Protein AF-A0A1V5U5S0-F1 (afdb_monomer_lite)

Radius of gyration: 44.54 Å; chains: 1; bounding box: 96×36×136 Å

Structure (mmCIF, N/CA/C/O backbone):
data_AF-A0A1V5U5S0-F1
#
_entry.id   AF-A0A1V5U5S0-F1
#
loop_
_atom_site.group_PDB
_atom_site.id
_atom_site.type_symbol
_atom_site.label_atom_id
_atom_site.label_alt_id
_atom_site.label_comp_id
_atom_site.label_asym_id
_atom_site.label_entity_id
_atom_site.label_seq_id
_atom_site.pdbx_PDB_ins_code
_atom_site.Cartn_x
_atom_site.Cartn_y
_atom_site.Cartn_z
_atom_site.occupancy
_atom_site.B_iso_or_equiv
_atom_site.auth_seq_id
_atom_site.auth_comp_id
_atom_site.auth_asym_id
_atom_site.auth_atom_id
_atom_site.pdbx_PDB_model_num
ATOM 1 N N . MET A 1 1 ? -39.365 3.530 69.641 1.00 71.06 1 MET A N 1
ATOM 2 C CA . MET A 1 1 ? -40.559 2.653 69.517 1.00 71.06 1 MET A CA 1
ATOM 3 C C . MET A 1 1 ? -40.148 1.218 69.819 1.00 71.06 1 MET A C 1
ATOM 5 O O . MET A 1 1 ? -39.067 0.845 69.387 1.00 71.06 1 MET A O 1
ATOM 9 N N . GLN A 1 2 ? -40.962 0.442 70.545 1.00 73.50 2 GLN A N 1
ATOM 10 C CA . GLN A 1 2 ? -40.674 -0.965 70.859 1.00 73.50 2 GLN A CA 1
ATOM 11 C C . GLN A 1 2 ? -41.735 -1.901 70.255 1.00 73.50 2 GLN A C 1
ATOM 13 O O . GLN A 1 2 ? -42.926 -1.698 70.489 1.00 73.50 2 GLN A O 1
ATOM 18 N N . ILE A 1 3 ? -41.321 -2.930 69.507 1.00 71.88 3 ILE A N 1
ATOM 19 C CA . ILE A 1 3 ? -42.212 -3.956 68.929 1.00 71.88 3 ILE A CA 1
ATOM 20 C C . ILE A 1 3 ? -41.860 -5.317 69.537 1.00 71.88 3 ILE A C 1
ATOM 22 O O . ILE A 1 3 ? -40.864 -5.931 69.171 1.00 71.88 3 ILE A O 1
ATOM 26 N N . ASN A 1 4 ? -42.665 -5.816 70.475 1.00 76.38 4 ASN A N 1
ATOM 27 C CA . ASN A 1 4 ? -42.371 -7.071 71.177 1.00 76.38 4 ASN A CA 1
ATOM 28 C C . ASN A 1 4 ? -43.136 -8.254 70.570 1.00 76.38 4 ASN A C 1
ATOM 30 O O . ASN A 1 4 ? -44.328 -8.402 70.826 1.00 76.38 4 ASN A O 1
ATOM 34 N N . GLY A 1 5 ? -42.448 -9.091 69.780 1.00 69.50 5 GLY A N 1
ATOM 35 C CA . GLY A 1 5 ? -42.948 -10.399 69.324 1.00 69.50 5 GLY A CA 1
ATOM 36 C C . GLY A 1 5 ? -44.176 -10.362 68.405 1.00 69.50 5 GLY A C 1
ATOM 37 O O . GLY A 1 5 ? -44.873 -11.364 68.275 1.00 69.50 5 GLY A O 1
ATOM 38 N N . LYS A 1 6 ? -44.483 -9.209 67.795 1.00 77.56 6 LYS A N 1
ATOM 39 C CA . LYS A 1 6 ? -45.629 -9.038 66.889 1.00 77.56 6 LYS A CA 1
ATOM 40 C C . LYS A 1 6 ? -45.175 -8.897 65.440 1.00 77.56 6 LYS A C 1
ATOM 42 O O . LYS A 1 6 ? -44.125 -8.320 65.161 1.00 77.56 6 LYS A O 1
ATOM 47 N N . THR A 1 7 ? -46.018 -9.378 64.527 1.00 79.31 7 THR A N 1
ATOM 48 C CA . THR A 1 7 ? -45.936 -9.027 63.106 1.00 79.31 7 THR A CA 1
ATOM 49 C C . THR A 1 7 ? -46.732 -7.746 62.867 1.00 79.31 7 THR A C 1
ATOM 51 O O . THR A 1 7 ? -47.924 -7.693 63.164 1.00 79.31 7 THR A O 1
ATOM 54 N N . VAL A 1 8 ? -46.077 -6.719 62.339 1.00 81.00 8 VAL A N 1
ATOM 55 C CA . VAL A 1 8 ? -46.673 -5.460 61.888 1.00 81.00 8 VAL A CA 1
ATOM 56 C C . VAL A 1 8 ? -46.765 -5.510 60.364 1.00 81.00 8 VAL A C 1
ATOM 58 O O . VAL A 1 8 ? -45.758 -5.710 59.687 1.00 81.00 8 VAL A O 1
ATOM 61 N N . SER A 1 9 ? -47.970 -5.358 59.810 1.00 79.25 9 SER A N 1
ATOM 62 C CA . SER A 1 9 ? -48.177 -5.351 58.354 1.00 79.25 9 SER A CA 1
ATOM 63 C C . SER A 1 9 ? -47.508 -4.140 57.703 1.00 79.25 9 SER A C 1
ATOM 65 O O . SER A 1 9 ? -46.705 -4.296 56.785 1.00 79.25 9 SER A O 1
ATOM 67 N N . THR A 1 10 ? -47.779 -2.950 58.233 1.00 80.31 10 THR A N 1
ATOM 68 C CA . THR A 1 10 ? -47.200 -1.695 57.757 1.00 80.31 10 THR A CA 1
ATOM 69 C C . THR A 1 10 ? -46.859 -0.809 58.948 1.00 80.31 10 THR A C 1
ATOM 71 O O . THR A 1 10 ? -47.713 -0.565 59.801 1.00 80.31 10 THR A O 1
ATOM 74 N N . LEU A 1 11 ? -45.618 -0.329 59.010 1.00 81.56 11 LEU A N 1
ATOM 75 C CA . LEU A 1 11 ? -45.192 0.715 59.937 1.00 81.56 11 LEU A CA 1
ATOM 76 C C . LEU A 1 11 ? -44.867 1.973 59.131 1.00 81.56 11 LEU A C 1
ATOM 78 O O . LEU A 1 11 ? -43.908 1.971 58.365 1.00 81.56 11 LEU A O 1
ATOM 82 N N . ASN A 1 12 ? -45.648 3.036 59.318 1.00 80.31 12 ASN A N 1
ATOM 83 C CA . ASN A 1 12 ? -45.369 4.341 58.724 1.00 80.31 12 ASN A CA 1
ATOM 84 C C . ASN A 1 12 ? -44.680 5.231 59.761 1.00 80.31 12 ASN A C 1
ATOM 86 O O . ASN A 1 12 ? -45.204 5.424 60.860 1.00 80.31 12 ASN A O 1
ATOM 90 N N . ILE A 1 13 ? -43.516 5.772 59.411 1.00 78.12 13 ILE A N 1
ATOM 91 C CA . ILE A 1 13 ? -42.779 6.734 60.232 1.00 78.12 13 ILE A CA 1
ATOM 92 C C . ILE A 1 13 ? -42.784 8.076 59.499 1.00 78.12 13 ILE A C 1
ATOM 94 O O . ILE A 1 13 ? -42.179 8.215 58.439 1.00 78.12 13 ILE A O 1
ATOM 98 N N . ASN A 1 14 ? -43.455 9.066 60.082 1.00 73.88 14 ASN A N 1
ATOM 99 C CA . ASN A 1 14 ? -43.606 10.417 59.531 1.00 73.88 14 ASN A CA 1
ATOM 100 C C . ASN A 1 14 ? -42.876 11.495 60.352 1.00 73.88 14 ASN A C 1
ATOM 102 O O . ASN A 1 14 ? -43.190 12.679 60.247 1.00 73.88 14 ASN A O 1
ATOM 106 N N . SER A 1 15 ? -41.946 11.081 61.213 1.00 70.19 15 SER A N 1
ATOM 107 C CA . SER A 1 15 ? -41.136 11.947 62.071 1.00 70.19 15 SER A CA 1
ATOM 108 C C . SER A 1 15 ? -39.809 11.267 62.420 1.00 70.19 15 SER A C 1
ATOM 110 O O . SER A 1 15 ? -39.666 10.058 62.237 1.00 70.19 15 SER A O 1
ATOM 112 N N . THR A 1 16 ? -38.821 12.024 62.904 1.00 68.75 16 THR A N 1
ATOM 113 C CA . THR A 1 16 ? -37.532 11.469 63.347 1.00 68.75 16 THR A CA 1
ATOM 114 C C . THR A 1 16 ? -37.753 10.399 64.416 1.00 68.75 16 THR A C 1
ATOM 116 O O . THR A 1 16 ? -38.320 10.678 65.474 1.00 68.75 16 THR A O 1
ATOM 119 N N . LEU A 1 17 ? -37.288 9.176 64.155 1.00 69.56 17 LEU A N 1
ATOM 120 C CA . LEU A 1 17 ? -37.323 8.079 65.116 1.00 69.56 17 LEU A CA 1
ATOM 121 C C . LEU A 1 17 ? -35.892 7.763 65.543 1.00 69.56 17 LEU A C 1
ATOM 123 O O . LEU A 1 17 ? -35.170 7.078 64.825 1.00 69.56 17 LEU A O 1
ATOM 127 N N . ASP A 1 18 ? -35.502 8.223 66.732 1.00 62.94 18 ASP A N 1
ATOM 128 C CA . ASP A 1 18 ? -34.138 8.016 67.238 1.00 62.94 18 ASP A CA 1
ATOM 129 C C . ASP A 1 18 ? -33.797 6.541 67.452 1.00 62.94 18 ASP A C 1
ATOM 131 O O . ASP A 1 18 ? -32.658 6.150 67.239 1.00 62.94 18 ASP A O 1
ATOM 135 N N . THR A 1 19 ? -34.751 5.706 67.884 1.00 64.38 19 THR A N 1
ATOM 136 C CA . THR A 1 19 ? -34.504 4.273 68.116 1.00 64.38 19 THR A CA 1
ATOM 137 C C . THR A 1 19 ? -35.764 3.435 67.893 1.00 64.38 19 THR A C 1
ATOM 139 O O . THR A 1 19 ? -36.831 3.691 68.471 1.00 64.38 19 THR A O 1
ATOM 142 N N . LEU A 1 20 ? -35.626 2.376 67.095 1.00 72.06 20 LEU A N 1
ATOM 143 C CA . LEU A 1 20 ? -36.586 1.279 66.977 1.00 72.06 20 LEU A CA 1
ATOM 144 C C . LEU A 1 20 ? -35.978 0.041 67.649 1.00 72.06 20 LEU A C 1
ATOM 146 O O . LEU A 1 20 ? -34.945 -0.460 67.215 1.00 72.06 20 LEU A O 1
ATOM 150 N N . SER A 1 21 ? -36.597 -0.441 68.724 1.00 68.06 21 SER A N 1
ATOM 151 C CA . SER A 1 21 ? -36.213 -1.683 69.393 1.00 68.06 21 SER A CA 1
ATOM 152 C C . SER A 1 21 ? -37.276 -2.749 69.157 1.00 68.06 21 SER A C 1
ATOM 154 O O . SER A 1 21 ? -38.469 -2.460 69.038 1.00 68.06 21 SER A O 1
ATOM 156 N N . ALA A 1 22 ? -36.858 -4.004 69.064 1.00 66.62 22 ALA A N 1
ATOM 157 C CA . ALA A 1 22 ? -37.769 -5.108 68.828 1.00 66.62 22 ALA A CA 1
ATOM 158 C C . ALA A 1 22 ? -37.421 -6.292 69.729 1.00 66.62 22 ALA A C 1
ATOM 160 O O . ALA A 1 22 ? -36.250 -6.601 69.931 1.00 66.62 22 ALA A O 1
ATOM 161 N N . GLY A 1 23 ? -38.438 -6.940 70.292 1.00 62.97 23 GLY A N 1
ATOM 162 C CA . GLY A 1 23 ? -38.276 -8.216 70.982 1.00 62.97 23 GLY A CA 1
ATOM 163 C C . GLY A 1 23 ? -38.039 -9.355 69.987 1.00 62.97 23 GLY A C 1
ATOM 164 O O . GLY A 1 23 ? -38.315 -9.217 68.794 1.00 62.97 23 GLY A O 1
ATOM 165 N N . ALA A 1 24 ? -37.558 -10.500 70.477 1.00 65.75 24 ALA A N 1
ATOM 166 C CA . ALA A 1 24 ? -37.376 -11.688 69.646 1.00 65.75 24 ALA A CA 1
ATOM 167 C C . ALA A 1 24 ? -38.667 -12.058 68.883 1.00 65.75 24 ALA A C 1
ATOM 169 O O . ALA A 1 24 ? -39.752 -12.060 69.464 1.00 65.75 24 ALA A O 1
ATOM 170 N N . GLY A 1 25 ? -38.547 -12.344 67.581 1.00 65.44 25 GLY A N 1
ATOM 171 C CA . GLY A 1 25 ? -39.665 -12.754 66.721 1.00 65.44 25 GLY A CA 1
ATOM 172 C C . GLY A 1 25 ? -40.548 -11.620 66.185 1.00 65.44 25 GLY A C 1
ATOM 173 O O . GLY A 1 25 ? -41.597 -11.891 65.605 1.00 65.44 25 GLY A O 1
ATOM 174 N N . ALA A 1 26 ? -40.170 -10.353 66.370 1.00 73.06 26 ALA A N 1
ATOM 175 C CA . ALA A 1 26 ? -40.874 -9.239 65.743 1.00 73.06 26 ALA A CA 1
ATOM 176 C C . ALA A 1 26 ? -40.608 -9.177 64.227 1.00 73.06 26 ALA A C 1
ATOM 178 O O . ALA A 1 26 ? -39.470 -9.308 63.772 1.00 73.06 26 ALA A O 1
ATOM 179 N N . LYS A 1 27 ? -41.656 -8.909 63.444 1.00 74.44 27 LYS A N 1
ATOM 180 C CA . LYS A 1 27 ? -41.580 -8.791 61.981 1.00 74.44 27 LYS A CA 1
ATOM 181 C C . LYS A 1 27 ? -42.290 -7.527 61.514 1.00 74.44 27 LYS A C 1
ATOM 183 O O . LYS A 1 27 ? -43.394 -7.251 61.970 1.00 74.44 27 LYS A O 1
ATOM 188 N N . ILE A 1 28 ? -41.698 -6.786 60.585 1.00 76.12 28 ILE A N 1
ATOM 189 C CA . ILE A 1 28 ? -42.351 -5.690 59.858 1.00 76.12 28 ILE A CA 1
ATOM 190 C C . ILE A 1 28 ? -42.419 -6.106 58.388 1.00 76.12 28 ILE A C 1
ATOM 192 O O . ILE A 1 28 ? -41.382 -6.330 57.765 1.00 76.12 28 ILE A O 1
ATOM 196 N N . ASN A 1 29 ? -43.617 -6.239 57.814 1.00 75.44 29 ASN A N 1
ATOM 197 C CA . ASN A 1 29 ? -43.722 -6.586 56.393 1.00 75.44 29 ASN A CA 1
ATOM 198 C C . ASN A 1 29 ? -43.329 -5.386 55.518 1.00 75.44 29 ASN A C 1
ATOM 200 O O . ASN A 1 29 ? -42.511 -5.547 54.623 1.00 75.44 29 ASN A O 1
ATOM 204 N N . THR A 1 30 ? -43.850 -4.189 55.805 1.00 74.38 30 THR A N 1
ATOM 205 C CA . THR A 1 30 ? -43.480 -2.953 55.091 1.00 74.38 30 THR A CA 1
ATOM 206 C C . THR A 1 30 ? -43.162 -1.828 56.071 1.00 74.38 30 THR A C 1
ATOM 208 O O . THR A 1 30 ? -43.970 -1.519 56.948 1.00 74.38 30 THR A O 1
ATOM 211 N N . LEU A 1 31 ? -41.994 -1.209 55.920 1.00 76.75 31 LEU A N 1
ATOM 212 C CA . LEU A 1 31 ? -41.608 0.027 56.593 1.00 76.75 31 LEU A CA 1
ATOM 213 C C . LEU A 1 31 ? -41.665 1.179 55.584 1.00 76.75 31 LEU A C 1
ATOM 215 O O . LEU A 1 31 ? -40.866 1.210 54.647 1.00 76.75 31 LEU A O 1
ATOM 219 N N . THR A 1 32 ? -42.581 2.122 55.785 1.00 73.69 32 THR A N 1
ATOM 220 C CA . THR A 1 32 ? -42.703 3.327 54.951 1.00 73.69 32 THR A CA 1
ATOM 221 C C . THR A 1 32 ? -42.126 4.520 55.700 1.00 73.69 32 THR A C 1
ATOM 223 O O . THR A 1 32 ? -42.505 4.777 56.847 1.00 73.69 32 THR A O 1
ATOM 226 N N . LEU A 1 33 ? -41.227 5.264 55.058 1.00 70.44 33 LEU A N 1
ATOM 227 C CA . LEU A 1 33 ? -40.677 6.509 55.597 1.00 70.44 33 LEU A CA 1
ATOM 228 C C . LEU A 1 33 ? -41.283 7.700 54.836 1.00 70.44 33 LEU A C 1
ATOM 230 O O . LEU A 1 33 ? -41.146 7.812 53.617 1.00 70.44 33 LEU A O 1
ATOM 234 N N . GLU A 1 34 ? -41.965 8.593 55.547 1.00 68.56 34 GLU A N 1
ATOM 235 C CA . GLU A 1 34 ? -42.517 9.839 54.993 1.00 68.56 34 GLU A CA 1
ATOM 236 C C . GLU A 1 34 ? -41.560 11.023 55.249 1.00 68.56 34 GLU A C 1
ATOM 238 O O . GLU A 1 34 ? -40.550 10.866 55.933 1.00 68.56 34 GLU A O 1
ATOM 243 N N . ALA A 1 35 ? -41.861 12.197 54.677 1.00 56.94 35 ALA A N 1
ATOM 244 C CA . ALA A 1 35 ? -40.982 13.346 54.377 1.00 56.94 35 ALA A CA 1
ATOM 245 C C . ALA A 1 35 ? -39.940 13.825 55.428 1.00 56.94 35 ALA A C 1
ATOM 247 O O . ALA A 1 35 ? -39.051 14.603 55.081 1.00 56.94 35 ALA A O 1
ATOM 248 N N . SER A 1 36 ? -40.004 13.379 56.683 1.00 54.62 36 SER A N 1
ATOM 249 C CA . SER A 1 36 ? -39.115 13.762 57.794 1.00 54.62 36 SER A CA 1
ATOM 250 C C . SER A 1 36 ? -38.572 12.581 58.621 1.00 54.62 36 SER A C 1
ATOM 252 O O . SER A 1 36 ? -37.840 12.803 59.586 1.00 54.62 36 SER A O 1
ATOM 254 N N . GLY A 1 37 ? -38.902 11.334 58.268 1.00 55.62 37 GLY A N 1
ATOM 255 C CA . GLY A 1 37 ? -38.540 10.129 59.018 1.00 55.62 37 GLY A CA 1
ATOM 256 C C . GLY A 1 37 ? -37.063 9.749 58.913 1.00 55.62 37 GLY A C 1
ATOM 257 O O . GLY A 1 37 ? -36.712 8.811 58.203 1.00 55.62 37 GLY A O 1
ATOM 258 N N . LEU A 1 38 ? -36.184 10.464 59.617 1.00 54.00 38 LEU A N 1
ATOM 259 C CA . LEU A 1 38 ? -34.779 10.085 59.776 1.00 54.00 38 LEU A CA 1
ATOM 260 C C . LEU A 1 38 ? -34.648 9.087 60.941 1.00 54.00 38 LEU A C 1
ATOM 262 O O . LEU A 1 38 ? -35.034 9.404 62.065 1.00 54.00 38 LEU A O 1
ATOM 266 N N . ILE A 1 39 ? -34.098 7.896 60.684 1.00 58.16 39 ILE A N 1
ATOM 267 C CA . ILE A 1 39 ? -33.623 6.991 61.743 1.00 58.16 39 ILE A CA 1
ATOM 268 C C . ILE A 1 39 ? -32.119 7.230 61.879 1.00 58.16 39 ILE A C 1
ATOM 270 O O . ILE A 1 39 ? -31.342 6.846 61.007 1.00 58.16 39 ILE A O 1
ATOM 274 N N . THR A 1 40 ? -31.721 7.942 62.930 1.00 48.59 40 THR A N 1
ATOM 275 C CA . THR A 1 40 ? -30.354 8.451 63.133 1.00 48.59 40 THR A CA 1
ATOM 276 C C . THR A 1 40 ? -29.451 7.484 63.887 1.00 48.59 40 THR A C 1
ATOM 278 O O . THR A 1 40 ? -28.242 7.523 63.677 1.00 48.59 40 THR A O 1
ATOM 281 N N . ASN A 1 41 ? -29.993 6.619 64.753 1.00 47.19 41 ASN A N 1
ATOM 282 C CA . ASN A 1 41 ? -29.169 5.810 65.645 1.00 47.19 41 ASN A CA 1
ATOM 283 C C . ASN A 1 41 ? -29.748 4.416 65.915 1.00 47.19 41 ASN A C 1
ATOM 285 O O . ASN A 1 41 ? -30.720 4.257 66.635 1.00 47.19 41 ASN A O 1
ATOM 289 N N . SER A 1 42 ? -29.045 3.399 65.406 1.00 49.81 42 SER A N 1
ATOM 290 C CA . SER A 1 42 ? -29.039 2.020 65.914 1.00 49.81 42 SER A CA 1
ATOM 291 C C . SER A 1 42 ? -30.413 1.345 66.081 1.00 49.81 42 SER A C 1
ATOM 293 O O . SER A 1 42 ? -31.141 1.558 67.052 1.00 49.81 42 SER A O 1
ATOM 295 N N . LEU A 1 43 ? -30.724 0.402 65.188 1.00 54.44 43 LEU A N 1
ATOM 296 C CA . LEU A 1 43 ? -31.625 -0.689 65.551 1.00 54.44 43 LEU A CA 1
ATOM 297 C C . LEU A 1 43 ? -30.929 -1.455 66.681 1.00 54.44 43 LEU A C 1
ATOM 299 O O . LEU A 1 43 ? -29.847 -2.007 66.483 1.00 54.44 43 LEU A O 1
ATOM 303 N N . GLY A 1 44 ? -31.495 -1.391 67.889 1.00 45.38 44 GLY A N 1
ATOM 304 C CA . GLY A 1 44 ? -30.891 -1.998 69.075 1.00 45.38 44 GLY A CA 1
ATOM 305 C C . GLY A 1 44 ? -30.518 -3.461 68.820 1.00 45.38 44 GLY A C 1
ATOM 306 O O . GLY A 1 44 ? -31.186 -4.137 68.044 1.00 45.38 44 GLY A O 1
ATOM 307 N N . THR A 1 45 ? -29.472 -3.936 69.499 1.00 46.97 45 THR A N 1
ATOM 308 C CA . THR A 1 45 ? -28.775 -5.239 69.390 1.00 46.97 45 THR A CA 1
ATOM 309 C C . THR A 1 45 ? -29.637 -6.511 69.526 1.00 46.97 45 THR A C 1
ATOM 311 O O . THR A 1 45 ? -29.113 -7.608 69.712 1.00 46.97 45 THR A O 1
ATOM 314 N N . ALA A 1 46 ? -30.961 -6.412 69.430 1.00 48.06 46 ALA A N 1
ATOM 315 C CA . ALA A 1 46 ? -31.861 -7.544 69.420 1.00 48.06 46 ALA A CA 1
ATOM 316 C C . ALA A 1 46 ? -31.704 -8.339 68.117 1.00 48.06 46 ALA A C 1
ATOM 318 O O . ALA A 1 46 ? -32.079 -7.908 67.027 1.00 48.06 46 ALA A O 1
ATOM 319 N N . ALA A 1 47 ? -31.174 -9.546 68.267 1.00 51.97 47 ALA A N 1
ATOM 320 C CA . ALA A 1 47 ? -30.815 -10.481 67.214 1.00 51.97 47 ALA A CA 1
ATOM 321 C C . ALA A 1 47 ? -31.983 -11.027 66.348 1.00 51.97 47 ALA A C 1
ATOM 323 O O . ALA A 1 47 ? -31.827 -12.106 65.795 1.00 51.97 47 ALA A O 1
ATOM 324 N N . ASN A 1 48 ? -33.132 -10.341 66.191 1.00 56.31 48 ASN A N 1
ATOM 325 C CA . ASN A 1 48 ? -34.329 -10.948 65.582 1.00 56.31 48 ASN A CA 1
ATOM 326 C C . ASN A 1 48 ? -35.359 -10.007 64.892 1.00 56.31 48 ASN A C 1
ATOM 328 O O . ASN A 1 48 ? -36.517 -10.406 64.777 1.00 56.31 48 ASN A O 1
ATOM 332 N N . LEU A 1 49 ? -35.029 -8.779 64.455 1.00 62.34 49 LEU A N 1
ATOM 333 C CA . LEU A 1 49 ? -35.984 -7.972 63.661 1.00 62.34 49 LEU A CA 1
ATOM 334 C C . LEU A 1 49 ? -35.868 -8.289 62.163 1.00 62.34 49 LEU A C 1
ATOM 336 O O . LEU A 1 49 ? -34.832 -8.021 61.558 1.00 62.34 49 LEU A O 1
ATOM 340 N N . THR A 1 50 ? -36.956 -8.768 61.556 1.00 63.53 50 THR A N 1
ATOM 341 C CA . THR A 1 50 ? -37.070 -8.946 60.097 1.00 63.53 50 THR A CA 1
ATOM 342 C C . THR A 1 50 ? -37.898 -7.815 59.481 1.00 63.53 50 THR A C 1
ATOM 344 O O . THR A 1 50 ? -39.046 -7.609 59.882 1.00 63.53 50 THR A O 1
ATOM 347 N N . ILE A 1 51 ? -37.347 -7.112 58.487 1.00 69.44 51 ILE A N 1
ATOM 348 C CA . ILE A 1 51 ? -38.057 -6.093 57.693 1.00 69.44 51 ILE A CA 1
ATOM 349 C C . ILE A 1 51 ? -38.140 -6.598 56.254 1.00 69.44 51 ILE A C 1
ATOM 351 O O . ILE A 1 51 ? -37.122 -6.633 55.576 1.00 69.44 51 ILE A O 1
ATOM 355 N N . ALA A 1 52 ? -39.318 -6.986 55.761 1.00 66.12 52 ALA A N 1
ATOM 356 C CA . ALA A 1 52 ? -39.408 -7.546 54.408 1.00 66.12 52 ALA A CA 1
ATOM 357 C C . ALA A 1 52 ? -39.235 -6.465 53.319 1.00 66.12 52 ALA A C 1
ATOM 359 O O . ALA A 1 52 ? -38.457 -6.659 52.382 1.00 66.12 52 ALA A O 1
ATOM 360 N N . ALA A 1 53 ? -39.890 -5.311 53.459 1.00 68.06 53 ALA A N 1
ATOM 361 C CA . ALA A 1 53 ? -39.819 -4.216 52.496 1.00 68.06 53 ALA A CA 1
ATOM 362 C C . ALA A 1 53 ? -39.590 -2.850 53.157 1.00 68.06 53 ALA A C 1
ATOM 364 O O . ALA A 1 53 ? -40.175 -2.552 54.198 1.00 68.06 53 ALA A O 1
ATOM 365 N N . ILE A 1 54 ? -38.778 -2.004 52.518 1.00 73.81 54 ILE A N 1
ATOM 366 C CA . ILE A 1 54 ? -38.610 -0.586 52.864 1.00 73.81 54 ILE A CA 1
ATOM 367 C C . ILE A 1 54 ? -39.029 0.259 51.660 1.00 73.81 54 ILE A C 1
ATOM 369 O O . ILE A 1 54 ? -38.440 0.114 50.588 1.00 73.81 54 ILE A O 1
ATOM 373 N N . ASP A 1 55 ? -40.003 1.153 51.834 1.00 74.19 55 ASP A N 1
ATOM 374 C CA . ASP A 1 55 ? -40.409 2.137 50.822 1.00 74.19 55 ASP A CA 1
ATOM 375 C C . ASP A 1 55 ? -40.053 3.556 51.294 1.00 74.19 55 ASP A C 1
ATOM 377 O O . ASP A 1 55 ? -40.538 4.033 52.322 1.00 74.19 55 ASP A O 1
ATOM 381 N N . GLN A 1 56 ? -39.177 4.224 50.543 1.00 71.31 56 GLN A N 1
ATOM 382 C CA . GLN A 1 56 ? -38.757 5.612 50.760 1.00 71.31 56 GLN A CA 1
ATOM 383 C C . GLN A 1 56 ? -39.196 6.534 49.619 1.00 71.31 56 GLN A C 1
ATOM 385 O O . GLN A 1 56 ? -38.676 7.641 49.498 1.00 71.31 56 GLN A O 1
ATOM 390 N N . SER A 1 57 ? -40.116 6.106 48.754 1.00 67.62 57 SER A N 1
ATOM 391 C CA . SER A 1 57 ? -40.542 6.897 47.590 1.00 67.62 57 SER A CA 1
ATOM 392 C C . SER A 1 57 ? -41.151 8.262 47.938 1.00 67.62 57 SER A C 1
ATOM 394 O O . SER A 1 57 ? -41.258 9.111 47.061 1.00 67.62 57 SER A O 1
ATOM 396 N N . SER A 1 58 ? -41.494 8.499 49.206 1.00 64.62 58 SER A N 1
ATOM 397 C CA . SER A 1 58 ? -42.014 9.759 49.753 1.00 64.62 58 SER A CA 1
ATOM 398 C C . SER A 1 58 ? -41.000 10.600 50.545 1.00 64.62 58 SER A C 1
ATOM 400 O O . SER A 1 58 ? -41.367 11.651 51.075 1.00 64.62 58 SER A O 1
ATOM 402 N N . VAL A 1 59 ? -39.748 10.157 50.692 1.00 64.69 59 VAL A N 1
ATOM 403 C CA . VAL A 1 59 ? -38.723 10.882 51.466 1.00 64.69 59 VAL A CA 1
ATOM 404 C C . VAL A 1 59 ? -38.124 12.003 50.613 1.00 64.69 59 VAL A C 1
ATOM 406 O O . VAL A 1 59 ? -37.791 11.783 49.452 1.00 64.69 59 VAL A O 1
ATOM 409 N N . ALA A 1 60 ? -37.948 13.198 51.191 1.00 58.16 60 ALA A N 1
ATOM 410 C CA . ALA A 1 60 ? -37.276 14.316 50.525 1.00 58.16 60 ALA A CA 1
ATOM 411 C C . ALA A 1 60 ? -35.867 13.926 50.031 1.00 58.16 60 ALA A C 1
ATOM 413 O O . ALA A 1 60 ? -35.223 13.069 50.638 1.00 58.16 60 ALA A O 1
ATOM 414 N N . ALA A 1 61 ? -35.401 14.566 48.954 1.00 58.00 61 ALA A N 1
ATOM 415 C CA . ALA A 1 61 ? -34.080 14.330 48.371 1.00 58.00 61 ALA A CA 1
ATOM 416 C C . ALA A 1 61 ? -32.927 14.496 49.393 1.00 58.00 61 ALA A C 1
ATOM 418 O O . ALA A 1 61 ? -33.049 15.237 50.372 1.00 58.00 61 ALA A O 1
ATOM 419 N N . ASP A 1 62 ? -31.805 13.820 49.133 1.00 57.53 62 ASP A N 1
ATOM 420 C CA . ASP A 1 62 ? -30.525 13.915 49.848 1.00 57.53 62 ASP A CA 1
ATOM 421 C C . ASP A 1 62 ? -30.536 13.468 51.320 1.00 57.53 62 ASP A C 1
ATOM 423 O O . ASP A 1 62 ? -29.710 13.899 52.132 1.00 57.53 62 ASP A O 1
ATOM 427 N N . LYS A 1 63 ? -31.457 12.578 51.705 1.00 57.88 63 LYS A N 1
ATOM 428 C CA . LYS A 1 63 ? -31.435 11.960 53.040 1.00 57.88 63 LYS A CA 1
ATOM 429 C C . LYS A 1 63 ? -30.645 10.652 53.029 1.00 57.88 63 LYS A C 1
ATOM 431 O O . LYS A 1 63 ? -30.890 9.775 52.202 1.00 57.88 63 LYS A O 1
ATOM 436 N N . THR A 1 64 ? -29.719 10.521 53.981 1.00 56.38 64 THR A N 1
ATOM 437 C CA . THR A 1 64 ? -29.003 9.268 54.254 1.00 56.38 64 THR A CA 1
ATOM 438 C C . THR A 1 64 ? -29.791 8.442 55.257 1.00 56.38 64 THR A C 1
ATOM 440 O O . THR A 1 64 ? -30.060 8.901 56.367 1.00 56.38 64 THR A O 1
ATOM 443 N N . PHE A 1 65 ? -30.120 7.209 54.886 1.00 63.97 65 PHE A N 1
ATOM 444 C CA . PHE A 1 65 ? -30.730 6.235 55.787 1.00 63.97 65 PHE A CA 1
ATOM 445 C C . PHE A 1 65 ? -29.709 5.155 56.138 1.00 63.97 65 PHE A C 1
ATOM 447 O O . PHE A 1 65 ? -29.190 4.518 55.227 1.00 63.97 65 PHE A O 1
ATOM 454 N N . ALA A 1 66 ? -29.401 4.958 57.423 1.00 59.22 66 ALA A N 1
ATOM 455 C CA . ALA A 1 66 ? -28.433 3.959 57.876 1.00 59.22 66 ALA A CA 1
ATOM 456 C C . ALA A 1 66 ? -29.131 2.836 58.656 1.00 59.22 66 ALA A C 1
ATOM 458 O O . ALA A 1 66 ? -29.654 3.056 59.748 1.00 59.22 66 ALA A O 1
ATOM 459 N N . LEU A 1 67 ? -29.108 1.617 58.119 1.00 63.69 67 LEU A N 1
ATOM 460 C CA . LEU A 1 67 ? -29.527 0.415 58.842 1.00 63.69 67 LEU A CA 1
ATOM 461 C C . LEU A 1 67 ? -28.292 -0.236 59.453 1.00 63.69 67 LEU A C 1
ATOM 463 O O . LEU A 1 67 ? -27.552 -0.891 58.735 1.00 63.69 67 LEU A O 1
ATOM 467 N N . ASN A 1 68 ? -28.061 -0.060 60.753 1.00 57.16 68 ASN A N 1
ATOM 468 C CA . ASN A 1 68 ? -26.926 -0.669 61.454 1.00 57.16 68 ASN A CA 1
ATOM 469 C C . ASN A 1 68 ? -27.380 -1.887 62.279 1.00 57.16 68 ASN A C 1
ATOM 471 O O . ASN A 1 68 ? -28.416 -1.815 62.936 1.00 57.16 68 ASN A O 1
ATOM 475 N N . ASN A 1 69 ? -26.567 -2.953 62.309 1.00 53.03 69 ASN A N 1
ATOM 476 C CA . ASN A 1 69 ? -26.689 -4.111 63.218 1.00 53.03 69 ASN A CA 1
ATOM 477 C C . ASN A 1 69 ? -27.974 -4.954 63.079 1.00 53.03 69 ASN A C 1
ATOM 479 O O . ASN A 1 69 ? -28.511 -5.454 64.068 1.00 53.03 69 ASN A O 1
ATOM 483 N N . MET A 1 70 ? -28.470 -5.154 61.857 1.00 57.06 70 MET A N 1
ATOM 484 C CA . MET A 1 70 ? -29.591 -6.073 61.631 1.00 57.06 70 MET A CA 1
ATOM 485 C C . MET A 1 70 ? -29.126 -7.531 61.562 1.00 57.06 70 MET A C 1
ATOM 487 O O . MET A 1 70 ? -28.147 -7.861 60.917 1.00 57.06 70 MET A O 1
ATOM 491 N N . SER A 1 71 ? -29.858 -8.437 62.194 1.00 51.19 71 SER A N 1
ATOM 492 C CA . SER A 1 71 ? -29.507 -9.864 62.294 1.00 51.19 71 SER A CA 1
ATOM 493 C C . SER A 1 71 ? -30.263 -10.765 61.310 1.00 51.19 71 SER A C 1
ATOM 495 O O . SER A 1 71 ? -29.862 -11.910 61.132 1.00 51.19 71 SER A O 1
ATOM 497 N N . THR A 1 72 ? -31.326 -10.287 60.640 1.00 55.28 72 THR A N 1
ATOM 498 C CA . THR A 1 72 ? -32.096 -11.075 59.651 1.00 55.28 72 THR A CA 1
ATOM 499 C C . THR A 1 72 ? -32.686 -10.238 58.495 1.00 55.28 72 THR A C 1
ATOM 501 O O . THR A 1 72 ? -32.761 -9.013 58.572 1.00 55.28 72 THR A O 1
ATOM 504 N N . ALA A 1 73 ? -33.042 -10.942 57.408 1.00 58.59 73 ALA A N 1
ATOM 505 C CA . ALA A 1 73 ? -33.153 -10.521 56.004 1.00 58.59 73 ALA A CA 1
ATOM 506 C C . ALA A 1 73 ? -34.055 -9.312 55.671 1.00 58.59 73 ALA A C 1
ATOM 508 O O . ALA A 1 73 ? -35.219 -9.256 56.069 1.00 58.59 73 ALA A O 1
ATOM 509 N N . ILE A 1 74 ? -33.527 -8.414 54.828 1.00 66.75 74 ILE A N 1
ATOM 510 C CA . ILE A 1 74 ? -34.298 -7.435 54.047 1.00 66.75 74 ILE A CA 1
ATOM 511 C C . ILE A 1 74 ? -34.505 -8.004 52.646 1.00 66.75 74 ILE A C 1
ATOM 513 O O . ILE A 1 74 ? -33.525 -8.295 51.962 1.00 66.75 74 ILE A O 1
ATOM 517 N N . THR A 1 75 ? -35.760 -8.148 52.209 1.00 65.00 75 THR A N 1
ATOM 518 C CA . THR A 1 75 ? -36.077 -8.737 50.894 1.00 65.00 75 THR A CA 1
ATOM 519 C C . THR A 1 75 ? -36.283 -7.701 49.791 1.00 65.00 75 THR A C 1
ATOM 521 O O . THR A 1 75 ? -36.053 -8.007 48.626 1.00 65.00 75 THR A O 1
ATOM 524 N N . SER A 1 76 ? -36.657 -6.457 50.113 1.00 69.12 76 SER A N 1
ATOM 525 C CA . SER A 1 76 ? -36.756 -5.391 49.106 1.00 69.12 76 SER A CA 1
ATOM 526 C C . SER A 1 76 ? -36.565 -3.979 49.661 1.00 69.12 76 SER A C 1
ATOM 528 O O . SER A 1 76 ? -37.045 -3.661 50.749 1.00 69.12 76 SER A O 1
ATOM 530 N N . VAL A 1 77 ? -35.935 -3.105 48.877 1.00 72.38 77 VAL A N 1
ATOM 531 C CA . VAL A 1 77 ? -35.803 -1.664 49.134 1.00 72.38 77 VAL A CA 1
ATOM 532 C C . VAL A 1 77 ? -36.254 -0.887 47.894 1.00 72.38 77 VAL A C 1
ATOM 534 O O . VAL A 1 77 ? -35.810 -1.131 46.769 1.00 72.38 77 VAL A O 1
ATOM 537 N N . LYS A 1 78 ? -37.131 0.090 48.097 1.00 71.75 78 LYS A N 1
ATOM 538 C CA . LYS A 1 78 ? -37.550 1.072 47.098 1.00 71.75 78 LYS A CA 1
ATOM 539 C C . LYS A 1 78 ? -37.133 2.450 47.604 1.00 71.75 78 LYS A C 1
ATOM 541 O O . LYS A 1 78 ? -37.869 3.076 48.360 1.00 71.75 78 LYS A O 1
ATOM 546 N N . ALA A 1 79 ? -35.924 2.891 47.259 1.00 65.56 79 ALA A N 1
ATOM 547 C CA . ALA A 1 79 ? -35.438 4.203 47.676 1.00 65.56 79 ALA A CA 1
ATOM 548 C C . ALA A 1 79 ? -35.958 5.313 46.742 1.00 65.56 79 ALA A C 1
ATOM 550 O O . ALA A 1 79 ? -36.314 5.057 45.592 1.00 65.56 79 ALA A O 1
ATOM 551 N N . HIS A 1 80 ? -36.010 6.554 47.233 1.00 66.69 80 HIS A N 1
ATOM 552 C CA . HIS A 1 80 ? -36.248 7.719 46.376 1.00 66.69 80 HIS A CA 1
ATOM 553 C C . HIS A 1 80 ? -35.115 7.842 45.342 1.00 66.69 80 HIS A C 1
ATOM 555 O O . HIS A 1 80 ? -33.963 7.540 45.656 1.00 66.69 80 HIS A O 1
ATOM 561 N N . ALA A 1 81 ? -35.415 8.329 44.134 1.00 60.44 81 ALA A N 1
ATOM 562 C CA . ALA A 1 81 ? -34.461 8.395 43.018 1.00 60.44 81 ALA A CA 1
ATOM 563 C C . ALA A 1 81 ? -33.157 9.161 43.335 1.00 60.44 81 ALA A C 1
ATOM 565 O O . ALA A 1 81 ? -32.132 8.911 42.711 1.00 60.44 81 ALA A O 1
ATOM 566 N N . THR A 1 82 ? -33.194 10.070 44.310 1.00 61.03 82 THR A N 1
ATOM 567 C CA . THR A 1 82 ? -32.064 10.918 44.725 1.00 61.03 82 THR A CA 1
ATOM 568 C C . THR A 1 82 ? -31.510 10.591 46.116 1.00 61.03 82 THR A C 1
ATOM 570 O O . THR A 1 82 ? -30.531 11.200 46.531 1.00 61.03 82 THR A O 1
ATOM 573 N N . ASN A 1 83 ? -32.101 9.645 46.855 1.00 64.38 83 ASN A N 1
ATOM 574 C CA . ASN A 1 83 ? -31.652 9.323 48.214 1.00 64.38 83 ASN A CA 1
ATOM 575 C C . ASN A 1 83 ? -30.616 8.198 48.219 1.00 64.38 83 ASN A C 1
ATOM 577 O O . ASN A 1 83 ? -30.681 7.270 47.410 1.00 64.38 83 ASN A O 1
ATOM 581 N N . SER A 1 84 ? -29.690 8.268 49.181 1.00 61.06 84 SER A N 1
ATOM 582 C CA . SER A 1 84 ? -28.708 7.217 49.450 1.00 61.06 84 SER A CA 1
ATOM 583 C C . SER A 1 84 ? -29.142 6.391 50.658 1.00 61.06 84 SER A C 1
ATOM 585 O O . SER A 1 84 ? -29.201 6.887 51.784 1.00 61.06 84 SER A O 1
ATOM 587 N N . THR A 1 85 ? -29.389 5.102 50.447 1.00 66.94 85 THR A N 1
ATOM 588 C CA . THR A 1 85 ? -29.621 4.140 51.531 1.00 66.94 85 THR A CA 1
ATOM 589 C C . THR A 1 85 ? -28.333 3.395 51.843 1.00 66.94 85 THR A C 1
ATOM 591 O O . THR A 1 85 ? -27.831 2.667 50.994 1.00 66.94 85 THR A O 1
ATOM 594 N N . THR A 1 86 ? -27.807 3.543 53.054 1.00 65.75 86 THR A N 1
ATOM 595 C CA . THR A 1 86 ? -26.674 2.759 53.552 1.00 65.75 86 THR A CA 1
ATOM 596 C C . THR A 1 86 ? -27.184 1.586 54.389 1.00 65.75 86 THR A C 1
ATOM 598 O O . THR A 1 86 ? -27.871 1.775 55.393 1.00 65.75 86 THR A O 1
ATOM 601 N N . ILE A 1 87 ? -26.853 0.359 53.994 1.00 68.06 87 ILE A N 1
ATOM 602 C CA . ILE A 1 87 ? -27.199 -0.861 54.732 1.00 68.06 87 ILE A CA 1
ATOM 603 C C . ILE A 1 87 ? -25.919 -1.452 55.318 1.00 68.06 87 ILE A C 1
ATOM 605 O O . ILE A 1 87 ? -25.023 -1.839 54.567 1.00 68.06 87 ILE A O 1
ATOM 609 N N . THR A 1 88 ? -25.857 -1.540 56.646 1.00 61.44 88 THR A N 1
ATOM 610 C CA . THR A 1 88 ? -24.678 -1.941 57.418 1.00 61.44 88 THR A CA 1
ATOM 611 C C . THR A 1 88 ? -24.960 -3.152 58.314 1.00 61.44 88 THR A C 1
ATOM 613 O O . THR A 1 88 ? -25.781 -3.098 59.231 1.00 61.44 88 THR A O 1
ATOM 616 N N . GLY A 1 89 ? -24.241 -4.260 58.109 1.00 56.50 89 GLY A N 1
ATOM 617 C CA . GLY A 1 89 ? -24.231 -5.383 59.064 1.00 56.50 89 GLY A CA 1
ATOM 618 C C . GLY A 1 89 ? -25.395 -6.381 58.991 1.00 56.50 89 GLY A C 1
ATOM 619 O O . GLY A 1 89 ? -25.526 -7.181 59.908 1.00 56.50 89 GLY A O 1
ATOM 620 N N . ALA A 1 90 ? -26.219 -6.368 57.936 1.00 56.19 90 ALA A N 1
ATOM 621 C CA . ALA A 1 90 ? -27.333 -7.309 57.750 1.00 56.19 90 ALA A CA 1
ATOM 622 C C . ALA A 1 90 ? -26.939 -8.562 56.952 1.00 56.19 90 ALA A C 1
ATOM 624 O O . ALA A 1 90 ? -26.249 -8.438 55.949 1.00 56.19 90 ALA A O 1
ATOM 625 N N . ALA A 1 91 ? -27.443 -9.752 57.301 1.00 55.28 91 ALA A N 1
ATOM 626 C CA . ALA A 1 91 ? -27.438 -10.892 56.377 1.00 55.28 91 ALA A CA 1
ATOM 627 C C . ALA A 1 91 ? -28.445 -10.623 55.239 1.00 55.28 91 ALA A C 1
ATOM 629 O O . ALA A 1 91 ? -29.657 -10.739 55.426 1.00 55.28 91 ALA A O 1
ATOM 630 N N . LEU A 1 92 ? -27.948 -10.202 54.074 1.00 59.59 92 LEU A N 1
ATOM 631 C CA . LEU A 1 92 ? -28.757 -9.893 52.895 1.00 59.59 92 LEU A CA 1
ATOM 632 C C . LEU A 1 92 ? -28.796 -11.112 51.969 1.00 59.59 92 LEU A C 1
ATOM 634 O O . LEU A 1 92 ? -27.829 -11.389 51.267 1.00 59.59 92 LEU A O 1
ATOM 638 N N . SER A 1 93 ? -29.917 -11.831 51.957 1.00 54.41 93 SER A N 1
ATOM 639 C CA . SER A 1 93 ? -30.205 -12.854 50.947 1.00 54.41 93 SER A CA 1
ATOM 640 C C . SER A 1 93 ? -31.446 -12.425 50.169 1.00 54.41 93 SER A C 1
ATOM 642 O O . SER A 1 93 ? -32.497 -12.196 50.768 1.00 54.41 93 SER A O 1
ATOM 644 N N . GLY A 1 94 ? -31.311 -12.262 48.848 1.00 58.84 94 GLY A N 1
ATOM 645 C CA . GLY A 1 94 ? -32.427 -11.933 47.956 1.00 58.84 94 GLY A CA 1
ATOM 646 C C . GLY A 1 94 ? -32.926 -10.485 48.035 1.00 58.84 94 GLY A C 1
ATOM 647 O O . GLY A 1 94 ? -34.100 -10.239 47.764 1.00 58.84 94 GLY A O 1
ATOM 648 N N . LEU A 1 95 ? -32.069 -9.525 48.405 1.00 66.50 95 LEU A N 1
ATOM 649 C CA . LEU A 1 95 ? -32.449 -8.110 48.453 1.00 66.50 95 LEU A CA 1
ATOM 650 C C . LEU A 1 95 ? -32.773 -7.594 47.043 1.00 66.50 95 LEU A C 1
ATOM 652 O O . LEU A 1 95 ? -31.889 -7.510 46.189 1.00 66.50 95 LEU A O 1
ATOM 656 N N . THR A 1 96 ? -34.024 -7.185 46.830 1.00 65.81 96 THR A N 1
ATOM 657 C CA . THR A 1 96 ? -34.472 -6.542 45.591 1.00 65.81 96 THR A CA 1
ATOM 658 C C . THR A 1 96 ? -34.434 -5.020 45.720 1.00 65.81 96 THR A C 1
ATOM 660 O O . THR A 1 96 ? -35.173 -4.452 46.522 1.00 65.81 96 THR A O 1
ATOM 663 N N . ILE A 1 97 ? -33.595 -4.335 44.941 1.00 67.81 97 ILE A N 1
ATOM 664 C CA . ILE A 1 97 ? -33.543 -2.862 44.920 1.00 67.81 97 ILE A CA 1
ATOM 665 C C . ILE A 1 97 ? -34.296 -2.372 43.691 1.00 67.81 97 ILE A C 1
ATOM 667 O O . ILE A 1 97 ? -33.893 -2.664 42.571 1.00 67.81 97 ILE A O 1
ATOM 671 N N . THR A 1 98 ? -35.376 -1.623 43.899 1.00 64.62 98 THR A N 1
ATOM 672 C CA . THR A 1 98 ? -36.256 -1.183 42.798 1.00 64.62 98 THR A CA 1
ATOM 673 C C . THR A 1 98 ? -35.932 0.225 42.284 1.00 64.62 98 THR A C 1
ATOM 675 O O . THR A 1 98 ? -36.141 0.513 41.110 1.00 64.62 98 THR A O 1
ATOM 678 N N . GLN A 1 99 ? -35.441 1.126 43.147 1.00 65.31 99 GLN A N 1
ATOM 679 C CA . GLN A 1 99 ? -35.135 2.533 42.824 1.00 65.31 99 GLN A CA 1
ATOM 680 C C . GLN A 1 99 ? -34.078 3.107 43.794 1.00 65.31 99 GLN A C 1
ATOM 682 O O . GLN A 1 99 ? -34.006 2.644 44.935 1.00 65.31 99 GLN A O 1
ATOM 687 N N . GLY A 1 100 ? -33.312 4.119 43.352 1.00 64.50 100 GLY A N 1
ATOM 688 C CA . GLY A 1 100 ? -32.397 4.951 44.162 1.00 64.50 100 GLY A CA 1
ATOM 689 C C . GLY A 1 100 ? -30.934 4.481 44.241 1.00 64.50 100 GLY A C 1
ATOM 690 O O . GLY A 1 100 ? -30.525 3.564 43.525 1.00 64.50 100 GLY A O 1
ATOM 691 N N . VAL A 1 101 ? -30.136 5.132 45.102 1.00 63.44 101 VAL A N 1
ATOM 692 C CA . VAL A 1 101 ? -28.729 4.781 45.395 1.00 63.44 101 VAL A CA 1
ATOM 693 C C . VAL A 1 101 ? -28.677 3.924 46.661 1.00 63.44 101 VAL A C 1
ATOM 695 O O . VAL A 1 101 ? -29.203 4.323 47.702 1.00 63.44 101 VAL A O 1
ATOM 698 N N . VAL A 1 102 ? -28.028 2.755 46.607 1.00 66.62 102 VAL A N 1
ATOM 699 C CA . VAL A 1 102 ? -27.878 1.867 47.773 1.00 66.62 102 VAL A CA 1
ATOM 700 C C . VAL A 1 102 ? -26.405 1.531 47.996 1.00 66.62 102 VAL A C 1
ATOM 702 O O . VAL A 1 102 ? -25.763 0.875 47.178 1.00 66.62 102 VAL A O 1
ATOM 705 N N . ASN A 1 103 ? -25.877 1.960 49.139 1.00 63.88 103 ASN A N 1
ATOM 706 C CA . ASN A 1 103 ? -24.548 1.616 49.625 1.00 63.88 103 ASN A CA 1
ATOM 707 C C . ASN A 1 103 ? -24.660 0.439 50.598 1.00 63.88 103 ASN A C 1
ATOM 709 O O . ASN A 1 103 ? -25.258 0.568 51.662 1.00 63.88 103 ASN A O 1
ATOM 713 N N . VAL A 1 104 ? -24.077 -0.712 50.272 1.00 64.69 104 VAL A N 1
ATOM 714 C CA . VAL A 1 104 ? -24.066 -1.875 51.171 1.00 64.69 104 VAL A CA 1
ATOM 715 C C . VAL A 1 104 ? -22.661 -2.026 51.754 1.00 64.69 104 VAL A C 1
ATOM 717 O O . VAL A 1 104 ? -21.684 -2.168 51.020 1.00 64.69 104 VAL A O 1
ATOM 720 N N . SER A 1 105 ? -22.516 -1.978 53.077 1.00 60.00 105 SER A N 1
ATOM 721 C CA . SER A 1 105 ? -21.216 -2.136 53.747 1.00 60.00 105 SER A CA 1
ATOM 722 C C . SER A 1 105 ? -21.312 -3.028 54.989 1.00 60.00 105 SER A C 1
ATOM 724 O O . SER A 1 105 ? -22.384 -3.268 55.532 1.00 60.00 105 SER A O 1
ATOM 726 N N . GLY A 1 106 ? -20.200 -3.633 55.415 1.00 52.34 106 GLY A N 1
ATOM 727 C CA . GLY A 1 106 ? -20.145 -4.418 56.660 1.00 52.34 106 GLY A CA 1
ATOM 728 C C . GLY A 1 106 ? -21.023 -5.680 56.730 1.00 52.34 106 GLY A C 1
ATOM 729 O O . GLY A 1 106 ? -21.205 -6.218 57.815 1.00 52.34 106 GLY A O 1
ATOM 730 N N . VAL A 1 107 ? -21.581 -6.167 55.618 1.00 56.62 107 VAL A N 1
ATOM 731 C CA . VAL A 1 107 ? -22.386 -7.399 55.583 1.00 56.62 107 VAL A CA 1
ATOM 732 C C . VAL A 1 107 ? -21.480 -8.631 55.687 1.00 56.62 107 VAL A C 1
ATOM 734 O O . VAL A 1 107 ? -20.539 -8.788 54.903 1.00 56.62 107 VAL A O 1
ATOM 737 N N . THR A 1 108 ? -21.764 -9.514 56.645 1.00 50.22 108 THR A N 1
ATOM 738 C CA . THR A 1 108 ? -21.138 -10.837 56.790 1.00 50.22 108 THR A CA 1
ATOM 739 C C . THR A 1 108 ? -22.196 -11.921 56.627 1.00 50.22 108 THR A C 1
ATOM 741 O O . THR A 1 108 ? -22.969 -12.182 57.545 1.00 50.22 108 THR A O 1
ATOM 744 N N . THR A 1 109 ? -22.242 -12.551 55.459 1.00 55.91 109 THR A N 1
ATOM 745 C CA . THR A 1 109 ? -22.903 -13.848 55.270 1.00 55.91 109 THR A CA 1
ATOM 746 C C . THR A 1 109 ? -21.916 -14.969 55.603 1.00 55.91 109 THR A C 1
ATOM 748 O O . THR A 1 109 ? -20.702 -14.781 55.496 1.00 55.91 109 THR A O 1
ATOM 751 N N . ALA A 1 110 ? -22.417 -16.124 56.050 1.00 50.09 110 ALA A N 1
ATOM 752 C CA . ALA A 1 110 ? -21.579 -17.261 56.451 1.00 50.09 110 ALA A CA 1
ATOM 753 C C . ALA A 1 110 ? -20.742 -17.841 55.290 1.00 50.09 110 ALA A C 1
ATOM 755 O O . ALA A 1 110 ? -19.712 -18.465 55.527 1.00 50.09 110 ALA A O 1
ATOM 756 N N . ASP A 1 111 ? -21.166 -17.602 54.049 1.00 53.28 111 ASP A N 1
ATOM 757 C CA . ASP A 1 111 ? -20.498 -17.990 52.803 1.00 53.28 111 ASP A CA 1
ATOM 758 C C . ASP A 1 111 ? -19.786 -16.813 52.101 1.00 53.28 111 ASP A C 1
ATOM 760 O O . ASP A 1 111 ? -19.128 -16.999 51.080 1.00 53.28 111 ASP A O 1
ATOM 764 N N . GLY A 1 112 ? -19.907 -15.590 52.631 1.00 52.41 112 GLY A N 1
ATOM 765 C CA . GLY A 1 112 ? -19.336 -14.375 52.051 1.00 52.41 112 GLY A CA 1
ATOM 766 C C . GLY A 1 112 ? -20.005 -13.877 50.761 1.00 52.41 112 GLY A C 1
ATOM 767 O O . GLY A 1 112 ? -19.501 -12.906 50.185 1.00 52.41 112 GLY A O 1
ATOM 768 N N . SER A 1 113 ? -21.108 -14.489 50.310 1.00 53.53 113 SER A N 1
ATOM 769 C CA . SER A 1 113 ? -21.851 -14.098 49.102 1.00 53.53 113 SER A CA 1
ATOM 770 C C . SER A 1 113 ? -23.017 -13.146 49.426 1.00 53.53 113 SER A C 1
ATOM 772 O O . SER A 1 113 ? -23.604 -13.222 50.505 1.00 53.53 113 SER A O 1
ATOM 774 N N . ILE A 1 114 ? -23.342 -12.211 48.523 1.00 55.47 114 ILE A N 1
ATOM 775 C CA . ILE A 1 114 ? -24.569 -11.401 48.597 1.00 55.47 114 ILE A CA 1
ATOM 776 C C . ILE A 1 114 ? -25.256 -11.452 47.232 1.00 55.47 114 ILE A C 1
ATOM 778 O O . ILE A 1 114 ? -24.814 -10.833 46.266 1.00 55.47 114 ILE A O 1
ATOM 782 N N . THR A 1 115 ? -26.402 -12.117 47.146 1.00 54.31 115 THR A N 1
ATOM 783 C CA . THR A 1 115 ? -27.260 -11.989 45.966 1.00 54.31 115 THR A CA 1
ATOM 784 C C . THR A 1 115 ? -28.050 -10.681 46.074 1.00 54.31 115 THR A C 1
ATOM 786 O O . THR A 1 115 ? -29.070 -10.607 46.764 1.00 54.31 115 THR A O 1
ATOM 789 N N . LEU A 1 116 ? -27.569 -9.623 45.417 1.00 5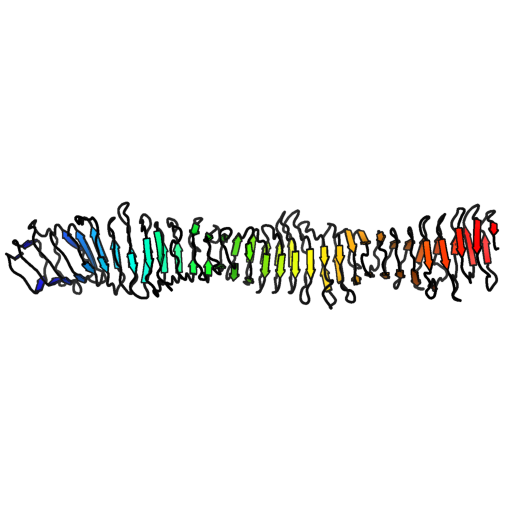9.84 116 LEU A N 1
ATOM 790 C CA . LEU A 1 116 ? -28.379 -8.436 45.126 1.00 59.84 116 LEU A CA 1
ATOM 791 C C . LEU A 1 116 ? -29.169 -8.720 43.846 1.00 59.84 116 LEU A C 1
ATOM 793 O O . LEU A 1 116 ? -28.591 -9.221 42.888 1.00 59.84 116 LEU A O 1
ATOM 797 N N . ASN A 1 117 ? -30.464 -8.412 43.815 1.00 56.94 117 ASN A N 1
ATOM 798 C CA . ASN A 1 117 ? -31.252 -8.394 42.584 1.00 56.94 117 ASN A CA 1
ATOM 799 C C . ASN A 1 117 ? -31.707 -6.954 42.334 1.00 56.94 117 ASN A C 1
ATOM 801 O O . ASN A 1 117 ? -32.636 -6.450 42.962 1.00 56.94 117 ASN A O 1
ATOM 805 N N . ILE A 1 118 ? -30.991 -6.231 41.484 1.00 61.25 118 ILE A N 1
ATOM 806 C CA . ILE A 1 118 ? -31.259 -4.804 41.276 1.00 61.25 118 ILE A CA 1
ATOM 807 C C . ILE A 1 118 ? -32.196 -4.649 40.086 1.00 61.25 118 ILE A C 1
ATOM 809 O O . ILE A 1 118 ? -31.745 -4.727 38.947 1.00 61.25 118 ILE A O 1
ATOM 813 N N . ALA A 1 119 ? -33.471 -4.398 40.379 1.00 58.47 119 ALA A N 1
ATOM 814 C CA . ALA A 1 119 ? -34.534 -4.086 39.432 1.00 58.47 119 ALA A CA 1
ATOM 815 C C . ALA A 1 119 ? -34.671 -2.571 39.227 1.00 58.47 119 ALA A C 1
ATOM 817 O O . ALA A 1 119 ? -35.705 -1.983 39.537 1.00 58.47 119 ALA A O 1
ATOM 818 N N . ALA A 1 120 ? -33.598 -1.914 38.778 1.00 56.34 120 ALA A N 1
ATOM 819 C CA . ALA A 1 120 ? -33.543 -0.456 38.717 1.00 56.34 120 ALA A CA 1
ATOM 820 C C . ALA A 1 120 ? -34.255 0.114 37.474 1.00 56.34 120 ALA A C 1
ATOM 822 O O . ALA A 1 120 ? -33.870 -0.165 36.335 1.00 56.34 120 ALA A O 1
ATOM 823 N N . THR A 1 121 ? -35.253 0.977 37.697 1.00 57.44 121 THR A N 1
ATOM 824 C CA . THR A 1 121 ? -35.882 1.820 36.656 1.00 57.44 121 THR A CA 1
ATOM 825 C C . THR A 1 121 ? -35.264 3.223 36.554 1.00 57.44 121 THR A C 1
ATOM 827 O O . THR A 1 121 ? -35.657 4.003 35.691 1.00 57.44 121 THR A O 1
ATOM 830 N N . ALA A 1 122 ? -34.313 3.560 37.432 1.00 57.22 122 ALA A N 1
ATOM 831 C CA . ALA A 1 122 ? -33.574 4.826 37.477 1.00 57.22 122 ALA A CA 1
ATOM 832 C C . ALA A 1 122 ? -32.076 4.559 37.712 1.00 57.22 122 ALA A C 1
ATOM 834 O O . ALA A 1 122 ? -31.716 3.450 38.096 1.00 57.22 122 ALA A O 1
ATOM 835 N N . ALA A 1 123 ? -31.204 5.543 37.462 1.00 56.75 123 ALA A N 1
ATOM 836 C CA . ALA A 1 123 ? -29.760 5.354 37.606 1.00 56.75 123 ALA A CA 1
ATOM 837 C C . ALA A 1 123 ? -29.393 4.919 39.037 1.00 56.75 123 ALA A C 1
ATOM 839 O O . ALA A 1 123 ? -29.749 5.596 40.003 1.00 56.75 123 ALA A O 1
ATOM 840 N N . THR A 1 124 ? -28.672 3.805 39.171 1.00 63.44 124 THR A N 1
ATOM 841 C CA . THR A 1 124 ? -28.322 3.224 40.475 1.00 63.44 124 THR A CA 1
ATOM 842 C C . THR A 1 124 ? -26.815 3.027 40.579 1.00 63.44 124 THR A C 1
ATOM 844 O O . THR A 1 124 ? -26.190 2.402 39.720 1.00 63.44 124 THR A O 1
ATOM 847 N N . THR A 1 125 ? -26.228 3.537 41.662 1.00 62.56 125 THR A N 1
ATOM 848 C CA . THR A 1 125 ? -24.855 3.211 42.064 1.00 62.56 125 THR A CA 1
ATOM 849 C C . THR A 1 125 ? -24.901 2.091 43.091 1.00 62.56 125 THR A C 1
ATOM 851 O O . THR A 1 125 ? -25.616 2.200 44.088 1.00 62.56 125 THR A O 1
ATOM 854 N N . VAL A 1 126 ? -24.129 1.032 42.854 1.00 65.25 126 VAL A N 1
ATOM 855 C CA . VAL A 1 126 ? -23.991 -0.105 43.771 1.00 65.25 126 VAL A CA 1
ATOM 856 C C . VAL A 1 126 ? -22.550 -0.147 44.248 1.00 65.25 126 VAL A C 1
ATOM 858 O O . VAL A 1 126 ? -21.631 -0.260 43.436 1.00 65.25 126 VAL A O 1
ATOM 861 N N . ASN A 1 127 ? -22.349 -0.072 45.560 1.00 63.84 127 ASN A N 1
ATOM 862 C CA . ASN A 1 127 ? -21.055 -0.325 46.182 1.00 63.84 127 ASN A CA 1
ATOM 863 C C . ASN A 1 127 ? -21.157 -1.591 47.039 1.00 63.84 127 ASN A C 1
ATOM 865 O O . ASN A 1 127 ? -21.893 -1.604 48.025 1.00 63.84 127 ASN A O 1
ATOM 869 N N . ALA A 1 128 ? -20.443 -2.648 46.641 1.00 59.25 128 ALA A N 1
ATOM 870 C CA . ALA A 1 128 ? -20.477 -3.955 47.298 1.00 59.25 128 ALA A CA 1
ATOM 871 C C . ALA A 1 128 ? -19.272 -4.228 48.220 1.00 59.25 128 ALA A C 1
ATOM 873 O O . ALA A 1 128 ? -19.183 -5.327 48.760 1.00 59.25 128 ALA A O 1
ATOM 874 N N . ASN A 1 129 ? -18.347 -3.270 48.407 1.00 60.97 129 ASN A N 1
ATOM 875 C CA . ASN A 1 129 ? -17.206 -3.352 49.342 1.00 60.97 129 ASN A CA 1
ATOM 876 C C . ASN A 1 129 ? -16.505 -4.731 49.401 1.00 60.97 129 ASN A C 1
ATOM 878 O O . ASN A 1 129 ? -16.231 -5.267 50.473 1.00 60.97 129 ASN A O 1
ATOM 882 N N . GLY A 1 130 ? -16.248 -5.327 48.236 1.00 52.28 130 GLY A N 1
ATOM 883 C CA . GLY A 1 130 ? -15.518 -6.586 48.095 1.00 52.28 130 GLY A CA 1
ATOM 884 C C . GLY A 1 130 ? -16.328 -7.878 48.187 1.00 52.28 130 GLY A C 1
ATOM 885 O O . GLY A 1 130 ? -15.752 -8.939 48.419 1.00 52.28 130 GLY A O 1
ATOM 886 N N . ARG A 1 131 ? -17.647 -7.808 47.990 1.00 59.06 131 ARG A N 1
ATOM 887 C CA . ARG A 1 131 ? -18.554 -8.965 47.958 1.00 59.06 131 ARG A CA 1
ATOM 888 C C . ARG A 1 131 ? -19.001 -9.321 46.534 1.00 59.06 131 ARG A C 1
ATOM 890 O O . ARG A 1 131 ? -18.976 -8.482 45.635 1.00 59.06 131 ARG A O 1
ATOM 897 N N . THR A 1 132 ? -19.448 -10.566 46.352 1.00 53.78 132 THR A N 1
ATOM 898 C CA . THR A 1 132 ? -20.053 -11.048 45.096 1.00 53.78 132 THR A CA 1
ATOM 899 C C . THR A 1 132 ? -21.410 -10.369 44.878 1.00 53.78 132 THR A C 1
ATOM 901 O O . THR A 1 132 ? -22.158 -10.232 45.838 1.00 53.78 132 THR A O 1
ATOM 904 N N . ILE A 1 133 ? -21.714 -9.951 43.644 1.00 61.34 133 ILE A N 1
ATOM 905 C CA . ILE A 1 133 ? -23.042 -9.505 43.188 1.00 61.34 133 ILE A CA 1
ATOM 906 C C . ILE A 1 133 ? -23.505 -10.534 42.158 1.00 61.34 133 ILE A C 1
ATOM 908 O O . ILE A 1 133 ? -22.955 -10.509 41.067 1.00 61.34 133 ILE A O 1
ATOM 912 N N . ASP A 1 134 ? -24.469 -11.402 42.476 1.00 53.78 134 ASP A N 1
ATOM 913 C CA . ASP A 1 134 ? -24.872 -12.506 41.575 1.00 53.78 134 ASP A CA 1
ATOM 914 C C . ASP A 1 134 ? -25.660 -12.070 40.326 1.00 53.78 134 ASP A C 1
ATOM 916 O O . ASP A 1 134 ? -25.561 -12.690 39.267 1.00 53.78 134 ASP A O 1
ATOM 920 N N . SER A 1 135 ? -26.503 -11.035 40.422 1.00 57.28 135 SER A N 1
ATOM 921 C CA . SER A 1 135 ? -27.380 -10.648 39.308 1.00 57.28 135 SER A CA 1
ATOM 922 C C . SER A 1 135 ? -27.739 -9.167 39.320 1.00 57.28 135 SER A C 1
ATOM 924 O O . SER A 1 135 ? -27.967 -8.573 40.367 1.00 57.28 135 SER A O 1
ATOM 926 N N . ILE A 1 136 ? -27.823 -8.547 38.150 1.00 62.34 136 ILE A N 1
ATOM 927 C CA . ILE A 1 136 ? -28.258 -7.159 37.997 1.00 62.34 136 ILE A CA 1
ATOM 928 C C . ILE A 1 136 ? -29.319 -7.137 36.890 1.00 62.34 136 ILE A C 1
ATOM 930 O O . ILE A 1 136 ? -29.059 -7.558 35.768 1.00 62.34 136 ILE A O 1
ATOM 934 N N . SER A 1 137 ? -30.534 -6.674 37.174 1.00 57.78 137 SER A N 1
ATOM 935 C CA . SER A 1 137 ? -31.666 -6.777 36.243 1.00 57.78 137 SER A CA 1
ATOM 936 C C . SER A 1 137 ? -32.409 -5.445 36.097 1.00 57.78 137 SER A C 1
ATOM 938 O O . SER A 1 137 ? -33.491 -5.270 36.619 1.00 57.78 137 SER A O 1
ATOM 940 N N . GLY A 1 138 ? -31.867 -4.457 35.383 1.00 56.25 138 GLY A N 1
ATOM 941 C CA . GLY A 1 138 ? -32.513 -3.139 35.251 1.00 56.25 138 GLY A CA 1
ATOM 942 C C . GLY A 1 138 ? -32.392 -2.544 33.853 1.00 56.25 138 GLY A C 1
ATOM 943 O O . GLY A 1 138 ? -31.471 -2.885 33.113 1.00 56.25 138 GLY A O 1
ATOM 944 N N . SER A 1 139 ? -33.315 -1.643 33.500 1.00 55.50 139 SER A N 1
ATOM 945 C CA . SER A 1 139 ? -33.311 -0.917 32.217 1.00 55.50 139 SER A CA 1
ATOM 946 C C . SER A 1 139 ? -32.575 0.427 32.277 1.00 55.50 139 SER A C 1
ATOM 948 O O . SER A 1 139 ? -32.394 1.074 31.247 1.00 55.50 139 SER A O 1
ATOM 950 N N . ALA A 1 140 ? -32.192 0.880 33.475 1.00 61.56 140 ALA A N 1
ATOM 951 C CA . ALA A 1 140 ? -31.492 2.145 33.695 1.00 61.56 140 ALA A CA 1
ATOM 952 C C . ALA A 1 140 ? -29.957 1.975 33.759 1.00 61.56 140 ALA A C 1
ATOM 954 O O . ALA A 1 140 ? -29.481 0.860 33.972 1.00 61.56 140 ALA A O 1
ATOM 955 N N . PRO A 1 141 ? -29.165 3.058 33.602 1.00 61.12 141 PRO A N 1
ATOM 956 C CA . PRO A 1 141 ? -27.712 3.023 33.781 1.00 61.12 141 PRO A CA 1
ATOM 957 C C . PRO A 1 141 ? -27.311 2.547 35.182 1.00 61.12 141 PRO A C 1
ATOM 959 O O . PRO A 1 141 ? -27.869 3.008 36.182 1.00 61.12 141 PRO A O 1
ATOM 962 N N . ILE A 1 142 ? -26.323 1.656 35.265 1.00 67.06 142 ILE A N 1
ATOM 963 C CA . ILE A 1 142 ? -25.837 1.112 36.538 1.00 67.06 142 ILE A CA 1
ATOM 964 C C . ILE A 1 142 ? -24.344 1.388 36.647 1.00 67.06 142 ILE A C 1
ATOM 966 O O . ILE A 1 142 ? -23.543 0.957 35.817 1.00 67.06 142 ILE A O 1
ATOM 970 N N . THR A 1 143 ? -23.958 2.096 37.702 1.00 61.66 143 THR A N 1
ATOM 971 C CA . THR A 1 143 ? -22.550 2.358 38.008 1.00 61.66 143 THR A CA 1
ATOM 972 C C . THR A 1 143 ? -22.116 1.417 39.121 1.00 61.66 143 THR A C 1
ATOM 974 O O . THR A 1 143 ? -22.624 1.495 40.242 1.00 61.66 143 THR A O 1
ATOM 977 N N . LEU A 1 144 ? -21.153 0.538 38.841 1.00 63.91 144 LEU A N 1
ATOM 978 C CA . LEU A 1 144 ? -20.475 -0.220 39.890 1.00 63.91 144 LEU A CA 1
ATOM 979 C C . LEU A 1 144 ? -19.399 0.697 40.482 1.00 63.91 144 LEU A C 1
ATOM 981 O O . LEU A 1 144 ? -18.352 0.938 39.873 1.00 63.91 144 LEU A O 1
ATOM 985 N N . GLY A 1 145 ? -19.731 1.304 41.624 1.00 52.53 145 GLY A N 1
ATOM 986 C CA . GLY A 1 145 ? -18.912 2.321 42.282 1.00 52.53 145 GLY A CA 1
ATOM 987 C C . GLY A 1 145 ? -17.585 1.771 42.804 1.00 52.53 145 GLY A C 1
ATOM 988 O O . GLY A 1 145 ? -17.352 0.564 42.791 1.00 52.53 145 GLY A O 1
ATOM 989 N N . THR A 1 146 ? -16.726 2.677 43.275 1.00 43.38 146 THR A N 1
ATOM 990 C CA . THR A 1 146 ? -15.425 2.359 43.869 1.00 43.38 146 THR A CA 1
ATOM 991 C C . THR A 1 146 ? -15.581 1.326 44.977 1.00 43.38 146 THR A C 1
ATOM 993 O O . THR A 1 146 ? -16.099 1.614 46.058 1.00 43.38 146 THR A O 1
ATOM 996 N N . LEU A 1 147 ? -15.102 0.114 44.707 1.00 44.78 147 LEU A N 1
ATOM 997 C CA . LEU A 1 147 ? -14.895 -0.894 45.730 1.00 44.78 147 LEU A CA 1
ATOM 998 C C . LEU A 1 147 ? -13.822 -0.345 46.679 1.00 44.78 147 LEU A C 1
ATOM 1000 O O . LEU A 1 147 ? -12.660 -0.200 46.298 1.00 44.78 147 LEU A O 1
ATOM 1004 N N . ILE A 1 148 ? -14.201 0.032 47.901 1.00 37.31 148 ILE A N 1
ATOM 1005 C CA . ILE A 1 148 ? -13.232 0.447 48.920 1.00 37.31 148 ILE A CA 1
ATOM 1006 C C . ILE A 1 148 ? -12.569 -0.836 49.444 1.00 37.31 148 ILE A C 1
ATOM 1008 O O . ILE A 1 148 ? -12.992 -1.408 50.444 1.00 37.31 148 ILE A O 1
ATOM 1012 N N . GLY A 1 149 ? -11.573 -1.330 48.703 1.00 38.72 149 GLY A N 1
ATOM 1013 C CA . GLY A 1 149 ? -10.779 -2.523 49.016 1.00 38.72 149 GLY A CA 1
ATOM 1014 C C . GLY A 1 149 ? -10.682 -3.524 47.851 1.00 38.72 149 GLY A C 1
ATOM 1015 O O . GLY A 1 149 ? -11.579 -3.567 47.008 1.00 38.72 149 GLY A O 1
ATOM 1016 N N . PRO A 1 150 ? -9.607 -4.340 47.784 1.00 38.97 150 PRO A N 1
ATOM 1017 C CA . PRO A 1 150 ? -9.474 -5.399 46.791 1.00 38.97 150 PRO A CA 1
ATOM 1018 C C . PRO A 1 150 ? -10.556 -6.439 47.054 1.00 38.97 150 PRO A C 1
ATOM 1020 O O . PRO A 1 150 ? -10.535 -7.146 48.059 1.00 38.97 150 PRO A O 1
ATOM 1023 N N . GLY A 1 151 ? -11.524 -6.528 46.161 1.00 45.59 151 GLY A N 1
ATOM 1024 C CA . GLY A 1 151 ? -12.539 -7.548 46.262 1.00 45.59 151 GLY A CA 1
ATOM 1025 C C . GLY A 1 151 ? -13.060 -7.939 44.900 1.00 45.59 151 GLY A C 1
ATOM 1026 O O . GLY A 1 151 ? -12.943 -7.207 43.917 1.00 45.59 151 GLY A O 1
ATOM 1027 N N . THR A 1 152 ? -13.557 -9.161 44.869 1.00 48.78 152 THR A N 1
ATOM 1028 C CA . THR A 1 152 ? -13.777 -9.922 43.655 1.00 48.78 152 THR A CA 1
ATOM 1029 C C . THR A 1 152 ? -15.276 -10.024 43.420 1.00 48.78 152 THR A C 1
ATOM 1031 O O . THR A 1 152 ? -15.984 -10.605 44.239 1.00 48.78 152 THR A O 1
ATOM 1034 N N . VAL A 1 153 ? -15.778 -9.475 42.313 1.00 56.34 153 VAL A N 1
ATOM 1035 C CA . VAL A 1 153 ? -17.144 -9.777 41.855 1.00 56.34 153 VAL A CA 1
ATOM 1036 C C . VAL A 1 153 ? -17.070 -11.021 40.977 1.00 56.34 153 VAL A C 1
ATOM 1038 O O . VAL A 1 153 ? -16.522 -10.974 39.876 1.00 56.34 153 VAL A O 1
ATOM 1041 N N . THR A 1 154 ? -17.575 -12.144 41.482 1.00 50.56 154 THR A N 1
ATOM 1042 C CA . THR A 1 154 ? -17.406 -13.454 40.834 1.00 50.56 154 THR A CA 1
ATOM 1043 C C . THR A 1 154 ? -18.283 -13.624 39.587 1.00 50.56 154 THR A C 1
ATOM 1045 O O . THR A 1 154 ? -17.816 -14.208 38.614 1.00 50.56 154 THR A O 1
ATOM 1048 N N . ALA A 1 155 ? -19.512 -13.090 39.574 1.00 53.97 155 ALA A N 1
ATOM 1049 C CA . ALA A 1 155 ? -20.402 -13.170 38.412 1.00 53.97 155 ALA A CA 1
ATOM 1050 C C . ALA A 1 155 ? -21.520 -12.119 38.467 1.00 53.97 155 ALA A C 1
ATOM 1052 O O . ALA A 1 155 ? -22.485 -12.323 39.182 1.00 53.97 155 ALA A O 1
ATOM 1053 N N . ALA A 1 156 ? -21.435 -11.041 37.683 1.00 57.28 156 ALA A N 1
ATOM 1054 C CA . ALA A 1 156 ? -22.581 -10.153 37.454 1.00 57.28 156 ALA A CA 1
ATOM 1055 C C . ALA A 1 156 ? -23.231 -10.493 36.104 1.00 57.28 156 ALA A C 1
ATOM 1057 O O . ALA A 1 156 ? -22.545 -10.477 35.079 1.00 57.28 156 ALA A O 1
ATOM 1058 N N . ALA A 1 157 ? -24.531 -10.802 36.106 1.00 61.38 157 ALA A N 1
ATOM 1059 C CA . ALA A 1 157 ? -25.317 -11.070 34.901 1.00 61.38 157 ALA A CA 1
ATOM 1060 C C . ALA A 1 157 ? -26.333 -9.952 34.641 1.00 61.38 157 ALA A C 1
ATOM 1062 O O . ALA A 1 157 ? -27.059 -9.584 35.563 1.00 61.38 157 ALA A O 1
ATOM 1063 N N . ILE A 1 158 ? -26.415 -9.450 33.401 1.00 65.38 158 ILE A N 1
ATOM 1064 C CA . ILE A 1 158 ? -27.470 -8.510 32.979 1.00 65.38 158 ILE A CA 1
ATOM 1065 C C . ILE A 1 158 ? -28.668 -9.281 32.419 1.00 65.38 158 ILE A C 1
ATOM 1067 O O . ILE A 1 158 ? -28.531 -10.065 31.476 1.00 65.38 158 ILE A O 1
ATOM 1071 N N . ALA A 1 159 ? -29.855 -9.034 32.972 1.00 56.69 159 ALA A N 1
ATOM 1072 C CA . ALA A 1 159 ? -31.132 -9.502 32.433 1.00 56.69 159 ALA A CA 1
ATOM 1073 C C . ALA A 1 159 ? -32.023 -8.294 32.099 1.00 56.69 159 ALA A C 1
ATOM 1075 O O . ALA A 1 159 ? -32.704 -7.768 32.976 1.00 56.69 159 ALA A O 1
ATOM 1076 N N . GLY A 1 160 ? -31.989 -7.823 30.848 1.00 58.69 160 GLY A N 1
ATOM 1077 C CA . GLY A 1 160 ? -32.787 -6.684 30.387 1.00 58.69 160 GLY A CA 1
ATOM 1078 C C . GLY A 1 160 ? -32.075 -5.822 29.343 1.00 58.69 160 GLY A C 1
ATOM 1079 O O . GLY A 1 160 ? -30.848 -5.794 29.268 1.00 58.69 160 GLY A O 1
ATOM 1080 N N . ALA A 1 161 ? -32.862 -5.109 28.536 1.00 52.25 161 ALA A N 1
ATOM 1081 C CA . ALA A 1 161 ? -32.354 -4.213 27.505 1.00 52.25 161 ALA A CA 1
ATOM 1082 C C . ALA A 1 161 ? -31.931 -2.845 28.091 1.00 52.25 161 ALA A C 1
ATOM 1084 O O . ALA A 1 161 ? -32.582 -2.346 29.006 1.00 52.25 161 ALA A O 1
ATOM 1085 N N . THR A 1 162 ? -30.892 -2.242 27.492 1.00 56.44 162 THR A N 1
ATOM 1086 C CA . THR A 1 162 ? -30.558 -0.794 27.485 1.00 56.44 162 THR A CA 1
ATOM 1087 C C . THR A 1 162 ? -29.806 -0.147 28.657 1.00 56.44 162 THR A C 1
ATOM 1089 O O . THR A 1 162 ? -29.961 1.055 28.862 1.00 56.44 162 THR A O 1
ATOM 1092 N N . SER A 1 163 ? -28.940 -0.847 29.392 1.00 68.25 163 SER A N 1
ATOM 1093 C CA . SER A 1 163 ? -28.084 -0.176 30.389 1.00 68.25 163 SER A CA 1
ATOM 1094 C C . SER A 1 163 ? -26.714 0.253 29.835 1.00 68.25 163 SER A C 1
ATOM 1096 O O . SER A 1 163 ? -26.150 -0.364 28.929 1.00 68.25 163 SER A O 1
ATOM 1098 N N . ASP A 1 164 ? -26.190 1.346 30.391 1.00 82.12 164 ASP A N 1
ATOM 1099 C CA . ASP A 1 164 ? -24.764 1.669 30.397 1.00 82.12 164 ASP A CA 1
ATOM 1100 C C . ASP A 1 164 ? -24.165 1.075 31.677 1.00 82.12 164 ASP A C 1
ATOM 1102 O O . ASP A 1 164 ? -24.762 1.196 32.752 1.00 82.12 164 ASP A O 1
ATOM 1106 N N . LEU A 1 165 ? -22.986 0.464 31.577 1.00 84.38 165 LEU A N 1
ATOM 1107 C CA . LEU A 1 165 ? -22.255 -0.097 32.708 1.00 84.38 165 LEU A CA 1
ATOM 1108 C C . LEU A 1 165 ? -20.841 0.474 32.773 1.00 84.38 165 LEU A C 1
ATOM 1110 O O . LEU A 1 165 ? -20.120 0.496 31.775 1.00 84.38 165 LEU A O 1
ATOM 1114 N N . THR A 1 166 ? -20.421 0.878 33.971 1.00 84.38 166 THR A N 1
ATOM 1115 C CA . THR A 1 166 ? -19.032 1.264 34.255 1.00 84.38 166 THR A CA 1
ATOM 1116 C C . THR A 1 166 ? -18.457 0.408 35.382 1.00 84.38 166 THR A C 1
ATOM 1118 O O . THR A 1 166 ? -19.013 0.383 36.478 1.00 84.38 166 THR A O 1
ATOM 1121 N N . ILE A 1 167 ? -17.333 -0.262 35.117 1.00 85.25 167 ILE A N 1
ATOM 1122 C CA . ILE A 1 167 ? -16.463 -0.898 36.115 1.00 85.25 167 ILE A CA 1
ATOM 1123 C C . ILE A 1 167 ? -15.382 0.121 36.463 1.00 85.25 167 ILE A C 1
ATOM 1125 O O . ILE A 1 167 ? -14.524 0.417 35.636 1.00 85.25 167 ILE A O 1
ATOM 1129 N N . THR A 1 168 ? -15.440 0.691 37.659 1.00 83.12 168 THR A N 1
ATOM 1130 C CA . THR A 1 168 ? -14.542 1.777 38.079 1.00 83.12 168 THR A CA 1
ATOM 1131 C C . THR A 1 168 ? -13.128 1.292 38.414 1.00 83.12 168 THR A C 1
ATOM 1133 O O . THR A 1 168 ? -12.910 0.113 38.713 1.00 83.12 168 THR A O 1
ATOM 1136 N N . ALA A 1 169 ? -12.160 2.212 38.386 1.00 82.62 169 ALA A N 1
ATOM 1137 C CA . ALA A 1 169 ? -10.776 1.942 38.766 1.00 82.62 169 ALA A CA 1
ATOM 1138 C C . ALA A 1 169 ? -10.656 1.301 40.159 1.00 82.62 169 ALA A C 1
ATOM 1140 O O . ALA A 1 169 ? -11.391 1.639 41.086 1.00 82.62 169 ALA A O 1
ATOM 1141 N N . GLY A 1 170 ? -9.723 0.355 40.294 1.00 77.25 170 GLY A N 1
ATOM 1142 C CA . GLY A 1 170 ? -9.513 -0.424 41.522 1.00 77.25 170 GLY A CA 1
ATOM 1143 C C . GLY A 1 170 ? -10.477 -1.603 41.715 1.00 77.25 170 GLY A C 1
ATOM 1144 O O . GLY A 1 170 ? -10.238 -2.439 42.583 1.00 77.25 170 GLY A O 1
ATOM 1145 N N . THR A 1 171 ? -11.523 -1.727 40.892 1.00 75.62 171 THR A N 1
ATOM 1146 C CA . THR A 1 171 ? -12.478 -2.845 40.961 1.00 75.62 171 THR A CA 1
ATOM 1147 C C . THR A 1 171 ? -11.981 -4.042 40.147 1.00 75.62 171 THR A C 1
ATOM 1149 O O . THR A 1 171 ? -11.557 -3.874 39.005 1.00 75.62 171 THR A O 1
ATOM 1152 N N . THR A 1 172 ? -12.068 -5.261 40.696 1.00 80.06 172 THR A N 1
ATOM 1153 C CA . THR A 1 172 ? -11.820 -6.512 39.954 1.00 80.06 172 THR A CA 1
ATOM 1154 C C . THR A 1 172 ? -13.106 -7.329 39.846 1.00 80.06 172 THR A C 1
ATOM 1156 O O . THR A 1 172 ? -13.671 -7.773 40.845 1.00 80.06 172 THR A O 1
ATOM 1159 N N . VAL A 1 173 ? -13.566 -7.555 38.620 1.00 80.00 173 VAL A N 1
ATOM 1160 C CA . VAL A 1 173 ? -14.691 -8.438 38.295 1.00 80.00 173 VAL A CA 1
ATOM 1161 C C . VAL A 1 173 ? -14.113 -9.683 37.632 1.00 80.00 173 VAL A C 1
ATOM 1163 O O . VAL A 1 173 ? -13.637 -9.611 36.510 1.00 80.00 173 VAL A O 1
ATOM 1166 N N . THR A 1 174 ? -14.098 -10.843 38.288 1.00 81.75 174 THR A N 1
ATOM 1167 C CA . THR A 1 174 ? -13.455 -12.034 37.694 1.00 81.75 174 THR A CA 1
ATOM 1168 C C . THR A 1 174 ? -14.111 -12.423 36.383 1.00 81.75 174 THR A C 1
ATOM 1170 O O . THR A 1 174 ? -13.421 -12.746 35.415 1.00 81.75 174 THR A O 1
ATOM 1173 N N . THR A 1 175 ? -15.443 -12.387 36.348 1.00 81.06 175 THR A N 1
ATOM 1174 C CA . THR A 1 175 ? -16.235 -12.688 35.161 1.00 81.06 175 THR A CA 1
ATOM 1175 C C . THR A 1 175 ? -17.478 -11.807 35.128 1.00 81.06 175 THR A C 1
ATOM 1177 O O . THR A 1 175 ? -18.310 -11.824 36.034 1.00 81.06 175 THR A O 1
ATOM 1180 N N . PHE A 1 176 ? -17.612 -11.023 34.066 1.00 83.50 176 PHE A N 1
ATOM 1181 C CA . PHE A 1 176 ? -18.810 -10.264 33.743 1.00 83.50 176 PHE A CA 1
ATOM 1182 C C . PHE A 1 176 ? -19.574 -10.999 32.644 1.00 83.50 176 PHE A C 1
ATOM 1184 O O . PHE A 1 176 ? -19.051 -11.143 31.541 1.00 83.50 176 PHE A O 1
ATOM 1191 N N . THR A 1 177 ? -20.784 -11.479 32.938 1.00 83.75 177 THR A N 1
ATOM 1192 C CA . THR A 1 177 ? -21.563 -12.297 31.998 1.00 83.75 177 THR A CA 1
ATOM 1193 C C . THR A 1 177 ? -22.677 -11.480 31.351 1.00 83.75 177 THR A C 1
ATOM 1195 O O . THR A 1 177 ? -23.557 -10.953 32.029 1.00 83.75 177 THR A O 1
ATOM 1198 N N . ILE A 1 178 ? -22.692 -11.412 30.023 1.00 82.81 178 ILE A N 1
ATOM 1199 C CA . ILE A 1 178 ? -23.812 -10.853 29.259 1.00 82.81 178 ILE A CA 1
ATOM 1200 C C . ILE A 1 178 ? -24.694 -12.013 28.811 1.00 82.81 178 ILE A C 1
ATOM 1202 O O . ILE A 1 178 ? -24.243 -12.869 28.056 1.00 82.81 178 ILE A O 1
ATOM 1206 N N . ASN A 1 179 ? -25.944 -12.066 29.269 1.00 82.62 179 ASN A N 1
ATOM 1207 C CA . ASN A 1 179 ? -26.850 -13.152 28.897 1.00 82.62 179 ASN A CA 1
ATOM 1208 C C . ASN A 1 179 ? -27.164 -13.155 27.390 1.00 82.62 179 ASN A C 1
ATOM 1210 O O . ASN A 1 179 ? -26.993 -12.156 26.690 1.00 82.62 179 ASN A O 1
ATOM 1214 N N . ALA A 1 180 ? -27.636 -14.298 26.889 1.00 84.12 180 ALA A N 1
ATOM 1215 C CA . ALA A 1 180 ? -27.970 -14.464 25.478 1.00 84.12 180 ALA A CA 1
ATOM 1216 C C . ALA A 1 180 ? -28.994 -13.419 24.997 1.00 84.12 180 ALA A C 1
ATOM 1218 O O . ALA A 1 180 ? -29.929 -13.075 25.725 1.00 84.12 180 ALA A O 1
ATOM 1219 N N . ALA A 1 181 ? -28.808 -12.942 23.763 1.00 84.88 181 ALA A N 1
ATOM 1220 C CA . ALA A 1 181 ? -29.642 -11.935 23.102 1.00 84.88 181 ALA A CA 1
ATOM 1221 C C . ALA A 1 181 ? -29.818 -10.610 23.879 1.00 84.88 181 ALA A C 1
ATOM 1223 O O . ALA A 1 181 ? -30.768 -9.869 23.629 1.00 84.88 181 ALA A O 1
ATOM 1224 N N . GLN A 1 182 ? -28.915 -10.288 24.813 1.00 85.06 182 GLN A N 1
ATOM 1225 C CA . GLN A 1 182 ? -28.908 -8.994 25.496 1.00 85.06 182 GLN A CA 1
ATOM 1226 C C . GLN A 1 182 ? -28.039 -7.980 24.756 1.00 85.06 182 GLN A C 1
ATOM 1228 O O . GLN A 1 182 ? -26.992 -8.325 24.211 1.00 85.06 182 GLN A O 1
ATOM 1233 N N . THR A 1 183 ? -28.462 -6.715 24.774 1.00 87.00 183 THR A N 1
ATOM 1234 C CA . THR A 1 183 ? -27.694 -5.589 24.227 1.00 87.00 183 THR A CA 1
ATOM 1235 C C . THR A 1 183 ? -27.309 -4.632 25.344 1.00 87.00 183 THR A C 1
ATOM 1237 O O . THR A 1 183 ? -28.176 -4.050 25.999 1.00 87.00 183 THR A O 1
ATOM 1240 N N . LEU A 1 184 ? -26.005 -4.442 25.518 1.00 87.12 184 LEU A N 1
ATOM 1241 C CA . LEU A 1 184 ? -25.420 -3.423 26.373 1.00 87.12 184 LEU A CA 1
ATOM 1242 C C . LEU A 1 184 ? -25.048 -2.213 25.511 1.00 87.12 184 LEU A C 1
ATOM 1244 O O . LEU A 1 184 ? -24.278 -2.335 24.555 1.00 87.12 184 LEU A O 1
ATOM 1248 N N . THR A 1 185 ? -25.601 -1.043 25.822 1.00 89.50 185 THR A N 1
ATOM 1249 C CA . THR A 1 185 ? -25.377 0.165 25.012 1.00 89.50 185 THR A CA 1
ATOM 1250 C C . THR A 1 185 ? -23.935 0.641 25.158 1.00 89.50 185 THR A C 1
ATOM 1252 O O . THR A 1 185 ? -23.245 0.887 24.164 1.00 89.50 185 THR A O 1
ATOM 1255 N N . LYS A 1 186 ? -23.440 0.697 26.395 1.00 90.06 186 LYS A N 1
ATOM 1256 C CA . LYS A 1 186 ? -22.069 1.102 26.695 1.00 90.06 186 LYS A CA 1
ATOM 1257 C C . LYS A 1 186 ? -21.484 0.272 27.828 1.00 90.06 186 LYS A C 1
ATOM 1259 O O . LYS A 1 186 ? -22.084 0.158 28.893 1.00 90.06 186 LYS A O 1
ATOM 1264 N N . LEU A 1 187 ? -20.279 -0.245 27.621 1.00 91.69 187 LEU A N 1
ATOM 1265 C CA . LEU A 1 187 ? -19.445 -0.852 28.651 1.00 91.69 187 LEU A CA 1
ATOM 1266 C C . LEU A 1 187 ? -18.165 -0.037 28.805 1.00 91.69 187 LEU A C 1
ATOM 1268 O O . LEU A 1 187 ? -17.374 0.053 27.869 1.00 91.69 187 LEU A O 1
ATOM 1272 N N . THR A 1 188 ? -17.948 0.530 29.987 1.00 91.56 188 THR A N 1
ATOM 1273 C CA . THR A 1 188 ? -16.693 1.195 30.353 1.00 91.56 188 THR A CA 1
ATOM 1274 C C . THR A 1 188 ? -15.960 0.357 31.396 1.00 91.56 188 THR A C 1
ATOM 1276 O O . THR A 1 188 ? -16.505 0.075 32.458 1.00 91.56 188 THR A O 1
ATOM 1279 N N . ILE A 1 189 ? -14.726 -0.045 31.112 1.00 90.94 189 ILE A N 1
ATOM 1280 C CA . ILE A 1 189 ? -13.890 -0.861 31.998 1.00 90.94 189 ILE A CA 1
ATOM 1281 C C . ILE A 1 189 ? -12.683 -0.031 32.402 1.00 90.94 189 ILE A C 1
ATOM 1283 O O . ILE A 1 189 ? -11.734 0.068 31.641 1.00 90.94 189 ILE A O 1
ATOM 1287 N N . ASP A 1 190 ? -12.699 0.560 33.586 1.00 88.00 190 ASP A N 1
ATOM 1288 C CA . ASP A 1 190 ? -11.540 1.222 34.194 1.00 88.00 190 ASP A CA 1
ATOM 1289 C C . ASP A 1 190 ? -10.928 0.380 35.335 1.00 88.00 190 ASP A C 1
ATOM 1291 O O . ASP A 1 190 ? -9.877 0.713 35.863 1.00 88.00 190 ASP A O 1
ATOM 1295 N N . GLY A 1 191 ? -11.558 -0.746 35.693 1.00 86.81 191 GLY A N 1
ATOM 1296 C CA . GLY A 1 191 ? -11.015 -1.793 36.570 1.00 86.81 191 GLY A CA 1
ATOM 1297 C C . GLY A 1 191 ? -10.477 -3.010 35.802 1.00 86.81 191 GLY A C 1
ATOM 1298 O O . GLY A 1 191 ? -10.160 -2.924 34.622 1.00 86.81 191 GLY A O 1
ATOM 1299 N N . THR A 1 192 ? -10.397 -4.177 36.440 1.00 87.19 192 THR A N 1
ATOM 1300 C CA . THR A 1 192 ? -10.015 -5.443 35.781 1.00 87.19 192 THR A CA 1
ATOM 1301 C C . THR A 1 192 ? -11.242 -6.323 35.571 1.00 87.19 192 THR A C 1
ATOM 1303 O O . THR A 1 192 ? -12.001 -6.523 36.518 1.00 87.19 192 THR A O 1
ATOM 1306 N N . THR A 1 193 ? -11.452 -6.864 34.366 1.00 88.25 193 THR A N 1
ATOM 1307 C CA . THR A 1 193 ? -12.530 -7.839 34.129 1.00 88.25 193 THR A CA 1
ATOM 1308 C C . THR A 1 193 ? -12.233 -8.885 33.057 1.00 88.25 193 THR A C 1
ATOM 1310 O O . THR A 1 193 ? -11.380 -8.671 32.202 1.00 88.25 193 THR A O 1
ATOM 1313 N N . THR A 1 194 ? -12.972 -9.996 33.078 1.00 88.31 194 THR A N 1
ATOM 1314 C CA . THR A 1 194 ? -13.096 -10.955 31.964 1.00 88.31 194 THR A CA 1
ATOM 1315 C C . THR A 1 194 ? -14.544 -10.942 31.481 1.00 88.31 194 THR A C 1
ATOM 1317 O O . THR A 1 194 ? -15.447 -11.082 32.303 1.00 88.31 194 THR A O 1
ATOM 1320 N N . ILE A 1 195 ? -14.801 -10.797 30.178 1.00 87.75 195 ILE A N 1
ATOM 1321 C CA . ILE A 1 195 ? -16.175 -10.847 29.645 1.00 87.75 195 ILE A CA 1
ATOM 1322 C C . ILE A 1 195 ? -16.518 -12.279 29.229 1.00 87.75 195 ILE A C 1
ATOM 1324 O O . ILE A 1 195 ? -15.833 -12.883 28.402 1.00 87.75 195 ILE A O 1
ATOM 1328 N N . ALA A 1 196 ? -17.621 -12.786 29.768 1.00 85.56 196 ALA A N 1
ATOM 1329 C CA . ALA A 1 196 ? -18.334 -13.944 29.264 1.00 85.56 196 ALA A CA 1
ATOM 1330 C C . ALA A 1 196 ? -19.636 -13.491 28.594 1.00 85.56 196 ALA A C 1
ATOM 1332 O O . ALA A 1 196 ? -20.272 -12.524 29.011 1.00 85.56 196 ALA A O 1
ATOM 1333 N N . SER A 1 197 ? -20.050 -14.177 27.537 1.00 85.56 197 SER A N 1
ATOM 1334 C CA . SER A 1 197 ? -21.278 -13.866 26.817 1.00 85.56 197 SER A CA 1
ATOM 1335 C C . SER A 1 197 ? -22.082 -15.118 26.483 1.00 85.56 197 SER A C 1
ATOM 1337 O O . SER A 1 197 ? -21.527 -16.177 26.192 1.00 85.56 197 SER A O 1
ATOM 1339 N N . GLY A 1 198 ? -23.405 -14.989 26.522 1.00 82.88 198 GLY A N 1
ATOM 1340 C CA . GLY A 1 198 ? -24.329 -15.914 25.886 1.00 82.88 198 GLY A CA 1
ATOM 1341 C C . GLY A 1 198 ? -24.437 -15.641 24.384 1.00 82.88 198 GLY A C 1
ATOM 1342 O O . GLY A 1 198 ? -23.979 -14.619 23.874 1.00 82.88 198 GLY A O 1
ATOM 1343 N N . ALA A 1 199 ? -25.086 -16.553 23.660 1.00 84.38 199 ALA A N 1
ATOM 1344 C CA . ALA A 1 199 ? -25.271 -16.421 22.217 1.00 84.38 199 ALA A CA 1
ATOM 1345 C C . ALA A 1 199 ? -25.972 -15.101 21.839 1.00 84.38 199 ALA A C 1
ATOM 1347 O O . ALA A 1 199 ? -26.980 -14.732 22.441 1.00 84.38 199 ALA A O 1
ATOM 1348 N N . ASN A 1 200 ? -25.461 -14.421 20.809 1.00 84.69 200 ASN A N 1
ATOM 1349 C CA . ASN A 1 200 ? -26.004 -13.167 20.270 1.00 84.69 200 ASN A CA 1
ATOM 1350 C C . ASN A 1 200 ? -26.045 -12.004 21.277 1.00 84.69 200 ASN A C 1
ATOM 1352 O O . ASN A 1 200 ? -26.857 -11.092 21.131 1.00 84.69 200 ASN A O 1
ATOM 1356 N N . ALA A 1 201 ? -25.208 -12.037 22.316 1.00 86.88 201 ALA A N 1
ATOM 1357 C CA . ALA A 1 201 ? -24.970 -10.859 23.136 1.00 86.88 201 ALA A CA 1
ATOM 1358 C C . ALA A 1 201 ? -24.335 -9.742 22.289 1.00 86.88 201 ALA A C 1
ATOM 1360 O O . ALA A 1 201 ? -23.516 -10.008 21.405 1.00 86.88 201 ALA A O 1
ATOM 1361 N N . VAL A 1 202 ? -24.686 -8.491 22.575 1.00 89.44 202 VAL A N 1
ATOM 1362 C CA . VAL A 1 202 ? -24.181 -7.313 21.862 1.00 89.44 202 VAL A CA 1
ATOM 1363 C C . VAL A 1 202 ? -23.660 -6.286 22.861 1.00 89.44 202 VAL A C 1
ATOM 1365 O O . VAL A 1 202 ? -24.344 -5.942 23.821 1.00 89.44 202 VAL A O 1
ATOM 1368 N N . ILE A 1 203 ? -22.470 -5.749 22.613 1.00 91.38 203 ILE A N 1
ATOM 1369 C CA . ILE A 1 203 ? -21.974 -4.514 23.224 1.00 91.38 203 ILE A CA 1
ATOM 1370 C C . ILE A 1 203 ? -21.915 -3.472 22.114 1.00 91.38 203 ILE A C 1
ATOM 1372 O O . ILE A 1 203 ? -21.146 -3.605 21.165 1.00 91.38 203 ILE A O 1
ATOM 1376 N N . THR A 1 204 ? -22.712 -2.415 22.217 1.00 92.31 204 THR A N 1
ATOM 1377 C CA . THR A 1 204 ? -22.717 -1.380 21.177 1.00 92.31 204 THR A CA 1
ATOM 1378 C C . THR A 1 204 ? -21.449 -0.536 21.253 1.00 92.31 204 THR A C 1
ATOM 1380 O O . THR A 1 204 ? -20.835 -0.283 20.224 1.00 92.31 204 THR A O 1
ATOM 1383 N N . THR A 1 205 ? -21.017 -0.134 22.452 1.00 93.75 205 THR A N 1
ATOM 1384 C CA . THR A 1 205 ? -19.759 0.604 22.651 1.00 93.75 205 THR A CA 1
ATOM 1385 C C . THR A 1 205 ? -18.960 0.030 23.811 1.00 93.75 205 THR A C 1
ATOM 1387 O O . THR A 1 205 ? -19.454 -0.035 24.934 1.00 93.75 205 THR A O 1
ATOM 1390 N N . LEU A 1 206 ? -17.713 -0.349 23.550 1.00 94.31 206 LEU A N 1
ATOM 1391 C CA . LEU A 1 206 ? -16.735 -0.773 24.543 1.00 94.31 206 LEU A CA 1
ATOM 1392 C C . LEU A 1 206 ? -15.638 0.288 24.685 1.00 94.31 206 LEU A C 1
ATOM 1394 O O . LEU A 1 206 ? -14.972 0.640 23.712 1.00 94.31 206 LEU A O 1
ATOM 1398 N N . THR A 1 207 ? -15.397 0.728 25.915 1.00 94.25 207 THR A N 1
ATOM 1399 C CA . THR A 1 207 ? -14.258 1.568 26.294 1.00 94.25 207 THR A CA 1
ATOM 1400 C C . THR A 1 207 ? -13.523 0.905 27.452 1.00 94.25 207 THR A C 1
ATOM 1402 O O . THR A 1 207 ? -14.126 0.507 28.442 1.00 94.25 207 THR A O 1
ATOM 1405 N N . VAL A 1 208 ? -12.205 0.796 27.352 1.00 92.50 208 VAL A N 1
ATOM 1406 C CA . VAL A 1 208 ? -11.311 0.330 28.425 1.00 92.50 208 VAL A CA 1
ATOM 1407 C C . VAL A 1 208 ? -10.493 1.532 28.875 1.00 92.50 208 VAL A C 1
ATOM 1409 O O . VAL A 1 208 ? -9.626 1.982 28.134 1.00 92.50 208 VAL A O 1
ATOM 1412 N N . GLY A 1 209 ? -10.818 2.078 30.044 1.00 89.81 209 GLY A N 1
ATOM 1413 C CA . GLY A 1 209 ? -10.210 3.276 30.610 1.00 89.81 209 GLY A CA 1
ATOM 1414 C C . GLY A 1 209 ? -8.719 3.123 30.911 1.00 89.81 209 GLY A C 1
ATOM 1415 O O . GLY A 1 209 ? -8.125 2.053 30.760 1.00 89.81 209 GLY A O 1
ATOM 1416 N N . SER A 1 210 ? -8.093 4.213 31.354 1.00 89.62 210 SER A N 1
ATOM 1417 C CA . SER A 1 210 ? -6.649 4.289 31.608 1.00 89.62 210 SER A CA 1
ATOM 1418 C C . SER A 1 210 ? -6.147 3.256 32.619 1.00 89.62 210 SER A C 1
ATOM 1420 O O . SER A 1 210 ? -5.034 2.756 32.453 1.00 89.62 210 SER A O 1
ATOM 1422 N N . PHE A 1 211 ? -6.960 2.858 33.598 1.00 87.19 211 PHE A N 1
ATOM 1423 C CA . PHE A 1 211 ? -6.634 1.795 34.562 1.00 87.19 211 PHE A CA 1
ATOM 1424 C C . PHE A 1 211 ? -7.262 0.444 34.192 1.00 87.19 211 PHE A C 1
ATOM 1426 O O . PHE A 1 211 ? -6.918 -0.590 34.763 1.00 87.19 211 PHE A O 1
ATOM 1433 N N . GLY A 1 212 ? -8.122 0.453 33.174 1.00 88.06 212 GLY A N 1
ATOM 1434 C CA . GLY A 1 212 ? -8.837 -0.701 32.667 1.00 88.06 212 GLY A CA 1
ATOM 1435 C C . GLY A 1 212 ? -7.929 -1.817 32.167 1.00 88.06 212 GLY A C 1
ATOM 1436 O O . GLY A 1 212 ? -7.006 -1.562 31.385 1.00 88.06 212 GLY A O 1
ATOM 1437 N N . THR A 1 213 ? -8.242 -3.047 32.567 1.00 89.19 213 THR A N 1
ATOM 1438 C CA . THR A 1 213 ? -7.683 -4.293 32.032 1.00 89.19 213 THR A CA 1
ATOM 1439 C C . THR A 1 213 ? -8.829 -5.217 31.635 1.00 89.19 213 THR A C 1
ATOM 1441 O O . THR A 1 213 ? -9.661 -5.580 32.466 1.00 89.19 213 THR A O 1
ATOM 1444 N N . LEU A 1 214 ? -8.877 -5.602 30.360 1.00 90.06 214 LEU A N 1
ATOM 1445 C CA . LEU A 1 214 ? -9.781 -6.637 29.870 1.00 90.06 214 LEU A CA 1
ATOM 1446 C C . LEU A 1 214 ? -8.968 -7.906 29.616 1.00 90.06 214 LEU A C 1
ATOM 1448 O O . LEU A 1 214 ? -8.151 -7.952 28.697 1.00 90.06 214 LEU A O 1
ATOM 1452 N N . ASN A 1 215 ? -9.190 -8.922 30.442 1.00 86.88 215 ASN A N 1
ATOM 1453 C CA . ASN A 1 215 ? -8.640 -10.251 30.221 1.00 86.88 215 ASN A CA 1
ATOM 1454 C C . ASN A 1 215 ? -9.228 -10.854 28.934 1.00 86.88 215 ASN A C 1
ATOM 1456 O O . ASN A 1 215 ? -10.351 -10.496 28.561 1.00 86.88 215 ASN A O 1
ATOM 1460 N N . PRO A 1 216 ? -8.509 -11.783 28.275 1.00 80.12 216 PRO A N 1
ATOM 1461 C CA . PRO A 1 216 ? -8.987 -12.430 27.060 1.00 80.12 216 PRO A CA 1
ATOM 1462 C C . PRO A 1 216 ? -10.404 -12.971 27.220 1.00 80.12 216 PRO A C 1
ATOM 1464 O O . PRO A 1 216 ? -10.717 -13.623 28.218 1.00 80.12 216 PRO A O 1
ATOM 1467 N N . LEU A 1 217 ? -11.257 -12.709 26.231 1.00 79.69 217 LEU A N 1
ATOM 1468 C CA . LEU A 1 217 ? -12.603 -13.264 26.210 1.00 79.69 217 LEU A CA 1
ATOM 1469 C C . LEU A 1 217 ? -12.518 -14.791 26.111 1.00 79.69 217 LEU A C 1
ATOM 1471 O O . LEU A 1 217 ? -11.990 -15.329 25.143 1.00 79.69 217 LEU A O 1
ATOM 1475 N N . THR A 1 218 ? -13.050 -15.484 27.117 1.00 68.88 218 THR A N 1
ATOM 1476 C CA . THR A 1 218 ? -13.002 -16.952 27.230 1.00 68.88 218 THR A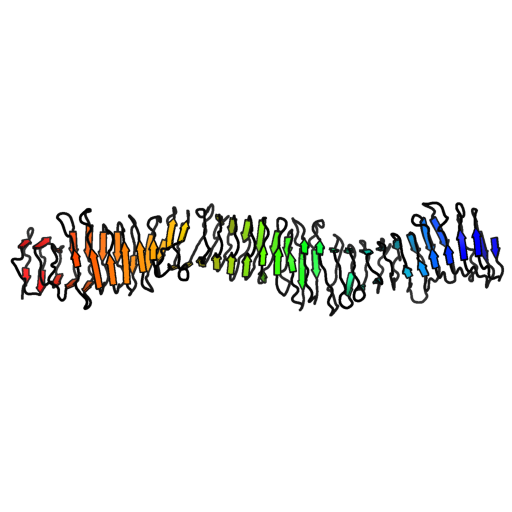 CA 1
ATOM 1477 C C . THR A 1 218 ? -14.230 -17.646 26.643 1.00 68.88 218 THR A C 1
ATOM 1479 O O . THR A 1 218 ? -14.340 -18.868 26.724 1.00 68.88 218 THR A O 1
ATOM 1482 N N . THR A 1 219 ? -15.183 -16.897 26.078 1.00 60.56 219 THR A N 1
ATOM 1483 C CA . THR A 1 219 ? -16.439 -17.492 25.607 1.00 60.56 219 THR A CA 1
ATOM 1484 C C . THR A 1 219 ? -16.379 -17.931 24.153 1.00 60.56 219 THR A C 1
ATOM 1486 O O . THR A 1 219 ? -16.162 -17.131 23.250 1.00 60.56 219 THR A O 1
ATOM 1489 N N . ALA A 1 220 ? -16.659 -19.218 23.937 1.00 56.78 220 ALA A N 1
ATOM 1490 C CA . ALA A 1 220 ? -17.071 -19.760 22.652 1.00 56.78 220 ALA A CA 1
ATOM 1491 C C . ALA A 1 220 ? -18.500 -19.266 22.352 1.00 56.78 220 ALA A C 1
ATOM 1493 O O . ALA A 1 220 ? -19.480 -19.923 22.701 1.00 56.78 220 ALA A O 1
ATOM 1494 N N . GLY A 1 221 ? -18.650 -18.063 21.793 1.00 61.66 221 GLY A N 1
ATOM 1495 C CA . GLY A 1 221 ? -19.973 -17.493 21.527 1.00 61.66 221 GLY A CA 1
ATOM 1496 C C . GLY A 1 221 ? -19.957 -16.161 20.778 1.00 61.66 221 GLY A C 1
ATOM 1497 O O . GLY A 1 221 ? -19.026 -15.374 20.911 1.00 61.66 221 GLY A O 1
ATOM 1498 N N . ASN A 1 222 ? -21.017 -15.930 19.990 1.00 74.50 222 ASN A N 1
ATOM 1499 C CA . ASN A 1 222 ? -21.256 -14.790 19.088 1.00 74.50 222 ASN A CA 1
ATOM 1500 C C . ASN A 1 222 ? -21.414 -13.426 19.810 1.00 74.50 222 ASN A C 1
ATOM 1502 O O . ASN A 1 222 ? -22.437 -12.757 19.630 1.00 74.50 222 ASN A O 1
ATOM 1506 N N . LEU A 1 223 ? -20.464 -13.002 20.650 1.00 85.94 223 LEU A N 1
ATOM 1507 C CA . LEU A 1 223 ? -20.472 -11.642 21.196 1.00 85.94 223 LEU A CA 1
ATOM 1508 C C . LEU A 1 223 ? -20.220 -10.645 20.069 1.00 85.94 223 LEU A C 1
ATOM 1510 O O . LEU A 1 223 ? -19.127 -10.591 19.518 1.00 85.94 223 LEU A O 1
ATOM 1514 N N . THR A 1 224 ? -21.187 -9.803 19.743 1.00 88.94 224 THR A N 1
ATOM 1515 C CA . THR A 1 224 ? -20.962 -8.707 18.794 1.00 88.94 224 THR A CA 1
ATOM 1516 C C . THR A 1 224 ? -20.522 -7.468 19.556 1.00 88.94 224 THR A C 1
ATOM 1518 O O . THR A 1 224 ? -21.241 -7.002 20.433 1.00 88.94 224 THR A O 1
ATOM 1521 N N . ILE A 1 225 ? -19.358 -6.912 19.225 1.00 91.62 225 ILE A N 1
ATOM 1522 C CA . ILE A 1 225 ? -18.966 -5.578 19.691 1.00 91.62 225 ILE A CA 1
ATOM 1523 C C . ILE A 1 225 ? -19.081 -4.640 18.498 1.00 91.62 225 ILE A C 1
ATOM 1525 O O . ILE A 1 225 ? -18.309 -4.758 17.557 1.00 91.62 225 ILE A O 1
ATOM 1529 N N . THR A 1 226 ? -20.028 -3.710 18.511 1.00 92.12 226 THR A N 1
ATOM 1530 C CA . THR A 1 226 ? -20.227 -2.801 17.373 1.00 92.12 226 THR A CA 1
ATOM 1531 C C . THR A 1 226 ? -19.090 -1.778 17.308 1.00 92.12 226 THR A C 1
ATOM 1533 O O . THR A 1 226 ? -18.432 -1.648 16.274 1.00 92.12 226 THR A O 1
ATOM 1536 N N . ASN A 1 227 ? -18.811 -1.102 18.427 1.00 94.69 227 ASN A N 1
ATOM 1537 C CA . ASN A 1 227 ? -17.803 -0.051 18.521 1.00 94.69 227 ASN A CA 1
ATOM 1538 C C . ASN A 1 227 ? -16.813 -0.320 19.658 1.00 94.69 227 ASN A C 1
ATOM 1540 O O . ASN A 1 227 ? -17.213 -0.564 20.795 1.00 94.69 227 ASN A O 1
ATOM 1544 N N . ILE A 1 228 ? -15.523 -0.175 19.376 1.00 95.12 228 ILE A N 1
ATOM 1545 C CA . ILE A 1 228 ? -14.478 -0.004 20.387 1.00 95.12 228 ILE A CA 1
ATOM 1546 C C . ILE A 1 228 ? -14.001 1.441 20.290 1.00 95.12 228 ILE A C 1
ATOM 1548 O O . ILE A 1 228 ? -13.465 1.839 19.254 1.00 95.12 228 ILE A O 1
ATOM 1552 N N . ASP A 1 229 ? -14.197 2.229 21.345 1.00 95.69 229 ASP A N 1
ATOM 1553 C CA . ASP A 1 229 ? -13.795 3.637 21.370 1.00 95.69 229 ASP A CA 1
ATOM 1554 C C . ASP A 1 229 ? -12.777 3.894 22.482 1.00 95.69 229 ASP A C 1
ATOM 1556 O O . ASP A 1 229 ? -13.090 3.844 23.675 1.00 95.69 229 ASP A O 1
ATOM 1560 N N . GLN A 1 230 ? -11.547 4.160 22.051 1.00 94.12 230 GLN A N 1
ATOM 1561 C CA . GLN A 1 230 ? -10.377 4.503 22.856 1.00 94.12 230 GLN A CA 1
ATOM 1562 C C . GLN A 1 230 ? -9.863 5.911 22.535 1.00 94.12 230 GLN A C 1
ATOM 1564 O O . GLN A 1 230 ? -8.760 6.284 22.928 1.00 94.12 230 GLN A O 1
ATOM 1569 N N . SER A 1 231 ? -10.652 6.721 21.822 1.00 91.25 231 SER A N 1
ATOM 1570 C CA . SER A 1 231 ? -10.219 8.031 21.326 1.00 91.25 231 SER A CA 1
ATOM 1571 C C . SER A 1 231 ? -9.877 9.037 22.429 1.00 91.25 231 SER A C 1
ATOM 1573 O O . SER A 1 231 ? -9.082 9.941 22.189 1.00 91.25 231 SER A O 1
ATOM 1575 N N . ALA A 1 232 ? -10.421 8.861 23.638 1.00 90.44 232 ALA A N 1
ATOM 1576 C CA . ALA A 1 232 ? -10.130 9.687 24.813 1.00 90.44 232 ALA A CA 1
ATOM 1577 C C . ALA A 1 232 ? -9.066 9.088 25.756 1.00 90.44 232 ALA A C 1
ATOM 1579 O O . ALA A 1 232 ? -8.735 9.704 26.769 1.00 90.44 232 ALA A O 1
ATOM 1580 N N . ILE A 1 233 ? -8.543 7.890 25.469 1.00 90.19 233 ILE A N 1
ATOM 1581 C CA . ILE A 1 233 ? -7.631 7.174 26.368 1.00 90.19 233 ILE A CA 1
ATOM 1582 C C . ILE A 1 233 ? -6.198 7.324 25.868 1.00 90.19 233 ILE A C 1
ATOM 1584 O O . ILE A 1 233 ? -5.764 6.664 24.932 1.00 90.19 233 ILE A O 1
ATOM 1588 N N . ALA A 1 234 ? -5.436 8.197 26.523 1.00 84.81 234 ALA A N 1
ATOM 1589 C CA . ALA A 1 234 ? -4.046 8.464 26.163 1.00 84.81 234 ALA A CA 1
ATOM 1590 C C . ALA A 1 234 ? -3.063 7.353 26.590 1.00 84.81 234 ALA A C 1
ATOM 1592 O O . ALA A 1 234 ? -1.869 7.493 26.366 1.00 84.81 234 ALA A O 1
ATOM 1593 N N . ALA A 1 235 ? -3.514 6.260 27.204 1.00 87.38 235 ALA A N 1
ATOM 1594 C CA . ALA A 1 235 ? -2.653 5.124 27.531 1.00 87.38 235 ALA A CA 1
ATOM 1595 C C . ALA A 1 235 ? -2.562 4.143 26.350 1.00 87.38 235 ALA A C 1
ATOM 1597 O O . ALA A 1 235 ? -3.545 3.941 25.640 1.00 87.38 235 ALA A O 1
ATOM 1598 N N . ILE A 1 236 ? -1.412 3.480 26.174 1.00 90.56 236 ILE A N 1
ATOM 1599 C CA . ILE A 1 236 ? -1.331 2.291 25.311 1.00 90.56 236 ILE A CA 1
ATOM 1600 C C . ILE A 1 236 ? -2.228 1.220 25.927 1.00 90.56 236 I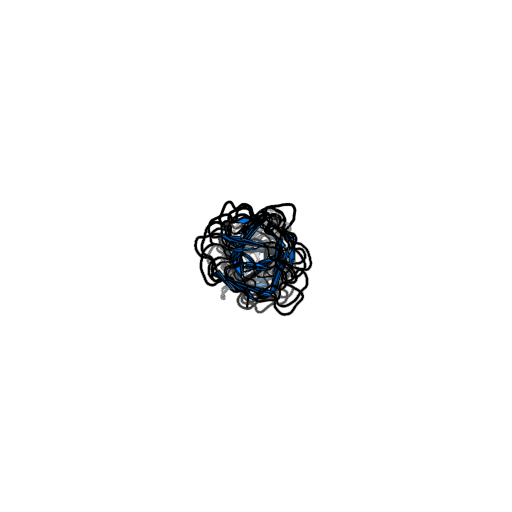LE A C 1
ATOM 1602 O O . ILE A 1 236 ? -2.121 0.923 27.123 1.00 90.56 236 ILE A O 1
ATOM 1606 N N . LYS A 1 237 ? -3.128 0.656 25.124 1.00 93.12 237 LYS A N 1
ATOM 1607 C CA . LYS A 1 237 ? -4.088 -0.344 25.592 1.00 93.12 237 LYS A CA 1
ATOM 1608 C C . LYS A 1 237 ? -4.061 -1.571 24.718 1.00 93.12 237 LYS A C 1
ATOM 1610 O O . LYS A 1 237 ? -3.991 -1.470 23.501 1.00 93.12 237 LYS A O 1
ATOM 1615 N N . THR A 1 238 ? -4.171 -2.723 25.363 1.00 92.75 238 THR A N 1
ATOM 1616 C CA . THR A 1 238 ? -4.376 -4.001 24.695 1.00 92.75 238 THR A CA 1
ATOM 1617 C C . THR A 1 238 ? -5.771 -4.500 25.026 1.00 92.75 238 THR A C 1
ATOM 1619 O O . THR A 1 238 ? -6.140 -4.585 26.197 1.00 92.75 238 THR A O 1
ATOM 1622 N N . ILE A 1 239 ? -6.550 -4.817 23.997 1.00 92.38 239 ILE A N 1
ATOM 1623 C CA . ILE A 1 239 ? -7.860 -5.455 24.119 1.00 92.38 239 ILE A CA 1
ATOM 1624 C C . ILE A 1 239 ? -7.758 -6.813 23.433 1.00 92.38 239 ILE A C 1
ATOM 1626 O O . ILE A 1 239 ? -7.672 -6.905 22.207 1.00 92.38 239 ILE A O 1
ATOM 1630 N N . ALA A 1 240 ? -7.751 -7.869 24.240 1.00 90.12 240 ALA A N 1
ATOM 1631 C CA . ALA A 1 240 ? -7.765 -9.236 23.748 1.00 90.12 240 ALA A CA 1
ATOM 1632 C C . ALA A 1 240 ? -9.207 -9.652 23.436 1.00 90.12 240 ALA A C 1
ATOM 1634 O O . ALA A 1 240 ? -9.981 -9.951 24.341 1.00 90.12 240 ALA A O 1
ATOM 1635 N N . LEU A 1 241 ? -9.554 -9.685 22.150 1.00 87.94 241 LEU A N 1
ATOM 1636 C CA . LEU A 1 241 ? -10.866 -10.095 21.639 1.00 87.94 241 LEU A CA 1
ATOM 1637 C C . LEU A 1 241 ? -11.065 -11.623 21.678 1.00 87.94 241 LEU A C 1
ATOM 1639 O O . LEU A 1 241 ? -12.168 -12.102 21.444 1.00 87.94 241 LEU A O 1
ATOM 1643 N N . GLY A 1 242 ? -10.018 -12.396 21.993 1.00 85.25 242 GLY A N 1
ATOM 1644 C CA . GLY A 1 242 ? -10.100 -13.852 22.149 1.00 85.25 242 GLY A CA 1
ATOM 1645 C C . GLY A 1 242 ? -10.551 -14.559 20.866 1.00 85.25 242 GLY A C 1
ATOM 1646 O O . GLY A 1 242 ? -10.067 -14.246 19.775 1.00 85.25 242 GLY A O 1
ATOM 1647 N N . ASP A 1 243 ? -11.482 -15.504 20.999 1.00 81.50 243 ASP A N 1
ATOM 1648 C CA . ASP A 1 243 ? -12.032 -16.315 19.901 1.00 81.50 243 ASP A CA 1
ATOM 1649 C C . ASP A 1 243 ? -13.311 -15.722 19.278 1.00 81.50 243 ASP A C 1
ATOM 1651 O O . ASP A 1 243 ? -14.148 -16.447 18.738 1.00 81.50 243 ASP A O 1
ATOM 1655 N N . MET A 1 244 ? -13.486 -14.397 19.334 1.00 81.88 244 MET A N 1
ATOM 1656 C CA . MET A 1 244 ? -14.621 -13.727 18.690 1.00 81.88 244 MET A CA 1
ATOM 1657 C C . MET A 1 244 ? -14.677 -14.033 17.184 1.00 81.88 244 MET A C 1
ATOM 1659 O O . MET A 1 244 ? -13.740 -13.750 16.438 1.00 81.88 244 MET A O 1
ATOM 1663 N N . THR A 1 245 ? -15.805 -14.574 16.722 1.00 78.06 245 THR A N 1
ATOM 1664 C CA . THR A 1 245 ? -16.073 -14.871 15.300 1.00 78.06 245 THR A CA 1
ATOM 1665 C C . THR A 1 245 ? -16.864 -13.765 14.598 1.00 78.06 245 THR A C 1
ATOM 1667 O O . THR A 1 245 ? -16.871 -13.667 13.372 1.00 78.06 245 THR A O 1
ATOM 1670 N N . THR A 1 246 ? -17.544 -12.930 15.373 1.00 81.50 246 THR A N 1
ATOM 1671 C CA . THR A 1 246 ? -18.399 -11.823 14.943 1.00 81.50 246 THR A CA 1
ATOM 1672 C C . THR A 1 246 ? -17.588 -10.559 14.663 1.00 81.50 246 THR A C 1
ATOM 1674 O O . THR A 1 246 ? -16.537 -10.317 15.253 1.00 81.50 246 THR A O 1
ATOM 1677 N N . ALA A 1 247 ? -18.075 -9.740 13.731 1.00 81.50 247 ALA A N 1
ATOM 1678 C CA . ALA A 1 247 ? -17.390 -8.524 13.306 1.00 81.50 247 ALA A CA 1
ATOM 1679 C C . ALA A 1 247 ? -17.363 -7.440 14.400 1.00 81.50 247 ALA A C 1
ATOM 1681 O O . ALA A 1 247 ? -18.328 -7.285 15.150 1.00 81.50 247 ALA A O 1
ATOM 1682 N N . VAL A 1 248 ? -16.288 -6.645 14.413 1.00 90.19 248 VAL A N 1
ATOM 1683 C CA . VAL A 1 248 ? -16.230 -5.346 15.096 1.00 90.19 248 VAL A CA 1
ATOM 1684 C C . VAL A 1 248 ? -16.343 -4.249 14.047 1.00 90.19 248 VAL A C 1
ATOM 1686 O O . VAL A 1 248 ? -15.420 -4.015 13.262 1.00 90.19 248 VAL A O 1
ATOM 1689 N N . SER A 1 249 ? -17.500 -3.590 14.003 1.00 89.75 249 SER A N 1
ATOM 1690 C CA . SER A 1 249 ? -17.847 -2.666 12.916 1.00 89.75 249 SER A CA 1
ATOM 1691 C C . SER A 1 249 ? -17.148 -1.310 12.973 1.00 89.75 249 SER A C 1
ATOM 1693 O O . SER A 1 249 ? -17.117 -0.614 11.963 1.00 89.75 249 SER A O 1
ATOM 1695 N N . SER A 1 250 ? -16.592 -0.917 14.118 1.00 94.38 250 SER A N 1
ATOM 1696 C CA . SER A 1 250 ? -15.813 0.315 14.233 1.00 94.38 250 SER A CA 1
ATOM 1697 C C . SER A 1 250 ? -14.833 0.246 15.398 1.00 94.38 250 SER A C 1
ATOM 1699 O O . SER A 1 250 ? -15.209 0.010 16.544 1.00 94.38 250 SER A O 1
ATOM 1701 N N . VAL A 1 251 ? -13.567 0.530 15.120 1.00 95.31 251 VAL A N 1
ATOM 1702 C CA . VAL A 1 251 ? -12.503 0.686 16.113 1.00 95.31 251 VAL A CA 1
ATOM 1703 C C . VAL A 1 251 ? -11.931 2.092 15.992 1.00 95.31 251 VAL A C 1
ATOM 1705 O O . VAL A 1 251 ? -11.484 2.501 14.919 1.00 95.31 251 VAL A O 1
ATOM 1708 N N . ARG A 1 252 ? -11.923 2.836 17.097 1.00 95.56 252 ARG A N 1
ATOM 1709 C CA . ARG A 1 252 ? -11.331 4.174 17.196 1.00 95.56 252 ARG A CA 1
ATOM 1710 C C . ARG A 1 252 ? -10.223 4.159 18.240 1.00 95.56 252 ARG A C 1
ATOM 1712 O O . ARG A 1 252 ? -10.504 4.104 19.434 1.00 95.56 252 ARG A O 1
ATOM 1719 N N . GLY A 1 253 ? -8.974 4.198 17.788 1.00 94.94 253 GLY A N 1
ATOM 1720 C CA . GLY A 1 253 ? -7.802 4.360 18.647 1.00 94.94 253 GLY A CA 1
ATOM 1721 C C . GLY A 1 253 ? -7.602 5.809 19.097 1.00 94.94 253 GLY A C 1
ATOM 1722 O O . GLY A 1 253 ? -8.269 6.733 18.621 1.00 94.94 253 GLY A O 1
ATOM 1723 N N . HIS A 1 254 ? -6.638 6.019 19.990 1.00 94.81 254 HIS A N 1
ATOM 1724 C CA . HIS A 1 254 ? -6.161 7.356 20.339 1.00 94.81 254 HIS A CA 1
ATOM 1725 C C . HIS A 1 254 ? -5.263 7.913 19.220 1.00 94.81 254 HIS A C 1
ATOM 1727 O O . HIS A 1 254 ? -4.648 7.160 18.464 1.00 94.81 254 HIS A O 1
ATOM 1733 N N . SER A 1 255 ? -5.156 9.237 19.091 1.00 90.38 255 SER A N 1
ATOM 1734 C CA . SER A 1 255 ? -4.345 9.863 18.032 1.00 90.38 255 SER A CA 1
ATOM 1735 C C . SER A 1 255 ? -2.843 9.614 18.200 1.00 90.38 255 SER A C 1
ATOM 1737 O O . SER A 1 255 ? -2.144 9.406 17.214 1.00 90.38 255 SER A O 1
ATOM 1739 N N . ALA A 1 256 ? -2.361 9.612 19.444 1.00 90.12 256 ALA A N 1
ATOM 1740 C CA . ALA A 1 256 ? -0.937 9.497 19.768 1.00 90.12 256 ALA A CA 1
ATOM 1741 C C . ALA A 1 256 ? -0.483 8.092 20.194 1.00 90.12 256 ALA A C 1
ATOM 1743 O O . ALA A 1 256 ? 0.694 7.777 20.066 1.00 90.12 256 ALA A O 1
ATOM 1744 N N . ASN A 1 257 ? -1.387 7.261 20.720 1.00 91.56 257 ASN A N 1
ATOM 1745 C CA . ASN A 1 257 ? -1.030 5.993 21.358 1.00 91.56 257 ASN A CA 1
ATOM 1746 C C . ASN A 1 257 ? -1.788 4.850 20.700 1.00 91.56 257 ASN A C 1
ATOM 1748 O O . ASN A 1 257 ? -2.970 4.990 20.386 1.00 91.56 257 ASN A O 1
ATOM 1752 N N . ALA A 1 258 ? -1.093 3.737 20.483 1.00 91.00 258 ALA A N 1
ATOM 1753 C CA . ALA A 1 258 ? -1.672 2.585 19.818 1.00 91.00 258 ALA A CA 1
ATOM 1754 C C . ALA A 1 258 ? -2.679 1.866 20.728 1.00 91.00 258 ALA A C 1
ATOM 1756 O O . ALA A 1 258 ? -2.393 1.555 21.888 1.00 91.00 258 ALA A O 1
ATOM 1757 N N . LEU A 1 259 ? -3.850 1.572 20.166 1.00 94.38 259 LEU A N 1
ATOM 1758 C CA . LEU A 1 259 ? -4.739 0.526 20.653 1.00 94.38 259 LEU A CA 1
ATOM 1759 C C . LEU A 1 259 ? -4.331 -0.797 20.001 1.00 94.38 259 LEU A C 1
ATOM 1761 O O . LEU A 1 259 ? -4.573 -0.984 18.813 1.00 94.38 259 LEU A O 1
ATOM 1765 N N . THR A 1 260 ? -3.754 -1.716 20.763 1.00 94.75 260 THR A N 1
ATOM 1766 C CA . THR A 1 260 ? -3.449 -3.073 20.301 1.00 94.75 260 THR A CA 1
ATOM 1767 C C . THR A 1 260 ? -4.674 -3.971 20.448 1.00 94.75 260 THR A C 1
ATOM 1769 O O . THR A 1 260 ? -5.244 -4.102 21.533 1.00 94.75 260 THR A O 1
ATOM 1772 N N . LEU A 1 261 ? -5.059 -4.635 19.365 1.00 93.62 261 LEU A N 1
ATOM 1773 C CA . LEU A 1 261 ? -6.090 -5.662 19.328 1.00 93.62 261 LEU A CA 1
ATOM 1774 C C . LEU A 1 261 ? -5.453 -7.026 19.056 1.00 93.62 261 LEU A C 1
ATOM 1776 O O . LEU A 1 261 ? -4.579 -7.164 18.194 1.00 93.62 261 LEU A O 1
ATOM 1780 N N . THR A 1 262 ? -5.910 -8.052 19.770 1.00 91.50 262 THR A N 1
ATOM 1781 C CA . THR A 1 262 ? -5.467 -9.436 19.554 1.00 91.50 262 THR A CA 1
ATOM 1782 C C . THR A 1 262 ? -6.649 -10.398 19.495 1.00 91.50 262 THR A C 1
ATOM 1784 O O . THR A 1 262 ? -7.645 -10.215 20.194 1.00 91.50 262 THR A O 1
ATOM 1787 N N . THR A 1 263 ? -6.544 -11.433 18.665 1.00 88.69 263 THR A N 1
ATOM 1788 C CA . THR A 1 263 ? -7.523 -12.528 18.534 1.00 88.69 263 THR A CA 1
ATOM 1789 C C . THR A 1 263 ? -6.766 -13.854 18.487 1.00 88.69 263 THR A C 1
ATOM 1791 O O . THR A 1 263 ? -5.678 -13.906 17.915 1.00 88.69 263 THR A O 1
ATOM 1794 N N . THR A 1 264 ? -7.318 -14.932 19.032 1.00 81.50 264 THR A N 1
ATOM 1795 C CA . THR A 1 264 ? -6.629 -16.233 19.119 1.00 81.50 264 THR A CA 1
ATOM 1796 C C . THR A 1 264 ? -6.937 -17.153 17.939 1.00 81.50 264 THR A C 1
ATOM 1798 O O . THR A 1 264 ? -6.008 -17.574 17.252 1.00 81.50 264 THR A O 1
ATOM 1801 N N . THR A 1 265 ? -8.212 -17.442 17.662 1.00 73.31 265 THR A N 1
ATOM 1802 C CA . THR A 1 265 ? -8.612 -18.332 16.547 1.00 73.31 265 THR A CA 1
ATOM 1803 C C . THR A 1 265 ? -9.739 -17.785 15.670 1.00 73.31 265 THR A C 1
ATOM 1805 O O . THR A 1 265 ? -9.924 -18.251 14.545 1.00 73.31 265 THR A O 1
ATOM 1808 N N . GLY A 1 266 ? -10.472 -16.778 16.149 1.00 67.38 266 GLY A N 1
ATOM 1809 C CA . GLY A 1 266 ? -11.542 -16.139 15.391 1.00 67.38 266 GLY A CA 1
ATOM 1810 C C . GLY A 1 266 ? -11.008 -15.298 14.230 1.00 67.38 266 GLY A C 1
ATOM 1811 O O . GLY A 1 266 ? -9.944 -14.692 14.328 1.00 67.38 266 GLY A O 1
ATOM 1812 N N . THR A 1 267 ? -11.763 -15.229 13.132 1.00 69.31 267 THR A N 1
ATOM 1813 C CA . THR A 1 267 ? -11.498 -14.336 11.992 1.00 69.31 267 THR A CA 1
ATOM 1814 C C . THR A 1 267 ? -12.499 -13.177 11.964 1.00 69.31 267 THR A C 1
ATOM 1816 O O . THR A 1 267 ? -13.264 -13.070 10.996 1.00 69.31 267 THR A O 1
ATOM 1819 N N . PRO A 1 268 ? -12.578 -12.332 13.010 1.00 78.62 268 PRO A N 1
ATOM 1820 C CA . PRO A 1 268 ? -13.525 -11.235 12.994 1.00 78.62 268 PRO A CA 1
ATOM 1821 C C . PRO A 1 268 ? -13.190 -10.299 11.834 1.00 78.62 268 PRO A C 1
ATOM 1823 O O . PRO A 1 268 ? -12.028 -10.063 11.499 1.00 78.62 268 PRO A O 1
ATOM 1826 N N . THR A 1 269 ? -14.225 -9.745 11.211 1.00 86.50 269 THR A N 1
ATOM 1827 C CA . THR A 1 269 ? -14.025 -8.565 10.372 1.00 86.50 269 THR A CA 1
ATOM 1828 C C . THR A 1 269 ? -13.842 -7.369 11.296 1.00 86.50 269 THR A C 1
ATOM 1830 O O . THR A 1 269 ? -14.759 -7.040 12.047 1.00 86.50 269 THR A O 1
ATOM 1833 N N . LEU A 1 270 ? -12.672 -6.736 11.270 1.00 91.00 270 LEU A N 1
ATOM 1834 C CA . LEU A 1 270 ? -12.381 -5.537 12.063 1.00 91.00 270 LEU A CA 1
ATOM 1835 C C . LEU A 1 270 ? -12.379 -4.323 11.143 1.00 91.00 270 LEU A C 1
ATOM 1837 O O . LEU A 1 270 ? -11.666 -4.328 10.144 1.00 91.00 270 LEU A O 1
ATOM 1841 N N . THR A 1 271 ? -13.150 -3.288 11.473 1.00 93.50 271 THR A N 1
ATOM 1842 C CA . THR A 1 271 ? -13.156 -2.028 10.713 1.00 93.50 271 THR A CA 1
ATOM 1843 C C . THR A 1 271 ? -12.565 -0.900 11.549 1.00 93.50 271 THR A C 1
ATOM 1845 O O . THR A 1 271 ? -13.139 -0.497 12.557 1.00 93.50 271 THR A O 1
ATOM 1848 N N . ILE A 1 272 ? -11.411 -0.377 11.140 1.00 95.00 272 ILE A N 1
ATOM 1849 C CA . ILE A 1 272 ? -10.720 0.722 11.826 1.00 95.00 272 ILE A CA 1
ATOM 1850 C C . ILE A 1 272 ? -11.209 2.059 11.263 1.00 95.00 272 ILE A C 1
ATOM 1852 O O . ILE A 1 272 ? -11.133 2.283 10.055 1.00 95.00 272 ILE A O 1
ATOM 1856 N N . ALA A 1 273 ? -11.694 2.942 12.136 1.00 95.69 273 ALA A N 1
ATOM 1857 C CA . ALA A 1 273 ? -12.328 4.205 11.760 1.00 95.69 273 ALA A CA 1
ATOM 1858 C C . ALA A 1 273 ? -11.500 5.457 12.104 1.00 95.69 273 ALA A C 1
ATOM 1860 O O . ALA A 1 273 ? -11.664 6.492 11.457 1.00 95.69 273 ALA A O 1
ATOM 1861 N N . ALA A 1 274 ? -10.642 5.404 13.128 1.00 95.94 274 ALA A N 1
ATOM 1862 C CA . ALA A 1 274 ? -9.816 6.545 13.536 1.00 95.94 274 ALA A CA 1
ATOM 1863 C C . ALA A 1 274 ? -8.636 6.134 14.430 1.00 95.94 274 ALA A C 1
ATOM 1865 O O . ALA A 1 274 ? -8.687 5.097 15.096 1.00 95.94 274 ALA A O 1
ATOM 1866 N N . GLY A 1 275 ? -7.639 7.018 14.536 1.00 96.12 275 GLY A N 1
ATOM 1867 C CA . GLY A 1 275 ? -6.559 6.924 15.521 1.00 96.12 275 GLY A CA 1
ATOM 1868 C C . GLY A 1 275 ? -5.489 5.897 15.164 1.00 96.12 275 GLY A C 1
ATOM 1869 O O . GLY A 1 275 ? -5.407 5.435 14.029 1.00 96.12 275 GLY A O 1
ATOM 1870 N N . THR A 1 276 ? -4.642 5.561 16.131 1.00 96.88 276 THR A N 1
ATOM 1871 C CA . THR A 1 276 ? -3.575 4.570 15.966 1.00 96.88 276 THR A CA 1
ATOM 1872 C C . THR A 1 276 ? -4.041 3.222 16.507 1.00 96.88 276 THR A C 1
ATOM 1874 O O . THR A 1 276 ? -4.350 3.101 17.694 1.00 96.88 276 THR A O 1
ATOM 1877 N N . VAL A 1 277 ? -4.104 2.208 15.646 1.00 96.94 277 VAL A N 1
ATOM 1878 C CA . VAL A 1 277 ? -4.554 0.855 15.999 1.00 96.94 277 VAL A CA 1
ATOM 1879 C C . VAL A 1 277 ? -3.528 -0.165 15.520 1.00 96.94 277 VAL A C 1
ATOM 1881 O O . VAL A 1 277 ? -3.118 -0.153 14.362 1.00 96.94 277 VAL A O 1
ATOM 1884 N N . ASP A 1 278 ? -3.128 -1.049 16.421 1.00 96.88 278 ASP A N 1
ATOM 1885 C CA . ASP A 1 278 ? -2.243 -2.173 16.160 1.00 96.88 278 ASP A CA 1
ATOM 1886 C C . ASP A 1 278 ? -3.048 -3.473 16.098 1.00 96.88 278 ASP A C 1
ATOM 1888 O O . ASP A 1 278 ? -3.735 -3.855 17.043 1.00 96.88 278 ASP A O 1
ATOM 1892 N N . VAL A 1 279 ? -2.981 -4.138 14.950 1.00 95.31 279 VAL A N 1
ATOM 1893 C CA . VAL A 1 279 ? -3.715 -5.364 14.619 1.00 95.31 279 VAL A CA 1
ATOM 1894 C C . VAL A 1 279 ? -2.769 -6.523 14.298 1.00 95.31 279 VAL A C 1
ATOM 1896 O O . VAL A 1 279 ? -3.186 -7.523 13.709 1.00 95.31 279 VAL A O 1
ATOM 1899 N N . GLN A 1 280 ? -1.499 -6.449 14.714 1.00 94.12 280 GLN A N 1
ATOM 1900 C CA . GLN A 1 280 ? -0.520 -7.523 14.493 1.00 94.12 280 GLN A CA 1
ATOM 1901 C C . GLN A 1 280 ? -0.970 -8.872 15.077 1.00 94.12 280 GLN A C 1
ATOM 1903 O O . GLN A 1 280 ? -0.697 -9.935 14.519 1.00 94.12 280 GLN A O 1
ATOM 1908 N N . GLY A 1 281 ? -1.695 -8.835 16.197 1.00 91.94 281 GLY A N 1
ATOM 1909 C CA . GLY A 1 281 ? -2.221 -10.020 16.869 1.00 91.94 281 GLY A CA 1
ATOM 1910 C C . GLY A 1 281 ? -3.601 -10.450 16.383 1.00 91.94 281 GLY A C 1
ATOM 1911 O O . GLY A 1 281 ? -4.165 -11.372 16.961 1.00 91.94 281 GLY A O 1
ATOM 1912 N N . CYS A 1 282 ? -4.174 -9.788 15.376 1.00 91.12 282 CYS A N 1
ATOM 1913 C CA . CYS A 1 282 ? -5.495 -10.127 14.856 1.00 91.12 282 CYS A CA 1
ATOM 1914 C C . CYS A 1 282 ? -5.408 -11.152 13.717 1.00 91.12 282 CYS A C 1
ATOM 1916 O O . CYS A 1 282 ? -4.499 -11.119 12.883 1.00 91.12 282 CYS A O 1
ATOM 1918 N N . ALA A 1 283 ? -6.374 -12.055 13.662 1.00 84.56 283 ALA A N 1
ATOM 1919 C CA . ALA A 1 283 ? -6.646 -12.957 12.556 1.00 84.56 283 ALA A CA 1
ATOM 1920 C C . ALA A 1 283 ? -7.905 -12.479 11.810 1.00 84.56 283 ALA A C 1
ATOM 1922 O O . ALA A 1 283 ? -8.706 -11.715 12.343 1.00 84.56 283 ALA A O 1
ATOM 1923 N N . GLY A 1 284 ? -8.078 -12.919 10.562 1.00 81.38 284 GLY A N 1
ATOM 1924 C CA . GLY A 1 284 ? -9.250 -12.590 9.746 1.00 81.38 284 GLY A CA 1
ATOM 1925 C C . GLY A 1 284 ? -9.071 -11.425 8.774 1.00 81.38 284 GLY A C 1
ATOM 1926 O O . GLY A 1 284 ? -7.960 -11.078 8.383 1.00 81.38 284 GLY A O 1
ATOM 1927 N N . THR A 1 285 ? -10.207 -10.882 8.327 1.00 83.38 285 THR A N 1
ATOM 1928 C CA . THR A 1 285 ? -10.272 -9.811 7.322 1.00 83.38 285 THR A CA 1
ATOM 1929 C C . THR A 1 285 ? -10.203 -8.453 8.011 1.00 83.38 285 THR A C 1
ATOM 1931 O O . THR A 1 285 ? -11.076 -8.108 8.808 1.00 83.38 285 THR A O 1
ATOM 1934 N N . LEU A 1 286 ? -9.182 -7.663 7.690 1.00 93.44 286 LEU A N 1
ATOM 1935 C CA . LEU A 1 286 ? -8.983 -6.336 8.265 1.00 93.44 286 LEU A CA 1
ATOM 1936 C C . LEU A 1 286 ? -9.405 -5.264 7.262 1.00 93.44 286 LEU A C 1
ATOM 1938 O O . LEU A 1 286 ? -8.895 -5.208 6.142 1.00 93.44 286 LEU A O 1
ATOM 1942 N N . ASN A 1 287 ? -10.322 -4.400 7.684 1.00 95.56 287 ASN A N 1
ATOM 1943 C CA . ASN A 1 287 ? -10.821 -3.275 6.911 1.00 95.56 287 ASN A CA 1
ATOM 1944 C C . ASN A 1 287 ? -10.460 -1.955 7.600 1.00 95.56 287 ASN A C 1
ATOM 1946 O O . ASN A 1 287 ? -10.427 -1.838 8.825 1.00 95.56 287 ASN A O 1
ATOM 1950 N N . VAL A 1 288 ? -10.240 -0.923 6.798 1.00 95.44 288 VAL A N 1
ATOM 1951 C CA . VAL A 1 288 ? -10.029 0.454 7.239 1.00 95.44 288 VAL A CA 1
ATOM 1952 C C . VAL A 1 288 ? -11.062 1.323 6.529 1.00 95.44 288 VAL A C 1
ATOM 1954 O O . VAL A 1 288 ? -11.071 1.421 5.300 1.00 95.44 288 VAL A O 1
ATOM 1957 N N . ALA A 1 289 ? -11.947 1.935 7.307 1.00 96.44 289 ALA A N 1
ATOM 1958 C CA . ALA A 1 289 ? -12.966 2.872 6.846 1.00 96.44 289 ALA A CA 1
ATOM 1959 C C . ALA A 1 289 ? -12.818 4.165 7.654 1.00 96.44 289 ALA A C 1
ATOM 1961 O O . ALA A 1 289 ? -13.594 4.459 8.563 1.00 96.44 289 ALA A O 1
ATOM 1962 N N . ALA A 1 290 ? -11.744 4.894 7.366 1.00 95.94 290 ALA A N 1
ATOM 1963 C CA . ALA A 1 290 ? -11.284 6.010 8.169 1.00 95.94 290 ALA A CA 1
ATOM 1964 C C . ALA A 1 290 ? -12.198 7.237 8.017 1.00 95.94 290 ALA A C 1
ATOM 1966 O O . ALA A 1 290 ? -12.359 7.789 6.928 1.00 95.94 290 ALA A O 1
ATOM 1967 N N . THR A 1 291 ? -12.750 7.715 9.130 1.00 95.19 291 THR A N 1
ATOM 1968 C CA . THR A 1 291 ? -13.482 8.992 9.209 1.00 95.19 291 THR A CA 1
ATOM 1969 C C . THR A 1 291 ? -12.600 10.137 9.712 1.00 95.19 291 THR A C 1
ATOM 1971 O O . THR A 1 291 ? -13.020 11.290 9.717 1.00 95.19 291 THR A O 1
ATOM 1974 N N . ALA A 1 292 ? -11.389 9.826 10.176 1.00 96.25 292 ALA A N 1
ATOM 1975 C CA . ALA A 1 292 ? -10.376 10.768 10.640 1.00 96.25 292 ALA A CA 1
ATOM 1976 C C . ALA A 1 292 ? -8.971 10.195 10.389 1.00 96.25 292 ALA A C 1
ATOM 1978 O O . ALA A 1 292 ? -8.836 9.031 10.006 1.00 96.25 292 ALA A O 1
ATOM 1979 N N . SER A 1 293 ? -7.928 10.993 10.648 1.00 95.75 293 SER A N 1
ATOM 1980 C CA . SER A 1 293 ? -6.539 10.538 10.518 1.00 95.75 293 SER A CA 1
ATOM 1981 C C . SER A 1 293 ? -6.325 9.220 11.268 1.00 95.75 293 SER A C 1
ATOM 1983 O O . SER A 1 293 ? -6.666 9.106 12.451 1.00 95.75 293 SER A O 1
ATOM 1985 N N . THR A 1 294 ? -5.809 8.221 10.558 1.00 97.75 294 THR A N 1
ATOM 1986 C CA . THR A 1 294 ? -5.716 6.840 11.037 1.00 97.75 294 THR A CA 1
ATOM 1987 C C . THR A 1 294 ? -4.329 6.282 10.758 1.00 97.75 294 THR A C 1
ATOM 1989 O O . THR A 1 294 ? -3.788 6.466 9.671 1.00 97.75 294 THR A O 1
ATOM 1992 N N . THR A 1 295 ? -3.765 5.561 11.720 1.00 97.56 295 THR A N 1
ATOM 1993 C CA . THR A 1 295 ? -2.532 4.791 11.554 1.00 97.56 295 THR A CA 1
ATOM 1994 C C . THR A 1 295 ? -2.821 3.342 11.912 1.00 97.56 295 THR A C 1
ATOM 1996 O O . THR A 1 295 ? -3.312 3.060 13.002 1.00 97.56 295 THR A O 1
ATOM 1999 N N . VAL A 1 296 ? -2.516 2.424 11.002 1.00 97.50 296 VAL A N 1
ATOM 2000 C CA . VAL A 1 296 ? -2.742 0.990 11.185 1.00 97.50 296 VAL A CA 1
ATOM 2001 C C . VAL A 1 296 ? -1.404 0.266 11.196 1.00 97.50 296 VAL A C 1
ATOM 2003 O O . VAL A 1 296 ? -0.696 0.246 10.186 1.00 97.50 296 VAL A O 1
ATOM 2006 N N . LEU A 1 297 ? -1.069 -0.338 12.336 1.00 97.19 297 LEU A N 1
ATOM 2007 C CA . LEU A 1 297 ? 0.071 -1.238 12.475 1.00 97.19 297 LEU A CA 1
ATOM 2008 C C . LEU A 1 297 ? -0.427 -2.645 12.161 1.00 97.19 297 LEU A C 1
ATOM 2010 O O . LEU A 1 297 ? -1.186 -3.236 12.925 1.00 97.19 297 LEU A O 1
ATOM 2014 N N . ALA A 1 298 ? -0.050 -3.155 10.995 1.00 96.62 298 ALA A N 1
ATOM 2015 C CA . ALA A 1 298 ? -0.536 -4.416 10.451 1.00 96.62 298 ALA A CA 1
ATOM 2016 C C . ALA A 1 298 ? 0.614 -5.311 9.946 1.00 96.62 298 ALA A C 1
ATOM 2018 O O . ALA A 1 298 ? 0.502 -5.859 8.847 1.00 96.62 298 ALA A O 1
ATOM 2019 N N . PRO A 1 299 ? 1.720 -5.481 10.704 1.00 96.06 299 PRO A N 1
ATOM 2020 C CA . PRO A 1 299 ? 2.864 -6.262 10.253 1.00 96.06 299 PRO A CA 1
ATOM 2021 C C . PRO A 1 299 ? 2.446 -7.690 9.884 1.00 96.06 299 PRO A C 1
ATOM 2023 O O . PRO A 1 299 ? 1.867 -8.419 10.693 1.00 96.06 299 PRO A O 1
ATOM 2026 N N . GLY A 1 300 ? 2.724 -8.085 8.640 1.00 94.88 300 GLY A N 1
ATOM 2027 C CA . GLY A 1 300 ? 2.409 -9.421 8.133 1.00 94.88 300 GLY A CA 1
ATOM 2028 C C . GLY A 1 300 ? 0.917 -9.688 7.891 1.00 94.88 300 GLY A C 1
ATOM 2029 O O . GLY A 1 300 ? 0.524 -10.853 7.823 1.00 94.88 300 GLY A O 1
ATOM 2030 N N . LYS A 1 301 ? 0.069 -8.651 7.824 1.00 95.19 301 LYS A N 1
ATOM 2031 C CA . LYS A 1 301 ? -1.386 -8.798 7.639 1.00 95.19 301 LYS A CA 1
ATOM 2032 C C . LYS A 1 301 ? -1.878 -8.263 6.305 1.00 95.19 301 LYS A C 1
ATOM 2034 O O . LYS A 1 301 ? -1.288 -7.352 5.729 1.00 95.19 301 LYS A O 1
ATOM 2039 N N . ASP A 1 302 ? -3.020 -8.786 5.877 1.00 95.50 302 ASP A N 1
ATOM 2040 C CA . ASP A 1 302 ? -3.736 -8.311 4.700 1.00 95.50 302 ASP A CA 1
ATOM 2041 C C . ASP A 1 302 ? -4.828 -7.315 5.098 1.00 95.50 302 ASP A C 1
ATOM 2043 O O . ASP A 1 302 ? -5.744 -7.637 5.858 1.00 95.50 302 ASP A O 1
ATOM 2047 N N . LEU A 1 303 ? -4.746 -6.102 4.555 1.00 96.62 303 LEU A N 1
ATOM 2048 C CA . LEU A 1 303 ? -5.801 -5.096 4.621 1.00 96.62 303 LEU A CA 1
ATOM 2049 C C . LEU A 1 303 ? -6.679 -5.237 3.375 1.00 96.62 303 LEU A C 1
ATOM 2051 O O . LEU A 1 303 ? -6.331 -4.776 2.283 1.00 96.62 303 LEU A O 1
ATOM 2055 N N . ALA A 1 304 ? -7.815 -5.909 3.535 1.00 96.00 304 ALA A N 1
ATOM 2056 C CA . ALA A 1 304 ? -8.700 -6.275 2.432 1.00 96.00 304 ALA A CA 1
ATOM 2057 C C . ALA A 1 304 ? -9.385 -5.065 1.788 1.00 96.00 304 ALA A C 1
ATOM 2059 O O . ALA A 1 304 ? -9.685 -5.084 0.596 1.00 96.00 304 ALA A O 1
ATOM 2060 N N . SER A 1 305 ? -9.623 -4.014 2.570 1.00 97.25 305 SER A N 1
ATOM 2061 C CA . SER A 1 305 ? -10.251 -2.783 2.108 1.00 97.25 305 SER A CA 1
ATOM 2062 C C . SER A 1 305 ? -9.742 -1.603 2.923 1.00 97.25 305 SER A C 1
ATOM 2064 O O . SER A 1 305 ? -9.841 -1.611 4.146 1.00 97.25 305 SER A O 1
ATOM 2066 N N . VAL A 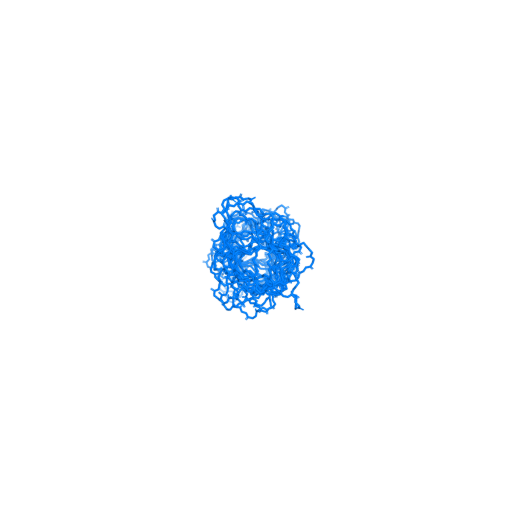1 306 ? -9.236 -0.574 2.254 1.00 98.00 306 VAL A N 1
ATOM 2067 C CA . VAL A 1 306 ? -8.808 0.694 2.851 1.00 98.00 306 VAL A CA 1
ATOM 2068 C C . VAL A 1 306 ? -9.531 1.834 2.143 1.00 98.00 306 VAL A C 1
ATOM 2070 O O . VAL A 1 306 ? -9.528 1.927 0.915 1.00 98.00 306 VAL A O 1
ATOM 2073 N N . SER A 1 307 ? -10.178 2.692 2.920 1.00 97.75 307 SER A N 1
ATOM 2074 C CA . SER A 1 307 ? -11.003 3.792 2.426 1.00 97.75 307 SER A CA 1
ATOM 2075 C C . SER A 1 307 ? -11.129 4.892 3.478 1.00 97.75 307 SER A C 1
ATOM 2077 O O . SER A 1 307 ? -11.006 4.618 4.673 1.00 97.75 307 SER A O 1
ATOM 2079 N N . GLY A 1 308 ? -11.389 6.123 3.040 1.00 95.88 308 GLY A N 1
ATOM 2080 C CA . GLY A 1 308 ? -11.634 7.269 3.914 1.00 95.88 308 GLY A CA 1
ATOM 2081 C C . GLY A 1 308 ? -10.949 8.525 3.375 1.00 95.88 308 GLY A C 1
ATOM 2082 O O . GLY A 1 308 ? -9.728 8.491 3.217 1.00 95.88 308 GLY A O 1
ATOM 2083 N N . PRO A 1 309 ? -11.674 9.633 3.106 1.00 94.81 309 PRO A N 1
ATOM 2084 C CA . PRO A 1 309 ? -11.126 10.852 2.495 1.00 94.81 309 PRO A CA 1
ATOM 2085 C C . PRO A 1 309 ? -10.295 11.663 3.505 1.00 94.81 309 PRO A C 1
ATOM 2087 O O . PRO A 1 309 ? -10.639 12.771 3.908 1.00 94.81 309 PRO A O 1
ATOM 2090 N N . THR A 1 310 ? -9.225 11.052 3.998 1.00 97.25 310 THR A N 1
ATOM 2091 C CA . THR A 1 310 ? -8.362 11.562 5.059 1.00 97.25 310 THR A CA 1
ATOM 2092 C C . THR A 1 310 ? -6.951 10.990 4.902 1.00 97.25 310 THR A C 1
ATOM 2094 O O . THR A 1 310 ? -6.612 10.397 3.872 1.00 97.25 310 THR A O 1
ATOM 2097 N N . THR A 1 311 ? -6.113 11.197 5.913 1.00 97.56 311 THR A N 1
ATOM 2098 C CA . THR A 1 311 ? -4.786 10.593 6.004 1.00 97.56 311 THR A CA 1
ATOM 2099 C C . THR A 1 311 ? -4.886 9.205 6.626 1.00 97.56 311 THR A C 1
ATOM 2101 O O . THR A 1 311 ? -5.363 9.055 7.751 1.00 97.56 311 THR A O 1
ATOM 2104 N N . ILE A 1 312 ? -4.398 8.195 5.915 1.00 98.25 312 ILE A N 1
ATOM 2105 C CA . ILE A 1 312 ? -4.287 6.818 6.388 1.00 98.25 312 ILE A CA 1
ATOM 2106 C C . ILE A 1 312 ? -2.822 6.405 6.280 1.00 98.25 312 ILE A C 1
ATOM 2108 O O . ILE A 1 312 ? -2.254 6.413 5.191 1.00 98.25 312 ILE A O 1
ATOM 2112 N N . ASN A 1 313 ? -2.207 6.032 7.397 1.00 97.81 313 ASN A N 1
ATOM 2113 C CA . ASN A 1 313 ? -0.864 5.466 7.428 1.00 97.81 313 ASN A CA 1
ATOM 2114 C C . ASN A 1 313 ? -0.943 3.952 7.631 1.00 97.81 313 ASN A C 1
ATOM 2116 O O . ASN A 1 313 ? -1.630 3.486 8.539 1.00 97.81 313 ASN A O 1
ATOM 2120 N N . ILE A 1 314 ? -0.218 3.190 6.821 1.00 97.62 314 ILE A N 1
ATOM 2121 C CA . ILE A 1 314 ? -0.105 1.733 6.921 1.00 97.62 314 ILE A CA 1
ATOM 2122 C C . ILE A 1 314 ? 1.335 1.380 7.305 1.00 97.62 314 ILE A C 1
ATOM 2124 O O . ILE A 1 314 ? 2.292 1.931 6.748 1.00 97.62 314 ILE A O 1
ATOM 2128 N N . GLN A 1 315 ? 1.492 0.462 8.259 1.00 96.69 315 GLN A N 1
ATOM 2129 C CA . GLN A 1 315 ? 2.788 -0.056 8.706 1.00 96.69 315 GLN A CA 1
ATOM 2130 C C . GLN A 1 315 ? 2.828 -1.584 8.595 1.00 96.69 315 GLN A C 1
ATOM 2132 O O . GLN A 1 315 ? 2.103 -2.275 9.311 1.00 96.69 315 GLN A O 1
ATOM 2137 N N . GLY A 1 316 ? 3.670 -2.099 7.693 1.00 95.94 316 GLY A N 1
ATOM 2138 C CA . GLY A 1 316 ? 4.098 -3.503 7.674 1.00 95.94 316 GLY A CA 1
ATOM 2139 C C . GLY A 1 316 ? 3.129 -4.498 7.020 1.00 95.94 316 GLY A C 1
ATOM 2140 O O . GLY A 1 316 ? 3.341 -5.708 7.114 1.00 95.94 316 GLY A O 1
ATOM 2141 N N . ALA A 1 317 ? 2.054 -4.029 6.377 1.00 97.31 317 ALA A N 1
ATOM 2142 C CA . ALA A 1 317 ? 1.061 -4.906 5.752 1.00 97.31 317 ALA A CA 1
ATOM 2143 C C . ALA A 1 317 ? 1.681 -5.822 4.678 1.00 97.31 317 ALA A C 1
ATOM 2145 O O . ALA A 1 317 ? 2.551 -5.417 3.914 1.00 97.31 317 ALA A O 1
ATOM 2146 N N . THR A 1 318 ? 1.211 -7.062 4.566 1.00 97.00 318 THR A N 1
ATOM 2147 C CA . THR A 1 318 ? 1.573 -7.943 3.445 1.00 97.00 318 THR A CA 1
ATOM 2148 C C . THR A 1 318 ? 0.862 -7.506 2.174 1.00 97.00 318 THR A C 1
ATOM 2150 O O . THR A 1 318 ? 1.513 -7.229 1.163 1.00 97.00 318 THR A O 1
ATOM 2153 N N . ASN A 1 319 ? -0.461 -7.369 2.246 1.00 97.31 319 ASN A N 1
ATOM 2154 C CA . ASN A 1 319 ? -1.277 -6.791 1.189 1.00 97.31 319 ASN A CA 1
ATOM 2155 C C . ASN A 1 319 ? -2.098 -5.612 1.718 1.00 97.31 319 ASN A C 1
ATOM 2157 O O . ASN A 1 319 ? -2.558 -5.626 2.857 1.00 97.31 319 ASN A O 1
ATOM 2161 N N . ALA A 1 320 ? -2.350 -4.614 0.875 1.00 98.00 320 ALA A N 1
ATOM 2162 C CA . ALA A 1 320 ? -3.345 -3.579 1.139 1.00 98.00 320 ALA A CA 1
ATOM 2163 C C . ALA A 1 320 ? -4.109 -3.239 -0.140 1.00 98.00 320 ALA A C 1
ATOM 2165 O O . ALA A 1 320 ? -3.498 -3.013 -1.184 1.00 98.00 320 ALA A O 1
ATOM 2166 N N . THR A 1 321 ? -5.439 -3.190 -0.064 1.00 98.31 321 THR A N 1
ATOM 2167 C CA . THR A 1 321 ? -6.297 -2.828 -1.202 1.00 98.31 321 THR A CA 1
ATOM 2168 C C . THR A 1 321 ? -7.076 -1.558 -0.896 1.00 98.31 321 THR A C 1
ATOM 2170 O O . THR A 1 321 ? -7.912 -1.538 0.003 1.00 98.31 321 THR A O 1
ATOM 2173 N N . ILE A 1 322 ? -6.828 -0.496 -1.658 1.00 98.44 322 ILE A N 1
ATOM 2174 C CA . ILE A 1 322 ? -7.553 0.770 -1.564 1.00 98.44 322 ILE A CA 1
ATOM 2175 C C . ILE A 1 322 ? -8.821 0.667 -2.409 1.00 98.44 322 ILE A C 1
ATOM 2177 O O . ILE A 1 322 ? -8.744 0.530 -3.629 1.00 98.44 322 ILE A O 1
ATOM 2181 N N . THR A 1 323 ? -9.981 0.708 -1.765 1.00 97.88 323 THR A N 1
ATOM 2182 C CA . THR A 1 323 ? -11.301 0.467 -2.383 1.00 97.88 323 THR A CA 1
ATOM 2183 C C . THR A 1 323 ? -12.199 1.701 -2.371 1.00 97.88 323 THR A C 1
ATOM 2185 O O . THR A 1 323 ? -13.176 1.754 -3.113 1.00 97.88 323 THR A O 1
ATOM 2188 N N . GLY A 1 324 ? -11.868 2.707 -1.558 1.00 97.50 324 GLY A N 1
ATOM 2189 C CA . GLY A 1 324 ? -12.528 4.011 -1.533 1.00 97.50 324 GLY A CA 1
ATOM 2190 C C . GLY A 1 324 ? -11.510 5.145 -1.585 1.00 97.50 324 GLY A C 1
ATOM 2191 O O . GLY A 1 324 ? -10.312 4.914 -1.440 1.00 97.50 324 GLY A O 1
ATOM 2192 N N . ALA A 1 325 ? -11.984 6.372 -1.806 1.00 97.31 325 ALA A N 1
ATOM 2193 C CA . ALA A 1 325 ? -11.103 7.530 -1.924 1.00 97.31 325 ALA A CA 1
ATOM 2194 C C . ALA A 1 325 ? -10.249 7.735 -0.659 1.00 97.31 325 ALA A C 1
ATOM 2196 O O . ALA A 1 325 ? -10.755 7.579 0.457 1.00 97.31 325 ALA A O 1
ATOM 2197 N N . VAL A 1 326 ? -8.979 8.109 -0.848 1.00 98.38 326 VAL A N 1
ATOM 2198 C CA . VAL A 1 326 ? -8.026 8.445 0.224 1.00 98.38 326 VAL A CA 1
ATOM 2199 C C . VAL A 1 326 ? -7.284 9.728 -0.138 1.00 98.38 326 VAL A C 1
ATOM 2201 O O . VAL A 1 326 ? -6.728 9.842 -1.226 1.00 98.38 326 VAL A O 1
ATOM 2204 N N . THR A 1 327 ? -7.226 10.697 0.773 1.00 97.81 327 THR A N 1
ATOM 2205 C CA . THR A 1 327 ? -6.497 11.949 0.515 1.00 97.81 327 THR A CA 1
ATOM 2206 C C . THR A 1 327 ? -4.993 11.723 0.616 1.00 97.81 327 THR A C 1
ATOM 2208 O O . THR A 1 327 ? -4.238 12.061 -0.289 1.00 97.81 327 THR A O 1
ATOM 2211 N N . THR A 1 328 ? -4.515 11.121 1.705 1.00 97.56 328 THR A N 1
ATOM 2212 C CA . THR A 1 328 ? -3.091 10.784 1.847 1.00 97.56 328 THR A CA 1
ATOM 2213 C C . THR A 1 328 ? -2.939 9.359 2.342 1.00 97.56 328 THR A C 1
ATOM 2215 O O . THR A 1 328 ? -3.368 9.040 3.444 1.00 97.56 328 THR A O 1
ATOM 2218 N N . LEU A 1 329 ? -2.289 8.515 1.551 1.00 97.94 329 LEU A N 1
ATOM 2219 C CA . LEU A 1 329 ? -1.860 7.185 1.948 1.00 97.94 329 LEU A CA 1
ATOM 2220 C C . LEU A 1 329 ? -0.369 7.221 2.299 1.00 97.94 329 LEU A C 1
ATOM 2222 O O . LEU A 1 329 ? 0.484 7.296 1.414 1.00 97.94 329 LEU A O 1
ATOM 2226 N N . GLY A 1 330 ? -0.047 7.178 3.587 1.00 97.00 330 GLY A N 1
ATOM 2227 C CA . GLY A 1 330 ? 1.323 7.020 4.063 1.00 97.00 330 GLY A CA 1
ATOM 2228 C C . GLY A 1 330 ? 1.700 5.546 4.160 1.00 97.00 330 GLY A C 1
ATOM 2229 O O . GLY A 1 330 ? 1.031 4.782 4.849 1.00 97.00 330 GLY A O 1
ATOM 2230 N N . VAL A 1 331 ? 2.789 5.136 3.516 1.00 97.00 331 VAL A N 1
ATOM 2231 C CA . VAL A 1 331 ? 3.393 3.814 3.724 1.00 97.00 331 VAL A CA 1
ATOM 2232 C C . VAL A 1 331 ? 4.638 4.012 4.576 1.00 97.00 331 VAL A C 1
ATOM 2234 O O . VAL A 1 331 ? 5.674 4.474 4.099 1.00 97.00 331 VAL A O 1
ATOM 2237 N N . THR A 1 332 ? 4.481 3.749 5.868 1.00 95.25 332 THR A N 1
ATOM 2238 C CA . THR A 1 332 ? 5.467 4.046 6.924 1.00 95.25 332 THR A CA 1
ATOM 2239 C C . THR A 1 332 ? 6.342 2.851 7.293 1.00 95.25 332 THR A C 1
ATOM 2241 O O . THR A 1 332 ? 7.410 3.046 7.855 1.00 95.25 332 THR A O 1
ATOM 2244 N N . ASP A 1 333 ? 5.917 1.643 6.932 1.00 95.94 333 ASP A N 1
ATOM 2245 C CA . ASP A 1 333 ? 6.728 0.424 6.939 1.00 95.94 333 ASP A CA 1
ATOM 2246 C C . ASP A 1 333 ? 6.317 -0.429 5.724 1.00 95.94 333 ASP A C 1
ATOM 2248 O O . ASP A 1 333 ? 5.226 -0.231 5.177 1.00 95.94 333 ASP A O 1
ATOM 2252 N N . GLY A 1 334 ? 7.204 -1.306 5.258 1.00 92.38 334 GLY A N 1
ATOM 2253 C CA . GLY A 1 334 ? 7.129 -1.972 3.958 1.00 92.38 334 GLY A CA 1
ATOM 2254 C C . GLY A 1 334 ? 5.808 -2.690 3.686 1.00 92.38 334 GLY A C 1
ATOM 2255 O O . GLY A 1 334 ? 5.224 -3.299 4.579 1.00 92.38 334 GLY A O 1
ATOM 2256 N N . ILE A 1 335 ? 5.376 -2.665 2.420 1.00 97.25 335 ILE A N 1
ATOM 2257 C CA . ILE A 1 335 ? 4.325 -3.563 1.930 1.00 97.25 335 ILE A CA 1
ATOM 2258 C C . ILE A 1 335 ? 4.990 -4.727 1.209 1.00 97.25 335 ILE A C 1
ATOM 2260 O O . ILE A 1 335 ? 5.547 -4.564 0.119 1.00 97.25 335 ILE A O 1
ATOM 2264 N N . THR A 1 336 ? 4.966 -5.898 1.846 1.00 96.81 336 THR A N 1
ATOM 2265 C CA . THR A 1 336 ? 5.845 -7.021 1.482 1.00 96.81 336 THR A CA 1
ATOM 2266 C C . THR A 1 336 ? 5.348 -7.852 0.303 1.00 96.81 336 THR A C 1
ATOM 2268 O O . THR A 1 336 ? 6.125 -8.619 -0.261 1.00 96.81 336 THR A O 1
ATOM 2271 N N . SER A 1 337 ? 4.089 -7.695 -0.110 1.00 97.50 337 SER A N 1
ATOM 2272 C CA . SER A 1 337 ? 3.556 -8.329 -1.316 1.00 97.50 337 SER A CA 1
ATOM 2273 C C . SER A 1 337 ? 2.967 -7.303 -2.276 1.00 97.50 337 SER A C 1
ATOM 2275 O O . SER A 1 337 ? 3.556 -7.059 -3.331 1.00 97.50 337 SER A O 1
ATOM 2277 N N . LYS A 1 338 ? 1.837 -6.673 -1.928 1.00 97.50 338 LYS A N 1
ATOM 2278 C CA . LYS A 1 338 ? 1.094 -5.840 -2.882 1.00 97.50 338 LYS A CA 1
ATOM 2279 C C . LYS A 1 338 ? 0.289 -4.709 -2.245 1.00 97.50 338 LYS A C 1
ATOM 2281 O O . LYS A 1 338 ? -0.529 -4.932 -1.359 1.00 97.50 338 LYS A O 1
ATOM 2286 N N . LEU A 1 339 ? 0.436 -3.510 -2.799 1.00 98.25 339 LEU A N 1
ATOM 2287 C CA . LEU A 1 339 ? -0.467 -2.377 -2.628 1.00 98.25 339 LEU A CA 1
ATOM 2288 C C . LEU A 1 339 ? -1.309 -2.219 -3.902 1.00 98.25 339 LEU A C 1
ATOM 2290 O O . LEU A 1 339 ? -0.788 -1.826 -4.944 1.00 98.25 339 LEU A O 1
ATOM 2294 N N . ALA A 1 340 ? -2.599 -2.538 -3.830 1.00 98.12 340 ALA A N 1
ATOM 2295 C CA . ALA A 1 340 ? -3.546 -2.376 -4.930 1.00 98.12 340 ALA A CA 1
ATOM 2296 C C . ALA A 1 340 ? -4.376 -1.103 -4.737 1.00 98.12 340 ALA A C 1
ATOM 2298 O O . ALA A 1 340 ? -4.999 -0.917 -3.696 1.00 98.12 340 ALA A O 1
ATOM 2299 N N . VAL A 1 341 ? -4.406 -0.233 -5.741 1.00 98.19 341 VAL A N 1
ATOM 2300 C CA . VAL A 1 341 ? -5.119 1.047 -5.714 1.00 98.19 341 VAL A CA 1
ATOM 2301 C C . VAL A 1 341 ? -6.280 0.987 -6.700 1.00 98.19 341 VAL A C 1
ATOM 2303 O O . VAL A 1 341 ? -6.094 1.234 -7.888 1.00 98.19 341 VAL A O 1
ATOM 2306 N N . ASN A 1 342 ? -7.472 0.649 -6.208 1.00 97.75 342 ASN A N 1
ATOM 2307 C CA . ASN A 1 342 ? -8.689 0.497 -7.018 1.00 97.75 342 ASN A CA 1
ATOM 2308 C C . ASN A 1 342 ? -9.646 1.696 -6.889 1.00 97.75 342 ASN A C 1
ATOM 2310 O O . ASN A 1 342 ? -10.706 1.718 -7.507 1.00 97.75 342 ASN A O 1
ATOM 2314 N N . ALA A 1 343 ? -9.281 2.694 -6.086 1.00 98.00 343 ALA A N 1
ATOM 2315 C CA . ALA A 1 343 ? -9.992 3.957 -5.936 1.00 98.00 343 ALA A CA 1
ATOM 2316 C C . ALA A 1 343 ? -8.999 5.124 -5.921 1.00 98.00 343 ALA A C 1
ATOM 2318 O O . ALA A 1 343 ? -7.801 4.924 -5.718 1.00 98.00 343 ALA A O 1
ATOM 2319 N N . SER A 1 344 ? -9.489 6.338 -6.173 1.00 97.06 344 SER A N 1
ATOM 2320 C CA . SER A 1 344 ? -8.638 7.522 -6.305 1.00 97.06 344 SER A CA 1
ATOM 2321 C C . SER A 1 344 ? -7.864 7.824 -5.022 1.00 97.06 344 SER A C 1
ATOM 2323 O O . SER A 1 344 ? -8.451 7.866 -3.937 1.00 97.06 344 SER A O 1
ATOM 2325 N N . VAL A 1 345 ? -6.570 8.109 -5.160 1.00 98.06 345 VAL A N 1
ATOM 2326 C CA . VAL A 1 345 ? -5.720 8.562 -4.051 1.00 98.06 345 VAL A CA 1
ATOM 2327 C C . VAL A 1 345 ? -5.061 9.883 -4.421 1.00 98.06 345 VAL A C 1
ATOM 2329 O O . VAL A 1 345 ? -4.382 9.959 -5.445 1.00 98.06 345 VAL A O 1
ATOM 2332 N N . ASP A 1 346 ? -5.203 10.925 -3.600 1.00 96.56 346 ASP A N 1
ATOM 2333 C CA . ASP A 1 346 ? -4.570 12.205 -3.944 1.00 96.56 346 ASP A CA 1
ATOM 2334 C C . ASP A 1 346 ? -3.052 12.127 -3.762 1.00 96.56 346 ASP A C 1
ATOM 2336 O O . ASP A 1 346 ? -2.297 12.554 -4.631 1.00 96.56 346 ASP A O 1
ATOM 2340 N N . THR A 1 347 ? -2.575 11.570 -2.650 1.00 95.69 347 THR A N 1
ATOM 2341 C CA . THR A 1 347 ? -1.138 11.396 -2.402 1.00 95.69 347 THR A CA 1
ATOM 2342 C C . THR A 1 347 ? -0.822 10.012 -1.857 1.00 95.69 347 THR A C 1
ATOM 2344 O O . THR A 1 347 ? -1.328 9.636 -0.806 1.00 95.69 347 THR A O 1
ATOM 2347 N N . ILE A 1 348 ? 0.077 9.282 -2.516 1.00 96.19 348 ILE A N 1
ATOM 2348 C CA . ILE A 1 348 ? 0.781 8.138 -1.921 1.00 96.19 348 ILE A CA 1
ATOM 2349 C C . ILE A 1 348 ? 2.169 8.616 -1.506 1.00 96.19 348 ILE A C 1
ATOM 2351 O O . ILE A 1 348 ? 2.936 9.091 -2.343 1.00 96.19 348 ILE A O 1
ATOM 2355 N N . ASN A 1 349 ? 2.492 8.485 -0.223 1.00 95.25 349 ASN A N 1
ATOM 2356 C CA . ASN A 1 349 ? 3.781 8.869 0.338 1.00 95.25 349 ASN A CA 1
ATOM 2357 C C . ASN A 1 349 ? 4.513 7.646 0.900 1.00 95.25 349 ASN A C 1
ATOM 2359 O O . ASN A 1 349 ? 4.105 7.098 1.925 1.00 95.25 349 ASN A O 1
ATOM 2363 N N . ILE A 1 350 ? 5.604 7.247 0.250 1.00 94.50 350 ILE A N 1
ATOM 2364 C CA . ILE A 1 350 ? 6.475 6.162 0.714 1.00 94.50 350 ILE A CA 1
ATOM 2365 C C . ILE A 1 350 ? 7.566 6.752 1.615 1.00 94.50 350 ILE A C 1
ATOM 2367 O O . ILE A 1 350 ? 8.311 7.646 1.202 1.00 94.50 350 ILE A O 1
ATOM 2371 N N . LYS A 1 351 ? 7.652 6.288 2.863 1.00 93.25 351 LYS A N 1
ATOM 2372 C CA . LYS A 1 351 ? 8.656 6.778 3.817 1.00 93.25 351 LYS A CA 1
ATOM 2373 C C . LYS A 1 351 ? 10.072 6.299 3.485 1.00 93.25 351 LYS A C 1
ATOM 2375 O O . LYS A 1 351 ? 10.303 5.512 2.569 1.00 93.25 351 LYS A O 1
ATOM 2380 N N . ASP A 1 352 ? 11.037 6.846 4.210 1.00 91.19 352 ASP A N 1
ATOM 2381 C CA . ASP A 1 352 ? 12.443 6.476 4.122 1.00 91.19 352 ASP A CA 1
ATOM 2382 C C . ASP A 1 352 ? 12.667 4.998 4.445 1.00 91.19 352 ASP A C 1
ATOM 2384 O O . ASP A 1 352 ? 12.069 4.454 5.366 1.00 91.19 352 ASP A O 1
ATOM 2388 N N . ASN A 1 353 ? 13.544 4.348 3.677 1.00 91.56 353 ASN A N 1
ATOM 2389 C CA . ASN A 1 353 ? 13.873 2.923 3.803 1.00 91.56 353 ASN A CA 1
ATOM 2390 C C . ASN A 1 353 ? 12.664 1.972 3.701 1.00 91.56 353 ASN A C 1
ATOM 2392 O O . ASN A 1 353 ? 12.760 0.803 4.072 1.00 91.56 353 ASN A O 1
ATOM 2396 N N . VAL A 1 354 ? 11.533 2.445 3.170 1.00 95.06 354 VAL A N 1
ATOM 2397 C CA . VAL A 1 354 ? 10.333 1.636 2.957 1.00 95.06 354 VAL A CA 1
ATOM 2398 C C . VAL A 1 354 ? 10.319 1.086 1.539 1.00 95.06 354 VAL A C 1
ATOM 2400 O O . VAL A 1 354 ? 10.498 1.817 0.564 1.00 95.06 354 VAL A O 1
ATOM 2403 N N . THR A 1 355 ? 10.045 -0.213 1.423 1.00 95.38 355 THR A N 1
ATOM 2404 C CA . THR A 1 355 ? 9.832 -0.884 0.136 1.00 95.38 355 THR A CA 1
ATOM 2405 C C . THR A 1 355 ? 8.373 -1.300 -0.019 1.00 95.38 355 THR A C 1
ATOM 2407 O O . THR A 1 355 ? 7.814 -1.973 0.846 1.00 95.38 355 THR A O 1
ATOM 2410 N N . VAL A 1 356 ? 7.769 -0.946 -1.151 1.00 97.12 356 VAL A N 1
ATOM 2411 C CA . VAL A 1 356 ? 6.523 -1.544 -1.645 1.00 97.12 356 VAL A CA 1
ATOM 2412 C C . VAL A 1 356 ? 6.888 -2.529 -2.750 1.00 97.12 356 VAL A C 1
ATOM 2414 O O . VAL A 1 356 ? 7.395 -2.134 -3.800 1.00 97.12 356 VAL A O 1
ATOM 2417 N N . VAL A 1 357 ? 6.652 -3.820 -2.532 1.00 97.56 357 VAL A N 1
ATOM 2418 C CA . VAL A 1 357 ? 7.079 -4.857 -3.487 1.00 97.56 357 VAL A CA 1
ATOM 2419 C C . VAL A 1 357 ? 6.328 -4.738 -4.816 1.00 97.56 357 VAL A C 1
ATOM 2421 O O . VAL A 1 357 ? 6.948 -4.661 -5.878 1.00 97.56 357 VAL A O 1
ATOM 2424 N N . ALA A 1 358 ? 5.003 -4.641 -4.779 1.00 97.50 358 ALA A N 1
ATOM 2425 C CA . ALA A 1 358 ? 4.194 -4.372 -5.961 1.00 97.50 358 ALA A CA 1
ATOM 2426 C C . ALA A 1 358 ? 3.199 -3.244 -5.688 1.00 97.50 358 ALA A C 1
ATOM 2428 O O . ALA A 1 358 ? 2.414 -3.324 -4.747 1.00 97.50 358 ALA A O 1
ATOM 2429 N N . LEU A 1 359 ? 3.217 -2.209 -6.524 1.00 97.56 359 LEU A N 1
ATOM 2430 C CA . LEU A 1 359 ? 2.196 -1.169 -6.575 1.00 97.56 359 LEU A CA 1
ATOM 2431 C C . LEU A 1 359 ? 1.357 -1.377 -7.837 1.00 97.56 359 LEU A C 1
ATOM 2433 O O . LEU A 1 359 ? 1.853 -1.186 -8.946 1.00 97.56 359 LEU A O 1
ATOM 2437 N N . GLU A 1 360 ? 0.098 -1.771 -7.677 1.00 97.00 360 GLU A N 1
ATOM 2438 C CA . GLU A 1 360 ? -0.861 -1.921 -8.775 1.00 97.00 360 GLU A CA 1
ATOM 2439 C C . GLU A 1 360 ? -1.832 -0.743 -8.780 1.00 97.00 360 GLU A C 1
ATOM 2441 O O . GLU A 1 360 ? -2.557 -0.537 -7.810 1.00 97.00 360 GLU A O 1
ATOM 2446 N N . LEU A 1 361 ? -1.886 0.007 -9.878 1.00 95.88 361 LEU A N 1
ATOM 2447 C CA . LEU A 1 361 ? -2.794 1.142 -10.023 1.00 95.88 361 LEU A CA 1
ATOM 2448 C C . LEU A 1 361 ? -3.932 0.784 -10.975 1.00 95.88 361 LEU A C 1
ATOM 2450 O O . LEU A 1 361 ? -3.693 0.623 -12.167 1.00 95.88 361 LEU A O 1
ATOM 2454 N N . ASP A 1 362 ? -5.161 0.704 -10.473 1.00 95.50 362 ASP A N 1
ATOM 2455 C CA . ASP A 1 362 ? -6.401 0.639 -11.267 1.00 95.50 362 ASP A CA 1
ATOM 2456 C C . ASP A 1 362 ? -7.295 1.868 -11.065 1.00 95.50 362 ASP A C 1
ATOM 2458 O O . ASP A 1 362 ? -8.447 1.912 -11.475 1.00 95.50 362 ASP A O 1
ATOM 2462 N N . ALA A 1 363 ? -6.756 2.895 -10.427 1.00 95.25 363 ALA A N 1
ATOM 2463 C CA . ALA A 1 363 ? -7.377 4.195 -10.298 1.00 95.25 363 ALA A CA 1
ATOM 2464 C C . ALA A 1 363 ? -6.303 5.280 -10.368 1.00 95.25 363 ALA A C 1
ATOM 2466 O O . ALA A 1 363 ? -5.098 5.004 -10.346 1.00 95.25 363 ALA A O 1
ATOM 2467 N N . ALA A 1 364 ? -6.753 6.526 -10.475 1.00 94.12 364 ALA A N 1
ATOM 2468 C CA . ALA A 1 364 ? -5.860 7.667 -10.523 1.00 94.12 364 ALA A CA 1
ATOM 2469 C C . ALA A 1 364 ? -5.171 7.887 -9.168 1.00 94.12 364 ALA A C 1
ATOM 2471 O O . ALA A 1 364 ? -5.823 7.947 -8.122 1.00 94.12 364 ALA A O 1
ATOM 2472 N N . VAL A 1 365 ? -3.856 8.075 -9.218 1.00 95.12 365 VAL A N 1
ATOM 2473 C CA . VAL A 1 365 ? -3.061 8.644 -8.132 1.00 95.12 365 VAL A CA 1
ATOM 2474 C C . VAL A 1 365 ? -2.652 10.048 -8.557 1.00 95.12 365 VAL A C 1
ATOM 2476 O O . VAL A 1 365 ? -2.002 10.215 -9.588 1.00 95.12 365 VAL A O 1
ATOM 2479 N N . ASN A 1 366 ? -3.025 11.080 -7.804 1.00 94.06 366 ASN A N 1
ATOM 2480 C CA . ASN A 1 366 ? -2.663 12.442 -8.203 1.00 94.06 366 ASN A CA 1
ATOM 2481 C C . ASN A 1 366 ? -1.156 12.687 -8.000 1.00 94.06 366 ASN A C 1
ATOM 2483 O O . ASN A 1 366 ? -0.476 13.117 -8.928 1.00 94.06 366 ASN A O 1
ATOM 2487 N N . THR A 1 367 ? -0.612 12.318 -6.840 1.00 92.50 367 THR A N 1
ATOM 2488 C CA . THR A 1 367 ? 0.807 12.478 -6.497 1.00 92.50 367 THR A CA 1
ATOM 2489 C C . THR A 1 367 ? 1.376 11.192 -5.901 1.00 92.50 367 THR A C 1
ATOM 2491 O O . THR A 1 367 ? 0.882 10.684 -4.898 1.00 92.50 367 THR A O 1
ATOM 2494 N N . LEU A 1 368 ? 2.465 10.688 -6.480 1.00 92.56 368 LEU A N 1
ATOM 2495 C CA . LEU A 1 368 ? 3.305 9.656 -5.869 1.00 92.56 368 LEU A CA 1
ATOM 2496 C C . LEU A 1 368 ? 4.607 10.312 -5.400 1.00 92.56 368 LEU A C 1
ATOM 2498 O O . LEU A 1 368 ? 5.319 10.925 -6.196 1.00 92.56 368 LEU A O 1
ATOM 2502 N N . THR A 1 369 ? 4.909 10.219 -4.109 1.00 91.69 369 THR A N 1
ATOM 2503 C CA . THR A 1 369 ? 6.075 10.867 -3.496 1.00 91.69 369 THR A CA 1
ATOM 2504 C C . THR A 1 369 ? 6.820 9.922 -2.558 1.00 91.69 369 THR A C 1
ATOM 2506 O O . THR A 1 369 ? 6.278 8.921 -2.083 1.00 91.69 369 THR A O 1
ATOM 2509 N N . ALA A 1 370 ? 8.080 10.260 -2.300 1.00 89.50 370 ALA A N 1
ATOM 2510 C CA . ALA A 1 370 ? 8.904 9.652 -1.273 1.00 89.50 370 ALA A CA 1
ATOM 2511 C C . ALA A 1 370 ? 9.429 10.739 -0.337 1.00 89.50 370 ALA A C 1
ATOM 2513 O O . ALA A 1 370 ? 10.031 11.715 -0.798 1.00 89.50 370 ALA A O 1
ATOM 2514 N N . SER A 1 371 ? 9.235 10.568 0.972 1.00 84.75 371 SER A N 1
ATOM 2515 C CA . SER A 1 371 ? 9.656 11.567 1.963 1.00 84.75 371 SER A CA 1
ATOM 2516 C C . SER A 1 371 ? 11.033 11.309 2.579 1.00 84.75 371 SER A C 1
ATOM 2518 O O . SER A 1 371 ? 11.344 11.904 3.607 1.00 84.75 371 SER A O 1
ATOM 2520 N N . GLY A 1 372 ? 11.859 10.439 1.991 1.00 80.12 372 GLY A N 1
ATOM 2521 C CA . GLY A 1 372 ? 13.242 10.260 2.427 1.00 80.12 372 GLY A CA 1
ATOM 2522 C C . GLY A 1 372 ? 14.066 9.314 1.555 1.00 80.12 372 GLY A C 1
ATOM 2523 O O . GLY A 1 372 ? 13.674 8.973 0.438 1.00 80.12 372 GLY A O 1
ATOM 2524 N N . ALA A 1 373 ? 15.259 8.959 2.035 1.00 83.44 373 ALA A N 1
ATOM 2525 C CA . ALA A 1 373 ? 16.214 8.142 1.290 1.00 83.44 373 ALA A CA 1
ATOM 2526 C C . ALA A 1 373 ? 15.763 6.675 1.194 1.00 83.44 373 ALA A C 1
ATOM 2528 O O . ALA A 1 373 ? 15.054 6.182 2.065 1.00 83.44 373 ALA A O 1
ATOM 2529 N N . ALA A 1 374 ? 16.194 5.983 0.135 1.00 87.62 374 ALA A N 1
ATOM 2530 C CA . ALA A 1 374 ? 15.979 4.546 -0.074 1.00 87.62 374 ALA A CA 1
ATOM 2531 C C . ALA A 1 374 ? 14.509 4.068 -0.065 1.00 87.62 374 ALA A C 1
ATOM 2533 O O . ALA A 1 374 ? 14.256 2.873 0.068 1.00 87.62 374 ALA A O 1
ATOM 2534 N N . ALA A 1 375 ? 13.542 4.971 -0.253 1.00 91.81 375 ALA A N 1
ATOM 2535 C CA . ALA A 1 375 ? 12.178 4.582 -0.587 1.00 91.81 375 ALA A CA 1
ATOM 2536 C C . ALA A 1 375 ? 12.178 3.831 -1.928 1.00 91.81 375 ALA A C 1
ATOM 2538 O O . ALA A 1 375 ? 12.807 4.278 -2.896 1.00 91.81 375 ALA A O 1
ATOM 2539 N N . ALA A 1 376 ? 11.475 2.704 -2.010 1.00 93.06 376 ALA A N 1
ATOM 2540 C CA . ALA A 1 376 ? 11.497 1.855 -3.193 1.00 93.06 376 ALA A CA 1
ATOM 2541 C C . ALA A 1 376 ? 10.125 1.273 -3.543 1.00 93.06 376 ALA A C 1
ATOM 2543 O O . ALA A 1 376 ? 9.323 0.919 -2.681 1.00 93.06 376 ALA A O 1
ATOM 2544 N N . ILE A 1 377 ? 9.897 1.119 -4.842 1.00 95.19 377 ILE A N 1
ATOM 2545 C CA . ILE A 1 377 ? 8.836 0.315 -5.435 1.00 95.19 377 ILE A CA 1
ATOM 2546 C C . ILE A 1 377 ? 9.522 -0.712 -6.332 1.00 95.19 377 ILE A C 1
ATOM 2548 O O . ILE A 1 377 ? 10.169 -0.352 -7.318 1.00 95.19 377 ILE A O 1
ATOM 2552 N N . THR A 1 378 ? 9.408 -2.002 -6.023 1.00 96.12 378 THR A N 1
ATOM 2553 C CA . THR A 1 378 ? 10.062 -3.018 -6.864 1.00 96.12 378 THR A CA 1
ATOM 2554 C C . THR A 1 378 ? 9.339 -3.158 -8.200 1.00 96.12 378 THR A C 1
ATOM 2556 O O . THR A 1 378 ? 9.985 -3.208 -9.244 1.00 96.12 378 THR A O 1
ATOM 2559 N N . THR A 1 379 ? 8.007 -3.168 -8.205 1.00 96.25 379 THR A N 1
ATOM 2560 C CA . THR A 1 379 ? 7.222 -3.233 -9.445 1.00 96.25 379 THR A CA 1
ATOM 2561 C C . THR A 1 379 ? 6.053 -2.263 -9.405 1.00 96.25 379 THR A C 1
ATOM 2563 O O . THR A 1 379 ? 5.174 -2.385 -8.558 1.00 96.25 379 THR A O 1
ATOM 2566 N N . LEU A 1 380 ? 6.018 -1.324 -10.347 1.00 95.75 380 LEU A N 1
ATOM 2567 C CA . LEU A 1 380 ? 4.862 -0.481 -10.633 1.00 95.75 380 LEU A CA 1
ATOM 2568 C C . LEU A 1 380 ? 4.082 -1.089 -11.801 1.00 95.75 380 LEU A C 1
ATOM 2570 O O . LEU A 1 380 ? 4.602 -1.169 -12.912 1.00 95.75 380 LEU A O 1
ATOM 2574 N N . THR A 1 381 ? 2.836 -1.483 -11.562 1.00 95.06 381 THR A N 1
ATOM 2575 C CA . THR A 1 381 ? 1.933 -2.007 -12.593 1.00 95.06 381 THR A CA 1
ATOM 2576 C C . THR A 1 381 ? 0.784 -1.037 -12.820 1.00 95.06 381 THR A C 1
ATOM 2578 O O . THR A 1 381 ? 0.059 -0.695 -11.885 1.00 95.06 381 THR A O 1
ATOM 2581 N N . LEU A 1 382 ? 0.582 -0.620 -14.066 1.00 92.50 382 LEU A N 1
ATOM 2582 C CA . LEU A 1 382 ? -0.590 0.154 -14.464 1.00 92.50 382 LEU A CA 1
ATOM 2583 C C . LEU A 1 382 ? -1.669 -0.781 -15.004 1.00 92.50 382 LEU A C 1
ATOM 2585 O O . LEU A 1 382 ? -1.407 -1.554 -15.925 1.00 92.50 382 LEU A O 1
ATOM 2589 N N . LYS A 1 383 ? -2.885 -0.672 -14.467 1.00 92.62 383 LYS A N 1
ATOM 2590 C CA . LYS A 1 383 ? -4.095 -1.303 -15.002 1.00 92.62 383 LYS A CA 1
ATOM 2591 C C . LYS A 1 383 ? -4.899 -0.325 -15.867 1.00 92.62 383 LYS A C 1
ATOM 2593 O O . LYS A 1 383 ? -4.437 0.774 -16.185 1.00 92.62 383 LYS A O 1
ATOM 2598 N N . THR A 1 384 ? -6.091 -0.740 -16.290 1.00 89.44 384 THR A N 1
ATOM 2599 C CA . THR A 1 384 ? -6.933 -0.044 -17.272 1.00 89.44 384 THR A CA 1
ATOM 2600 C C . THR A 1 384 ? -7.158 1.414 -16.898 1.00 89.44 384 THR A C 1
ATOM 2602 O O . THR A 1 384 ? -6.925 2.308 -17.714 1.00 89.44 384 THR A O 1
ATOM 2605 N N . SER A 1 385 ? -7.522 1.669 -15.644 1.00 90.25 385 SER A N 1
ATOM 2606 C CA . SER A 1 385 ? -7.848 3.013 -15.157 1.00 90.25 385 SER A CA 1
ATOM 2607 C C . SER A 1 385 ? -6.711 3.661 -14.363 1.00 90.25 385 SER A C 1
ATOM 2609 O O . SER A 1 385 ? -6.792 4.838 -14.018 1.00 90.25 385 SER A O 1
ATOM 2611 N N . GLY A 1 386 ? -5.615 2.932 -14.134 1.00 91.69 386 GLY A N 1
ATOM 2612 C CA . GLY A 1 386 ? -4.434 3.432 -13.439 1.00 91.69 386 GLY A CA 1
ATOM 2613 C C . GLY A 1 386 ? -3.779 4.612 -14.149 1.00 91.69 386 GLY A C 1
ATOM 2614 O O . GLY A 1 386 ? -3.582 4.590 -15.372 1.00 91.69 386 GLY A O 1
ATOM 2615 N N . SER A 1 387 ? -3.414 5.635 -13.382 1.00 90.94 387 SER A N 1
ATOM 2616 C CA . SER A 1 387 ? -2.613 6.770 -13.846 1.00 90.94 387 SER A CA 1
ATOM 2617 C C . SER A 1 387 ? -1.902 7.452 -12.679 1.00 90.94 387 SER A C 1
ATOM 2619 O O . SER A 1 387 ? -2.309 7.314 -11.525 1.00 90.94 387 SER A O 1
ATOM 2621 N N . ILE A 1 388 ? -0.837 8.195 -12.991 1.00 91.31 388 ILE A N 1
ATOM 2622 C CA . ILE A 1 388 ? -0.177 9.112 -12.058 1.00 91.31 388 ILE A CA 1
ATOM 2623 C C . ILE A 1 388 ? -0.226 10.500 -12.699 1.00 91.31 388 ILE A C 1
ATOM 2625 O O . ILE A 1 388 ? 0.351 10.691 -13.771 1.00 91.31 388 ILE A O 1
ATOM 2629 N N . ALA A 1 389 ? -0.969 11.432 -12.101 1.00 87.88 389 ALA A N 1
ATOM 2630 C CA . ALA A 1 389 ? -1.263 12.719 -12.737 1.00 87.88 389 ALA A CA 1
ATOM 2631 C C . ALA A 1 389 ? -0.064 13.677 -12.703 1.00 87.88 389 ALA A C 1
ATOM 2633 O O . ALA A 1 389 ? 0.320 14.230 -13.735 1.00 87.88 389 ALA A O 1
ATOM 2634 N N . ASN A 1 390 ? 0.538 13.847 -11.526 1.00 85.44 390 ASN A N 1
ATOM 2635 C CA . ASN A 1 390 ? 1.678 14.731 -11.332 1.00 85.44 390 ASN A CA 1
ATOM 2636 C C . ASN A 1 390 ? 2.994 13.976 -11.480 1.00 85.44 390 ASN A C 1
ATOM 2638 O O . ASN A 1 390 ? 3.103 12.798 -11.131 1.00 85.44 390 ASN A O 1
ATOM 2642 N N . ALA A 1 391 ? 4.020 14.691 -11.938 1.00 74.56 391 ALA A N 1
ATOM 2643 C CA . ALA A 1 391 ? 5.389 14.217 -11.847 1.00 74.56 391 ALA A CA 1
ATOM 2644 C C . ALA A 1 391 ? 5.694 13.776 -10.418 1.00 74.56 391 ALA A C 1
ATOM 2646 O O . ALA A 1 391 ? 5.323 14.454 -9.457 1.00 74.56 391 ALA A O 1
ATOM 2647 N N . LEU A 1 392 ? 6.382 12.641 -10.298 1.00 80.44 392 LEU A N 1
ATOM 2648 C CA . LEU A 1 392 ? 6.848 12.133 -9.018 1.00 80.44 392 LEU A CA 1
ATOM 2649 C C . LEU A 1 392 ? 7.610 13.241 -8.274 1.00 80.44 392 LEU A C 1
ATOM 2651 O O . LEU A 1 392 ? 8.709 13.643 -8.665 1.00 80.44 392 LEU A O 1
ATOM 2655 N N . ALA A 1 393 ? 6.986 13.757 -7.215 1.00 65.06 393 ALA A N 1
ATOM 2656 C CA . ALA A 1 393 ? 7.498 14.857 -6.415 1.00 65.06 393 ALA A CA 1
ATOM 2657 C C . A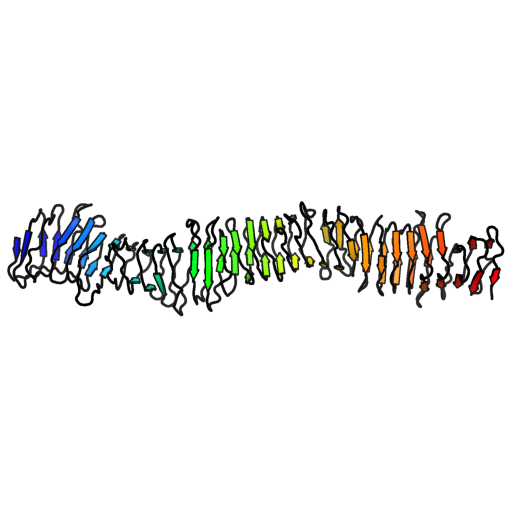LA A 1 393 ? 8.522 14.291 -5.432 1.00 65.06 393 ALA A C 1
ATOM 2659 O O . ALA A 1 393 ? 8.211 13.980 -4.284 1.00 65.06 393 ALA A O 1
ATOM 2660 N N . THR A 1 394 ? 9.740 14.053 -5.899 1.00 57.97 394 THR A N 1
ATOM 2661 C CA . THR A 1 394 ? 10.794 13.434 -5.096 1.00 57.97 394 THR A CA 1
ATOM 2662 C C . THR A 1 394 ? 11.689 14.503 -4.485 1.00 57.97 394 THR A C 1
ATOM 2664 O O . THR A 1 394 ? 12.642 14.953 -5.118 1.00 57.97 394 THR A O 1
ATOM 2667 N N . ALA A 1 395 ? 11.420 14.879 -3.232 1.00 56.31 395 ALA A N 1
ATOM 2668 C CA . ALA A 1 395 ? 12.464 15.458 -2.384 1.00 56.31 395 ALA A CA 1
ATOM 2669 C C . ALA A 1 395 ? 13.513 14.392 -1.976 1.00 56.31 395 ALA A C 1
ATOM 2671 O O . ALA A 1 395 ? 14.619 14.747 -1.582 1.00 56.31 395 ALA A O 1
ATOM 2672 N N . GLY A 1 396 ? 13.189 13.093 -2.104 1.00 58.66 396 GLY A N 1
ATOM 2673 C CA . GLY A 1 396 ? 14.076 11.954 -1.830 1.00 58.66 396 GLY A CA 1
ATOM 2674 C C . GLY A 1 396 ? 14.126 10.921 -2.966 1.00 58.66 396 GLY A C 1
ATOM 2675 O O . GLY A 1 396 ? 13.189 10.806 -3.749 1.00 58.66 396 GLY A O 1
ATOM 2676 N N . ASN A 1 397 ? 15.234 10.176 -3.059 1.00 73.25 397 ASN A N 1
ATOM 2677 C CA . ASN A 1 397 ? 15.544 9.186 -4.104 1.00 73.25 397 ASN A CA 1
ATOM 2678 C C . ASN A 1 397 ? 14.560 7.991 -4.130 1.00 73.25 397 ASN A C 1
ATOM 2680 O O . ASN A 1 397 ? 14.910 6.904 -3.667 1.00 73.25 397 ASN A O 1
ATOM 2684 N N . LEU A 1 398 ? 13.348 8.159 -4.675 1.00 86.25 398 LEU A N 1
ATOM 2685 C CA . LEU A 1 398 ? 12.457 7.026 -4.946 1.00 86.25 398 LEU A CA 1
ATOM 2686 C C . LEU A 1 398 ? 13.094 6.120 -6.007 1.00 86.25 398 LEU A C 1
ATOM 2688 O O . LEU A 1 398 ? 13.481 6.578 -7.083 1.00 86.25 398 LEU A O 1
ATOM 2692 N N . THR A 1 399 ? 13.182 4.828 -5.712 1.00 88.56 399 THR A N 1
ATOM 2693 C CA . THR A 1 399 ? 13.628 3.810 -6.668 1.00 88.56 399 THR A CA 1
ATOM 2694 C C . THR A 1 399 ? 12.437 3.056 -7.225 1.00 88.56 399 THR A C 1
ATOM 2696 O O . THR A 1 399 ? 11.634 2.541 -6.458 1.00 88.56 399 THR A O 1
ATOM 2699 N N . ILE A 1 400 ? 12.335 2.954 -8.550 1.00 91.81 400 ILE A N 1
ATOM 2700 C CA . ILE A 1 400 ? 11.383 2.059 -9.215 1.00 91.81 400 ILE A CA 1
ATOM 2701 C C . ILE A 1 400 ? 12.191 1.045 -10.014 1.00 91.81 400 ILE A C 1
ATOM 2703 O O . ILE A 1 400 ? 12.887 1.425 -10.948 1.00 91.81 400 ILE A O 1
ATOM 2707 N N . THR A 1 401 ? 12.122 -0.238 -9.662 1.00 92.88 401 THR A N 1
ATOM 2708 C CA . THR A 1 401 ? 12.918 -1.263 -10.361 1.00 92.88 401 THR A CA 1
ATOM 2709 C C . THR A 1 401 ? 12.254 -1.686 -11.671 1.00 92.88 401 THR A C 1
ATOM 2711 O O . THR A 1 401 ? 12.905 -1.688 -12.714 1.00 92.88 401 THR A O 1
ATOM 2714 N N . ASN A 1 402 ? 10.954 -1.985 -11.644 1.00 95.69 402 ASN A N 1
ATOM 2715 C CA . ASN A 1 402 ? 10.201 -2.445 -12.808 1.00 95.69 402 ASN A CA 1
ATOM 2716 C C . ASN A 1 402 ? 8.958 -1.585 -13.054 1.00 95.69 402 ASN A C 1
ATOM 2718 O O . ASN A 1 402 ? 8.265 -1.201 -12.112 1.00 95.69 402 ASN A O 1
ATOM 2722 N N . ILE A 1 403 ? 8.644 -1.352 -14.328 1.00 95.12 403 ILE A N 1
ATOM 2723 C CA . ILE A 1 403 ? 7.393 -0.735 -14.783 1.00 95.12 403 ILE A CA 1
ATOM 2724 C C . ILE A 1 403 ? 6.714 -1.698 -15.757 1.00 95.12 403 ILE A C 1
ATOM 2726 O O . ILE A 1 403 ? 7.323 -2.095 -16.755 1.00 95.12 403 ILE A O 1
ATOM 2730 N N . ASP A 1 404 ? 5.460 -2.053 -15.488 1.00 95.19 404 ASP A N 1
ATOM 2731 C CA . ASP A 1 404 ? 4.679 -2.985 -16.302 1.00 95.19 404 ASP A CA 1
ATOM 2732 C C . ASP A 1 404 ? 3.318 -2.392 -16.706 1.00 95.19 404 ASP A C 1
ATOM 2734 O O . ASP A 1 404 ? 2.499 -2.006 -15.873 1.00 95.19 404 ASP A O 1
ATOM 2738 N N . GLN A 1 405 ? 3.085 -2.318 -18.013 1.00 93.06 405 GLN A N 1
ATOM 2739 C CA . GLN A 1 405 ? 1.827 -1.922 -18.654 1.00 93.06 405 GLN A CA 1
ATOM 2740 C C . GLN A 1 405 ? 1.403 -2.971 -19.703 1.00 93.06 405 GLN A C 1
ATOM 2742 O O . GLN A 1 405 ? 0.528 -2.736 -20.536 1.00 93.06 405 GLN A O 1
ATOM 2747 N N . SER A 1 406 ? 2.008 -4.162 -19.670 1.00 88.31 406 SER A N 1
ATOM 2748 C CA . SER A 1 406 ? 1.883 -5.172 -20.726 1.00 88.31 406 SER A CA 1
ATOM 2749 C C . SER A 1 406 ? 0.473 -5.738 -20.906 1.00 88.31 406 SER A C 1
ATOM 2751 O O . SER A 1 406 ? 0.167 -6.244 -21.982 1.00 88.31 406 SER A O 1
ATOM 2753 N N . ALA A 1 407 ? -0.392 -5.628 -19.895 1.00 85.94 407 ALA A N 1
ATOM 2754 C CA . ALA A 1 407 ? -1.755 -6.156 -19.924 1.00 85.94 407 ALA A CA 1
ATOM 2755 C C . ALA A 1 407 ? -2.817 -5.162 -20.438 1.00 85.94 407 ALA A C 1
ATOM 2757 O O . ALA A 1 407 ? -3.976 -5.550 -20.575 1.00 85.94 407 ALA A O 1
ATOM 2758 N N . ILE A 1 408 ? -2.471 -3.889 -20.685 1.00 81.81 408 ILE A N 1
ATOM 2759 C CA . ILE A 1 408 ? -3.470 -2.817 -20.834 1.00 81.81 408 ILE A CA 1
ATOM 2760 C C . ILE A 1 408 ? -3.539 -2.243 -22.244 1.00 81.81 408 ILE A C 1
ATOM 2762 O O . ILE A 1 408 ? -2.570 -1.714 -22.786 1.00 81.81 408 ILE A O 1
ATOM 2766 N N . ALA A 1 409 ? -4.746 -2.273 -22.806 1.00 78.38 409 ALA A N 1
ATOM 2767 C CA . ALA A 1 409 ? -5.032 -1.854 -24.169 1.00 78.38 409 ALA A CA 1
ATOM 2768 C C . ALA A 1 409 ? -5.328 -0.341 -24.309 1.00 78.38 409 ALA A C 1
ATOM 2770 O O . ALA A 1 409 ? -6.286 0.044 -24.972 1.00 78.38 409 ALA A O 1
ATOM 2771 N N . SER A 1 410 ? -4.532 0.528 -23.685 1.00 88.56 410 SER A N 1
ATOM 2772 C CA . SER A 1 410 ? -4.664 1.986 -23.834 1.00 88.56 410 SER A CA 1
ATOM 2773 C C . SER A 1 410 ? -3.314 2.672 -23.701 1.00 88.56 410 SER A C 1
ATOM 2775 O O . SER A 1 410 ? -2.505 2.236 -22.879 1.00 88.56 410 SER A O 1
ATOM 2777 N N . ASP A 1 411 ? -3.107 3.774 -24.417 1.00 89.94 411 ASP A N 1
ATOM 2778 C CA . ASP A 1 411 ? -1.921 4.610 -24.234 1.00 89.94 411 ASP A CA 1
ATOM 2779 C C . ASP A 1 411 ? -1.850 5.146 -22.800 1.00 89.94 411 ASP A C 1
ATOM 2781 O O . ASP A 1 411 ? -2.863 5.529 -22.201 1.00 89.94 411 ASP A O 1
ATOM 2785 N N . LYS A 1 412 ? -0.648 5.153 -22.225 1.00 90.94 412 LYS A N 1
ATOM 2786 C CA . LYS A 1 412 ? -0.411 5.622 -20.858 1.00 90.94 412 LYS A CA 1
ATOM 2787 C C . LYS A 1 412 ? 0.816 6.508 -20.804 1.00 90.94 412 LYS A C 1
ATOM 2789 O O . LYS A 1 412 ? 1.825 6.220 -21.436 1.00 90.94 412 LYS A O 1
ATOM 2794 N N . THR A 1 413 ? 0.743 7.531 -19.963 1.00 90.00 413 THR A N 1
ATOM 2795 C CA . THR A 1 413 ? 1.883 8.384 -19.633 1.00 90.00 413 THR A CA 1
ATOM 2796 C C . THR A 1 413 ? 2.231 8.207 -18.162 1.00 90.00 413 THR A C 1
ATOM 2798 O O . THR A 1 413 ? 1.353 8.312 -17.306 1.00 90.00 413 THR A O 1
ATOM 2801 N N . ILE A 1 414 ? 3.509 7.974 -17.863 1.00 89.50 414 ILE A N 1
ATOM 2802 C CA . ILE A 1 414 ? 4.057 8.013 -16.504 1.00 89.50 414 ILE A CA 1
ATOM 2803 C C . ILE A 1 414 ? 5.077 9.142 -16.422 1.00 89.50 414 ILE A C 1
ATOM 2805 O O . ILE A 1 414 ? 6.088 9.151 -17.129 1.00 89.50 414 ILE A O 1
ATOM 2809 N N . GLN A 1 415 ? 4.834 10.079 -15.513 1.00 87.44 415 GLN A N 1
ATOM 2810 C CA . GLN A 1 415 ? 5.776 11.146 -15.205 1.00 87.44 415 GLN A CA 1
ATOM 2811 C C . GLN A 1 415 ? 6.698 10.716 -14.057 1.00 87.44 415 GLN A C 1
ATOM 2813 O O . GLN A 1 415 ? 6.403 10.949 -12.891 1.00 87.44 415 GLN A O 1
ATOM 2818 N N . LEU A 1 416 ? 7.840 10.113 -14.387 1.00 86.50 416 LEU A N 1
ATOM 2819 C CA . LEU A 1 416 ? 8.868 9.660 -13.440 1.00 86.50 416 LEU A CA 1
ATOM 2820 C C . LEU A 1 416 ? 9.575 10.806 -12.693 1.00 86.50 416 LEU A C 1
ATOM 2822 O O . LEU A 1 416 ? 10.334 10.543 -11.765 1.00 86.50 416 LEU A O 1
ATOM 2826 N N . GLY A 1 417 ? 9.341 12.067 -13.073 1.00 85.25 417 GLY A N 1
ATOM 2827 C CA . GLY A 1 417 ? 9.874 13.231 -12.364 1.00 85.25 417 GLY A CA 1
ATOM 2828 C C . GLY A 1 417 ? 11.401 13.203 -12.268 1.00 85.25 417 GLY A C 1
ATOM 2829 O O . GLY A 1 417 ? 12.088 12.907 -13.248 1.00 85.25 417 GLY A O 1
ATOM 2830 N N . ASN A 1 418 ? 11.941 13.490 -11.083 1.00 82.88 418 ASN A N 1
ATOM 2831 C CA . ASN A 1 418 ? 13.383 13.582 -10.845 1.00 82.88 418 ASN A CA 1
ATOM 2832 C C . ASN A 1 418 ? 14.037 12.251 -10.409 1.00 82.88 418 ASN A C 1
ATOM 2834 O O . ASN A 1 418 ? 15.032 12.265 -9.686 1.00 82.88 418 ASN A O 1
ATOM 2838 N N . ILE A 1 419 ? 13.500 11.093 -10.817 1.00 84.25 419 ILE A N 1
ATOM 2839 C CA . ILE A 1 419 ? 14.145 9.797 -10.543 1.00 84.25 419 ILE A CA 1
ATOM 2840 C C . ILE A 1 419 ? 15.557 9.770 -11.153 1.00 84.25 419 ILE A C 1
ATOM 2842 O O . ILE A 1 419 ? 15.749 10.026 -12.341 1.00 84.25 419 ILE A O 1
ATOM 2846 N N . THR A 1 420 ? 16.546 9.418 -10.331 1.00 81.69 420 THR A N 1
ATOM 2847 C CA . THR A 1 420 ? 17.962 9.262 -10.717 1.00 81.69 420 THR A CA 1
ATOM 2848 C C . THR A 1 420 ? 18.422 7.804 -10.725 1.00 81.69 420 THR A C 1
ATOM 2850 O O . THR A 1 420 ? 19.499 7.490 -11.229 1.00 81.69 420 THR A O 1
ATOM 2853 N N . THR A 1 421 ? 17.620 6.903 -10.165 1.00 83.69 421 THR A N 1
ATOM 2854 C CA . THR A 1 421 ? 17.944 5.485 -10.011 1.00 83.69 421 THR A CA 1
ATOM 2855 C C . THR A 1 421 ? 17.594 4.684 -11.266 1.00 83.69 421 THR A C 1
ATOM 2857 O O . THR A 1 421 ? 16.954 5.178 -12.199 1.00 83.69 421 THR A O 1
ATOM 2860 N N . ALA A 1 422 ? 18.082 3.445 -11.336 1.00 86.00 422 ALA A N 1
ATOM 2861 C CA . ALA A 1 422 ? 17.866 2.586 -12.491 1.00 86.00 422 ALA A CA 1
ATOM 2862 C C . ALA A 1 422 ? 16.476 1.928 -12.462 1.00 86.00 422 ALA A C 1
ATOM 2864 O O . ALA A 1 422 ? 16.112 1.296 -11.471 1.00 86.00 422 ALA A O 1
ATOM 2865 N N . VAL A 1 423 ? 15.764 1.997 -13.590 1.00 92.50 423 VAL A N 1
ATOM 2866 C CA . VAL A 1 423 ? 14.607 1.149 -13.904 1.00 92.50 423 VAL A CA 1
ATOM 2867 C C . VAL A 1 423 ? 15.118 0.011 -14.785 1.00 92.50 423 VAL A C 1
ATOM 2869 O O . VAL A 1 423 ? 15.426 0.198 -15.968 1.00 92.50 423 VAL A O 1
ATOM 2872 N N . SER A 1 424 ? 15.265 -1.173 -14.198 1.00 92.31 424 SER A N 1
ATOM 2873 C CA . SER A 1 424 ? 15.900 -2.331 -14.835 1.00 92.31 424 SER A CA 1
ATOM 2874 C C . SER A 1 424 ? 15.014 -3.021 -15.869 1.00 92.31 424 SER A C 1
ATOM 2876 O O . SER A 1 424 ? 15.535 -3.724 -16.734 1.00 92.31 424 SER A O 1
ATOM 2878 N N . SER A 1 425 ? 13.694 -2.833 -15.812 1.00 95.38 425 SER A N 1
ATOM 2879 C CA . SER A 1 425 ? 12.778 -3.392 -16.806 1.00 95.38 425 SER A CA 1
ATOM 2880 C C . SER A 1 425 ? 11.535 -2.528 -16.992 1.00 95.38 425 SER A C 1
ATOM 2882 O O . SER A 1 425 ? 10.693 -2.426 -16.102 1.00 95.38 425 SER A O 1
ATOM 2884 N N . VAL A 1 426 ? 11.365 -2.004 -18.203 1.00 96.38 426 VAL A N 1
ATOM 2885 C CA . VAL A 1 426 ? 10.125 -1.387 -18.690 1.00 96.38 426 VAL A CA 1
ATOM 2886 C C . VAL A 1 426 ? 9.440 -2.336 -19.673 1.00 96.38 426 VAL A C 1
ATOM 2888 O O . VAL A 1 426 ? 10.052 -2.775 -20.653 1.00 96.38 426 VAL A O 1
ATOM 2891 N N . ARG A 1 427 ? 8.168 -2.656 -19.424 1.00 95.38 427 ARG A N 1
ATOM 2892 C CA . ARG A 1 427 ? 7.337 -3.527 -20.268 1.00 95.38 427 ARG A CA 1
ATOM 2893 C C . ARG A 1 427 ? 6.095 -2.771 -20.735 1.00 95.38 427 ARG A C 1
ATOM 2895 O O . ARG A 1 427 ? 5.145 -2.624 -19.973 1.00 95.38 427 ARG A O 1
ATOM 2902 N N . GLY A 1 428 ? 6.109 -2.300 -21.979 1.00 93.81 428 GLY A N 1
ATOM 2903 C CA . GLY A 1 428 ? 4.935 -1.69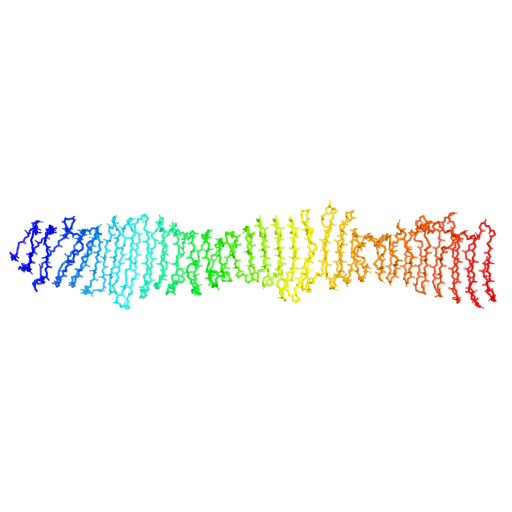1 -22.612 1.00 93.81 428 GLY A CA 1
ATOM 2904 C C . GLY A 1 428 ? 3.945 -2.731 -23.143 1.00 93.81 428 GLY A C 1
ATOM 2905 O O . GLY A 1 428 ? 4.259 -3.925 -23.235 1.00 93.81 428 GLY A O 1
ATOM 2906 N N . HIS A 1 429 ? 2.760 -2.270 -23.538 1.00 94.69 429 HIS A N 1
ATOM 2907 C CA . HIS A 1 429 ? 1.792 -3.068 -24.293 1.00 94.69 429 HIS A CA 1
ATOM 2908 C C . HIS A 1 429 ? 2.302 -3.375 -25.714 1.00 94.69 429 HIS A C 1
ATOM 2910 O O . HIS A 1 429 ? 3.150 -2.669 -26.258 1.00 94.69 429 HIS A O 1
ATOM 2916 N N . ALA A 1 430 ? 1.780 -4.427 -26.352 1.00 93.06 430 ALA A N 1
ATOM 2917 C CA . ALA A 1 430 ? 2.202 -4.829 -27.701 1.00 93.06 430 ALA A CA 1
ATOM 2918 C C . ALA A 1 430 ? 1.834 -3.810 -28.797 1.00 93.06 430 ALA A C 1
ATOM 2920 O O . ALA A 1 430 ? 2.494 -3.753 -29.830 1.00 93.06 430 ALA A O 1
ATOM 2921 N N . THR A 1 431 ? 0.778 -3.024 -28.575 1.00 92.25 431 THR A N 1
ATOM 2922 C CA . THR A 1 431 ? 0.225 -2.083 -29.566 1.00 92.25 431 THR A CA 1
ATOM 2923 C C . THR A 1 431 ? 0.133 -0.640 -29.083 1.00 92.25 431 THR A C 1
ATOM 2925 O O . THR A 1 431 ? 0.241 0.266 -29.899 1.00 92.25 431 THR A O 1
ATOM 2928 N N . ASN A 1 432 ? -0.091 -0.424 -27.785 1.00 92.62 432 ASN A N 1
ATOM 2929 C CA . ASN A 1 432 ? -0.373 0.896 -27.223 1.00 92.62 432 ASN A CA 1
ATOM 2930 C C . ASN A 1 432 ? 0.888 1.435 -26.565 1.00 92.62 432 ASN A C 1
ATOM 2932 O O . ASN A 1 432 ? 1.649 0.666 -25.975 1.00 92.62 432 ASN A O 1
ATOM 2936 N N . SER A 1 433 ? 1.100 2.738 -26.667 1.00 91.88 433 SER A N 1
ATOM 2937 C CA . SER A 1 433 ? 2.322 3.384 -26.211 1.00 91.88 433 SER A CA 1
ATOM 2938 C C . SER A 1 433 ? 2.332 3.566 -24.696 1.00 91.88 433 SER A C 1
ATOM 2940 O O . SER A 1 433 ? 1.390 4.107 -24.109 1.00 91.88 433 SER A O 1
ATOM 2942 N N . LEU A 1 434 ? 3.438 3.174 -24.066 1.00 94.38 434 LEU A N 1
ATOM 2943 C CA . LEU A 1 434 ? 3.825 3.649 -22.742 1.00 94.38 434 LEU A CA 1
ATOM 2944 C C . LEU A 1 434 ? 4.793 4.824 -22.889 1.00 94.38 434 LEU A C 1
ATOM 2946 O O . LEU A 1 434 ? 5.966 4.628 -23.201 1.00 94.38 434 LEU A O 1
ATOM 2950 N N . THR A 1 435 ? 4.328 6.036 -22.618 1.00 94.06 435 THR A N 1
ATOM 2951 C CA . THR A 1 435 ? 5.161 7.239 -22.615 1.00 94.06 435 THR A CA 1
ATOM 2952 C C . THR A 1 435 ? 5.750 7.472 -21.230 1.00 94.06 435 THR A C 1
ATOM 2954 O O . THR A 1 435 ? 5.029 7.634 -20.245 1.00 94.06 435 THR A O 1
ATOM 2957 N N . LEU A 1 436 ? 7.074 7.530 -21.144 1.00 93.00 436 LEU A N 1
ATOM 2958 C CA . LEU A 1 436 ? 7.808 7.884 -19.936 1.00 93.00 436 LEU A CA 1
ATOM 2959 C C . LEU A 1 436 ? 8.365 9.305 -20.066 1.00 93.00 436 LEU A C 1
ATOM 2961 O O . LEU A 1 436 ? 8.876 9.710 -21.112 1.00 93.00 436 LEU A O 1
ATOM 2965 N N . SER A 1 437 ? 8.280 10.070 -18.981 1.00 90.94 437 SER A N 1
ATOM 2966 C CA . SER A 1 437 ? 8.895 11.394 -18.867 1.00 90.94 437 SER A CA 1
ATOM 2967 C C . SER A 1 437 ? 9.706 11.466 -17.584 1.00 90.94 437 SER A C 1
ATOM 2969 O O . SER A 1 437 ? 9.164 11.224 -16.508 1.00 90.94 437 SER A O 1
ATOM 2971 N N . ALA A 1 438 ? 10.998 11.766 -17.688 1.00 89.31 438 ALA A N 1
ATOM 2972 C CA . ALA A 1 438 ? 11.910 11.849 -16.551 1.00 89.31 438 ALA A CA 1
ATOM 2973 C C . ALA A 1 438 ? 12.822 13.069 -16.713 1.00 89.31 438 ALA A C 1
ATOM 2975 O O . ALA A 1 438 ? 13.545 13.179 -17.705 1.00 89.31 438 ALA A O 1
ATOM 2976 N N . THR A 1 439 ? 12.798 13.966 -15.730 1.00 85.75 439 THR A N 1
ATOM 2977 C CA . THR A 1 439 ? 13.687 15.133 -15.650 1.00 85.75 439 THR A CA 1
ATOM 2978 C C . THR A 1 439 ? 15.018 14.802 -14.979 1.00 85.75 439 THR A C 1
ATOM 2980 O O . THR A 1 439 ? 15.999 15.504 -15.211 1.00 85.75 439 THR A O 1
ATOM 2983 N N . GLY A 1 440 ? 15.060 13.744 -14.161 1.00 84.31 440 GLY A N 1
ATOM 2984 C CA . GLY A 1 440 ? 16.305 13.187 -13.629 1.00 84.31 440 GLY A CA 1
ATOM 2985 C C . GLY A 1 440 ? 17.111 12.450 -14.706 1.00 84.31 440 GLY A C 1
ATOM 2986 O O . GLY A 1 440 ? 16.730 12.413 -15.874 1.00 84.31 440 GLY A O 1
ATOM 2987 N N . THR A 1 441 ? 18.227 11.827 -14.323 1.00 84.25 441 THR A N 1
ATOM 2988 C CA . THR A 1 441 ? 19.089 11.050 -15.237 1.00 84.25 441 THR A CA 1
ATOM 2989 C C . THR A 1 441 ? 19.045 9.548 -14.929 1.00 84.25 441 THR A C 1
ATOM 2991 O O . THR A 1 441 ? 20.071 8.983 -14.539 1.00 84.25 441 THR A O 1
ATOM 2994 N N . PRO A 1 442 ? 17.883 8.881 -15.057 1.00 86.12 442 PRO A N 1
ATOM 2995 C CA . PRO A 1 442 ? 17.779 7.461 -14.761 1.00 86.12 442 PRO A CA 1
ATOM 2996 C C . PRO A 1 442 ? 18.573 6.621 -15.765 1.00 86.12 442 PRO A C 1
ATOM 2998 O O . PRO A 1 442 ? 18.889 7.048 -16.878 1.00 86.12 442 PRO A O 1
ATOM 3001 N N . THR A 1 443 ? 18.841 5.375 -15.383 1.00 92.19 443 THR A N 1
ATOM 3002 C CA . THR A 1 443 ? 19.135 4.325 -16.363 1.00 92.19 443 THR A CA 1
ATOM 3003 C C . THR A 1 443 ? 17.844 3.569 -16.645 1.00 92.19 443 THR A C 1
ATOM 3005 O O . THR A 1 443 ? 17.323 2.919 -15.744 1.00 92.19 443 THR A O 1
ATOM 3008 N N . LEU A 1 444 ? 17.310 3.650 -17.864 1.00 93.75 444 LEU A N 1
ATOM 3009 C CA . LEU A 1 444 ? 16.074 2.963 -18.255 1.00 93.75 444 LEU A CA 1
ATOM 3010 C C . LEU A 1 444 ? 16.399 1.799 -19.182 1.00 93.75 444 LEU A C 1
ATOM 3012 O O . LEU A 1 444 ? 17.056 2.000 -20.200 1.00 93.75 444 LEU A O 1
ATOM 3016 N N . THR A 1 445 ? 15.917 0.599 -18.865 1.00 95.56 445 THR A N 1
ATOM 3017 C CA . THR A 1 445 ? 16.070 -0.575 -19.736 1.00 95.56 445 THR A CA 1
ATOM 3018 C C . THR A 1 445 ? 14.712 -1.069 -20.217 1.00 95.56 445 THR A C 1
ATOM 3020 O O . THR A 1 445 ? 13.886 -1.537 -19.435 1.00 95.56 445 THR A O 1
ATOM 3023 N N . ILE A 1 446 ? 14.478 -0.974 -21.524 1.00 96.62 446 ILE A N 1
ATOM 3024 C CA . ILE A 1 446 ? 13.230 -1.394 -22.166 1.00 96.62 446 ILE A CA 1
ATOM 3025 C C . ILE A 1 446 ? 13.330 -2.869 -22.551 1.00 96.62 446 ILE A C 1
ATOM 3027 O O . ILE A 1 446 ? 14.259 -3.270 -23.256 1.00 96.62 446 ILE A O 1
ATOM 3031 N N . ALA A 1 447 ? 12.366 -3.670 -22.099 1.00 96.44 447 ALA A N 1
ATOM 3032 C CA . ALA A 1 447 ? 12.381 -5.121 -22.255 1.00 96.44 447 ALA A CA 1
ATOM 3033 C C . ALA A 1 447 ? 11.378 -5.655 -23.292 1.00 96.44 447 ALA A C 1
ATOM 3035 O O . ALA A 1 447 ? 11.589 -6.761 -23.802 1.00 96.44 447 ALA A O 1
ATOM 3036 N N . ARG A 1 448 ? 10.270 -4.942 -23.557 1.00 96.00 448 ARG A N 1
ATOM 3037 C CA . ARG A 1 448 ? 9.243 -5.300 -24.562 1.00 96.00 448 ARG A CA 1
ATOM 3038 C C . ARG A 1 448 ? 8.215 -4.189 -24.796 1.00 96.00 448 ARG A C 1
ATOM 3040 O O . ARG A 1 448 ? 8.072 -3.303 -23.953 1.00 96.00 448 ARG A O 1
ATOM 3047 N N . GLY A 1 449 ? 7.433 -4.342 -25.867 1.00 95.19 449 GLY A N 1
ATOM 3048 C CA . GLY A 1 449 ? 6.241 -3.539 -26.150 1.00 95.19 449 GLY A CA 1
ATOM 3049 C C . GLY A 1 449 ? 6.547 -2.218 -26.851 1.00 95.19 449 GLY A C 1
ATOM 3050 O O . GLY A 1 449 ? 7.659 -2.010 -27.334 1.00 95.19 449 GLY A O 1
ATOM 3051 N N . VAL A 1 450 ? 5.551 -1.339 -26.922 1.00 95.38 450 VAL A N 1
ATOM 3052 C CA . VAL A 1 450 ? 5.660 0.011 -27.486 1.00 95.38 450 VAL A CA 1
ATOM 3053 C C . VAL A 1 450 ? 5.932 1.002 -26.357 1.00 95.38 450 VAL A C 1
ATOM 3055 O O . VAL A 1 450 ? 5.115 1.158 -25.451 1.00 95.38 450 VAL A O 1
ATOM 3058 N N . VAL A 1 451 ? 7.088 1.664 -26.391 1.00 96.31 451 VAL A N 1
ATOM 3059 C CA . VAL A 1 451 ? 7.529 2.602 -25.349 1.00 96.31 451 VAL A CA 1
ATOM 3060 C C . VAL A 1 451 ? 8.054 3.888 -25.984 1.00 96.31 451 VAL A C 1
ATOM 3062 O O . VAL A 1 451 ? 8.856 3.849 -26.916 1.00 96.31 451 VAL A O 1
ATOM 3065 N N . ASP A 1 452 ? 7.645 5.035 -25.452 1.00 96.19 452 ASP A N 1
ATOM 3066 C CA . ASP A 1 452 ? 8.180 6.348 -25.808 1.00 96.19 452 ASP A CA 1
ATOM 3067 C C . ASP A 1 452 ? 8.991 6.922 -24.639 1.00 96.19 452 ASP A C 1
ATOM 3069 O O . ASP A 1 452 ? 8.476 7.131 -23.543 1.00 96.19 452 ASP A O 1
ATOM 3073 N N . VAL A 1 453 ? 10.276 7.175 -24.876 1.00 95.56 453 VAL A N 1
ATOM 3074 C CA . VAL A 1 453 ? 11.233 7.758 -23.919 1.00 95.56 453 VAL A CA 1
ATOM 3075 C C . VAL A 1 453 ? 11.768 9.109 -24.398 1.00 95.56 453 VAL A C 1
ATOM 3077 O O . VAL A 1 453 ? 12.800 9.585 -23.923 1.00 95.56 453 VAL A O 1
ATOM 3080 N N . SER A 1 454 ? 11.077 9.765 -25.333 1.00 94.62 454 SER A N 1
ATOM 3081 C CA . SER A 1 454 ? 11.471 11.072 -25.885 1.00 94.62 454 SER A CA 1
ATOM 3082 C C . SER A 1 454 ? 11.616 12.155 -24.808 1.00 94.62 454 SER A C 1
ATOM 3084 O O . SER A 1 454 ? 12.402 13.092 -24.962 1.00 94.62 454 SER A O 1
ATOM 3086 N N . ASN A 1 455 ? 10.918 12.006 -23.681 1.00 93.69 455 ASN A N 1
ATOM 3087 C CA . ASN A 1 455 ? 10.950 12.938 -22.553 1.00 93.69 455 ASN A CA 1
ATOM 3088 C C . ASN A 1 455 ? 11.819 12.457 -21.380 1.00 93.69 455 ASN A C 1
ATOM 3090 O O . ASN A 1 455 ? 11.726 13.008 -20.287 1.00 93.69 455 ASN A O 1
ATOM 3094 N N . CYS A 1 456 ? 12.667 11.447 -21.581 1.00 92.06 456 CYS A N 1
ATOM 3095 C CA . CYS A 1 456 ? 13.602 10.970 -20.565 1.00 92.06 456 CYS A CA 1
ATOM 3096 C C . CYS A 1 456 ? 15.025 11.458 -20.851 1.00 92.06 456 CYS A C 1
ATOM 3098 O O . CYS A 1 456 ? 15.522 11.353 -21.975 1.00 92.06 456 CYS A O 1
ATOM 3100 N N . ALA A 1 457 ? 15.698 11.970 -19.823 1.00 87.25 457 ALA A N 1
ATOM 3101 C CA . ALA A 1 457 ? 17.150 12.131 -19.832 1.00 87.25 457 ALA A CA 1
ATOM 3102 C C . ALA A 1 457 ? 17.854 10.860 -19.301 1.00 87.25 457 ALA A C 1
ATOM 3104 O O . ALA A 1 457 ? 17.208 9.861 -18.987 1.00 87.25 457 ALA A O 1
ATOM 3105 N N . GLY A 1 458 ? 19.189 10.892 -19.219 1.00 88.06 458 GLY A N 1
ATOM 3106 C CA . GLY A 1 458 ? 19.999 9.794 -18.683 1.00 88.06 458 GLY A CA 1
ATOM 3107 C C . GLY A 1 458 ? 20.403 8.730 -19.708 1.00 88.06 458 GLY A C 1
ATOM 3108 O O . GLY A 1 458 ? 20.515 9.003 -20.905 1.00 88.06 458 GLY A O 1
ATOM 3109 N N . THR A 1 459 ? 20.675 7.523 -19.212 1.00 90.00 459 THR A N 1
ATOM 3110 C CA . THR A 1 459 ? 21.140 6.385 -20.017 1.00 90.00 459 THR A CA 1
ATOM 3111 C C . THR A 1 459 ? 19.947 5.532 -20.424 1.00 90.00 459 THR A C 1
ATOM 3113 O O . THR A 1 459 ? 19.293 4.918 -19.583 1.00 90.00 459 THR A O 1
ATOM 3116 N N . LEU A 1 460 ? 19.672 5.459 -21.722 1.00 93.75 460 LEU A N 1
ATOM 3117 C CA . LEU A 1 460 ? 18.544 4.703 -22.258 1.00 93.75 460 LEU A CA 1
ATOM 3118 C C . LEU A 1 460 ? 19.052 3.435 -22.946 1.00 93.75 460 LEU A C 1
ATOM 3120 O O . LEU A 1 460 ? 19.879 3.506 -23.855 1.00 93.75 460 LEU A O 1
ATOM 3124 N N . ASN A 1 461 ? 18.550 2.282 -22.520 1.00 95.06 461 ASN A N 1
ATOM 3125 C CA . ASN A 1 461 ? 18.946 0.966 -23.006 1.00 95.06 461 ASN A CA 1
ATOM 3126 C C . ASN A 1 461 ? 17.734 0.173 -23.505 1.00 95.06 461 ASN A C 1
ATOM 3128 O O . ASN A 1 461 ? 16.612 0.322 -23.016 1.00 95.06 461 ASN A O 1
ATOM 3132 N N . ILE A 1 462 ? 17.985 -0.740 -24.439 1.00 94.44 462 ILE A N 1
ATOM 3133 C CA . ILE A 1 462 ? 17.027 -1.740 -24.911 1.00 94.44 462 ILE A CA 1
ATOM 3134 C C . ILE A 1 462 ? 17.659 -3.122 -24.730 1.00 94.44 462 ILE A C 1
ATOM 3136 O O . ILE A 1 462 ? 18.709 -3.421 -25.304 1.00 94.44 462 ILE A O 1
ATOM 3140 N N . ALA A 1 463 ? 16.995 -3.966 -23.946 1.00 94.94 463 ALA A N 1
ATOM 3141 C CA . ALA A 1 463 ? 17.323 -5.375 -23.746 1.00 94.94 463 ALA A CA 1
ATOM 3142 C C . ALA A 1 463 ? 16.072 -6.208 -24.059 1.00 94.94 463 ALA A C 1
ATOM 3144 O O . ALA A 1 463 ? 15.377 -6.709 -23.173 1.00 94.94 463 ALA A O 1
ATOM 3145 N N . ALA A 1 464 ? 15.737 -6.278 -25.346 1.00 92.62 464 ALA A N 1
ATOM 3146 C CA . ALA A 1 464 ? 14.470 -6.800 -25.829 1.00 92.62 464 ALA A CA 1
ATOM 3147 C C . ALA A 1 464 ? 14.352 -8.318 -25.608 1.00 92.62 464 ALA A C 1
ATOM 3149 O O . ALA A 1 464 ? 15.114 -9.119 -26.150 1.00 92.62 464 ALA A O 1
ATOM 3150 N N . THR A 1 465 ? 13.333 -8.716 -24.848 1.00 93.38 465 THR A N 1
ATOM 3151 C CA . THR A 1 465 ? 12.935 -10.119 -24.625 1.00 93.38 465 THR A CA 1
ATOM 3152 C C . THR A 1 465 ? 11.747 -10.540 -25.491 1.00 93.38 465 THR A C 1
ATOM 3154 O O . THR A 1 465 ? 11.452 -11.726 -25.594 1.00 93.38 465 THR A O 1
ATOM 3157 N N . ALA A 1 466 ? 11.070 -9.576 -26.116 1.00 94.19 466 ALA A N 1
ATOM 3158 C CA . ALA A 1 466 ? 10.006 -9.760 -27.101 1.00 94.19 466 ALA A CA 1
ATOM 3159 C C . ALA A 1 466 ? 10.058 -8.620 -28.137 1.00 94.19 466 ALA A C 1
ATOM 3161 O O . ALA A 1 466 ? 10.924 -7.743 -28.049 1.00 94.19 466 ALA A O 1
ATOM 3162 N N . ALA A 1 467 ? 9.138 -8.618 -29.107 1.00 92.19 467 ALA A N 1
ATOM 3163 C CA . ALA A 1 467 ? 9.007 -7.514 -30.056 1.00 92.19 467 ALA A CA 1
ATOM 3164 C C . ALA A 1 467 ? 8.877 -6.172 -29.313 1.00 92.19 467 ALA A C 1
ATOM 3166 O O . ALA A 1 467 ? 8.117 -6.053 -28.345 1.00 92.19 467 ALA A O 1
ATOM 3167 N N . THR A 1 468 ? 9.669 -5.189 -29.733 1.00 96.19 468 THR A N 1
ATOM 3168 C CA . THR A 1 468 ? 9.806 -3.907 -29.039 1.00 96.19 468 THR A CA 1
ATOM 3169 C C . THR A 1 468 ? 9.820 -2.771 -30.048 1.00 96.19 468 THR A C 1
ATOM 3171 O O . THR A 1 468 ? 10.550 -2.826 -31.034 1.00 96.19 468 THR A O 1
ATOM 3174 N N . LYS A 1 469 ? 9.052 -1.719 -29.782 1.00 95.31 469 LYS A N 1
ATOM 3175 C CA . LYS A 1 469 ? 9.091 -0.457 -30.516 1.00 95.31 469 LYS A CA 1
ATOM 3176 C C . LYS A 1 469 ? 9.464 0.648 -29.545 1.00 95.31 469 LYS A C 1
ATOM 3178 O O . LYS A 1 469 ? 8.798 0.814 -28.527 1.00 95.31 469 LYS A O 1
ATOM 3183 N N . VAL A 1 470 ? 10.519 1.390 -29.857 1.00 95.00 470 VAL A N 1
ATOM 3184 C CA . VAL A 1 470 ? 11.014 2.483 -29.024 1.00 95.00 470 VAL A CA 1
ATOM 3185 C C . VAL A 1 470 ? 11.045 3.779 -29.817 1.00 95.00 470 VAL A C 1
ATOM 3187 O O . VAL A 1 470 ? 11.776 3.908 -30.803 1.00 95.00 470 VAL A O 1
ATOM 3190 N N . THR A 1 471 ? 10.293 4.762 -29.336 1.00 94.38 471 THR A N 1
ATOM 3191 C CA . THR A 1 471 ? 10.413 6.156 -29.768 1.00 94.38 471 THR A CA 1
ATOM 3192 C C . THR A 1 471 ? 11.340 6.877 -28.794 1.00 94.38 471 THR A C 1
ATOM 3194 O O . THR A 1 471 ? 11.125 6.849 -27.585 1.00 94.38 471 THR A O 1
ATOM 3197 N N . ALA A 1 472 ? 12.405 7.494 -29.297 1.00 92.94 472 ALA A N 1
ATOM 3198 C CA . ALA A 1 472 ? 13.441 8.123 -28.477 1.00 92.94 472 ALA A CA 1
ATOM 3199 C C . ALA A 1 472 ? 13.865 9.469 -29.077 1.00 92.94 472 ALA A C 1
ATOM 3201 O O . ALA A 1 472 ? 15.049 9.720 -29.283 1.00 92.94 472 ALA A O 1
ATOM 3202 N N . THR A 1 473 ? 12.899 10.329 -29.405 1.00 92.50 473 THR A N 1
ATOM 3203 C CA . THR A 1 473 ? 13.129 11.558 -30.178 1.00 92.50 473 THR A CA 1
ATOM 3204 C C . THR A 1 473 ? 14.223 12.427 -29.559 1.00 92.50 473 THR A C 1
ATOM 3206 O O . THR A 1 473 ? 14.119 12.837 -28.405 1.00 92.50 473 THR A O 1
ATOM 3209 N N . ALA A 1 474 ? 15.272 12.709 -30.336 1.00 87.81 474 ALA A N 1
ATOM 3210 C CA . ALA A 1 474 ? 16.455 13.471 -29.932 1.00 87.81 474 ALA A CA 1
ATOM 3211 C C . ALA A 1 474 ? 17.255 12.874 -28.751 1.00 87.81 474 ALA A C 1
ATOM 3213 O O . ALA A 1 474 ? 18.089 13.563 -28.159 1.00 87.81 474 ALA A O 1
ATOM 3214 N N . ARG A 1 475 ? 17.050 11.594 -28.416 1.00 93.06 475 ARG A N 1
ATOM 3215 C CA . ARG A 1 475 ? 17.760 10.900 -27.329 1.00 93.06 475 ARG A CA 1
ATOM 3216 C C . ARG A 1 475 ? 18.789 9.899 -27.835 1.00 93.06 475 ARG A C 1
ATOM 3218 O O . ARG A 1 475 ? 18.674 9.364 -28.936 1.00 93.06 475 ARG A O 1
ATOM 3225 N N . THR A 1 476 ? 19.773 9.624 -26.983 1.00 91.69 476 THR A N 1
ATOM 3226 C CA . THR A 1 476 ? 20.801 8.610 -27.224 1.00 91.69 476 THR A CA 1
ATOM 3227 C C . THR A 1 476 ? 20.396 7.286 -26.583 1.00 91.69 476 THR A C 1
ATOM 3229 O O . THR A 1 476 ? 20.239 7.208 -25.366 1.00 91.69 476 THR A O 1
ATOM 3232 N N . LEU A 1 477 ? 20.284 6.234 -27.391 1.00 92.44 477 LEU A N 1
ATOM 3233 C CA . LEU A 1 477 ? 20.178 4.847 -26.943 1.00 92.44 477 LEU A CA 1
ATOM 3234 C C . LEU A 1 477 ? 21.592 4.272 -26.789 1.00 92.44 477 LEU A C 1
ATOM 3236 O O . LEU A 1 477 ? 22.274 3.978 -27.777 1.00 92.44 477 LEU A O 1
ATOM 3240 N N . ALA A 1 478 ? 22.047 4.145 -25.544 1.00 92.06 478 ALA A N 1
ATOM 3241 C CA . ALA A 1 478 ? 23.418 3.766 -25.210 1.00 92.06 478 ALA A CA 1
ATOM 3242 C C . ALA A 1 478 ? 23.734 2.312 -25.589 1.00 92.06 478 ALA A C 1
ATOM 3244 O O . ALA A 1 478 ? 24.828 2.026 -26.074 1.00 92.06 478 ALA A O 1
ATOM 3245 N N . ALA A 1 479 ? 22.770 1.409 -25.413 1.00 93.62 479 ALA A N 1
ATOM 3246 C CA . ALA A 1 479 ? 22.884 0.010 -25.800 1.00 93.62 479 ALA A CA 1
ATOM 3247 C C . ALA A 1 479 ? 21.540 -0.531 -26.294 1.00 93.62 479 ALA A C 1
ATOM 3249 O O . ALA A 1 479 ? 20.511 -0.362 -25.642 1.00 93.62 479 ALA A O 1
ATOM 3250 N N . VAL A 1 480 ? 21.559 -1.221 -27.431 1.00 93.62 480 VAL A N 1
ATOM 3251 C CA . VAL A 1 480 ? 20.411 -1.921 -28.012 1.00 93.62 480 VAL A CA 1
ATOM 3252 C C . VAL A 1 480 ? 20.791 -3.379 -28.246 1.00 93.62 480 VAL A C 1
ATOM 3254 O O . VAL A 1 480 ? 21.811 -3.680 -28.871 1.00 93.62 480 VAL A O 1
ATOM 3257 N N . SER A 1 481 ? 19.978 -4.288 -27.718 1.00 93.62 481 SER A N 1
ATOM 3258 C CA . SER A 1 481 ? 20.205 -5.731 -27.758 1.00 93.62 481 SER A CA 1
ATOM 3259 C C . SER A 1 481 ? 18.891 -6.508 -27.655 1.00 93.62 481 SER A C 1
ATOM 3261 O O . SER A 1 481 ? 17.905 -5.992 -27.126 1.00 93.62 481 SER A O 1
ATOM 3263 N N . GLY A 1 482 ? 18.889 -7.754 -28.135 1.00 89.88 482 GLY A N 1
ATOM 3264 C CA . GLY A 1 482 ? 17.781 -8.699 -27.991 1.00 89.88 482 GLY A CA 1
ATOM 3265 C C . GLY A 1 482 ? 17.448 -9.374 -29.318 1.00 89.88 482 GLY A C 1
ATOM 3266 O O . GLY A 1 482 ? 17.217 -8.693 -30.315 1.00 89.88 482 GLY A O 1
ATOM 3267 N N . ALA A 1 483 ? 17.399 -10.710 -29.331 1.00 83.81 483 ALA A N 1
ATOM 3268 C CA . ALA A 1 483 ? 17.158 -11.533 -30.522 1.00 83.81 483 ALA A CA 1
ATOM 3269 C C . ALA A 1 483 ? 15.685 -11.488 -30.980 1.00 83.81 483 ALA A C 1
ATOM 3271 O O . ALA A 1 483 ? 15.004 -12.506 -31.075 1.00 83.81 483 ALA A O 1
ATOM 3272 N N . GLN A 1 484 ? 15.176 -10.284 -31.217 1.00 93.38 484 GLN A N 1
ATOM 3273 C CA . GLN A 1 484 ? 13.775 -9.987 -31.477 1.00 93.38 484 GLN A CA 1
ATOM 3274 C C . GLN A 1 484 ? 13.637 -8.954 -32.597 1.00 93.38 484 GLN A C 1
ATOM 3276 O O . GLN A 1 484 ? 14.626 -8.511 -33.187 1.00 93.38 484 GLN A O 1
ATOM 3281 N N . THR A 1 485 ? 12.390 -8.586 -32.896 1.00 89.69 485 THR A N 1
ATOM 3282 C CA . THR A 1 485 ? 12.094 -7.408 -33.717 1.00 89.69 485 THR A CA 1
ATOM 3283 C C . THR A 1 485 ? 12.175 -6.155 -32.853 1.00 89.69 485 THR A C 1
ATOM 3285 O O . THR A 1 485 ? 11.453 -6.044 -31.862 1.00 89.69 485 THR A O 1
ATOM 3288 N N . ILE A 1 486 ? 13.048 -5.228 -33.231 1.00 92.06 486 ILE A N 1
ATOM 3289 C CA . ILE A 1 486 ? 13.247 -3.934 -32.587 1.00 92.06 486 ILE A CA 1
ATOM 3290 C C . ILE A 1 486 ? 12.964 -2.844 -33.617 1.00 92.06 486 ILE A C 1
ATOM 3292 O O . ILE A 1 486 ? 13.614 -2.782 -34.659 1.00 92.06 486 ILE A O 1
ATOM 3296 N N . GLU A 1 487 ? 12.007 -1.974 -33.320 1.00 93.12 487 GLU A N 1
ATOM 3297 C CA . GLU A 1 487 ? 11.741 -0.760 -34.086 1.00 93.12 487 GLU A CA 1
ATOM 3298 C C . GLU A 1 487 ? 12.262 0.464 -33.326 1.00 93.12 487 GLU A C 1
ATOM 3300 O O . GLU A 1 487 ? 11.957 0.634 -32.147 1.00 93.12 487 GLU A O 1
ATOM 3305 N N . LEU A 1 488 ? 13.037 1.314 -33.999 1.00 91.56 488 LEU A N 1
ATOM 3306 C CA . LEU A 1 488 ? 13.591 2.555 -33.466 1.00 91.56 488 LEU A CA 1
ATOM 3307 C C . LEU A 1 488 ? 13.059 3.757 -34.252 1.00 91.56 488 LEU A C 1
ATOM 3309 O O . LEU A 1 488 ? 13.076 3.760 -35.486 1.00 91.56 488 LEU A O 1
ATOM 3313 N N . ALA A 1 489 ? 12.667 4.811 -33.539 1.00 89.44 489 ALA A N 1
ATOM 3314 C CA . ALA A 1 489 ? 12.246 6.069 -34.147 1.00 89.44 489 ALA A CA 1
ATOM 3315 C C . ALA A 1 489 ? 12.818 7.294 -33.415 1.00 89.44 489 ALA A C 1
ATOM 3317 O O . ALA A 1 489 ? 12.709 7.418 -32.195 1.00 89.44 489 ALA A O 1
ATOM 3318 N N . GLY A 1 490 ? 13.406 8.223 -34.178 1.00 87.62 490 GLY A N 1
ATOM 3319 C CA . GLY A 1 490 ? 13.725 9.588 -33.735 1.00 87.62 490 GLY A CA 1
ATOM 3320 C C . GLY A 1 490 ? 14.996 9.766 -32.892 1.00 87.62 490 GLY A C 1
ATOM 3321 O O . GLY A 1 490 ? 15.289 10.895 -32.499 1.00 87.62 490 GLY A O 1
ATOM 3322 N N . ALA A 1 491 ? 15.749 8.702 -32.596 1.00 89.00 491 ALA A N 1
ATOM 3323 C CA . ALA A 1 491 ? 16.948 8.774 -31.754 1.00 89.00 491 ALA A CA 1
ATOM 3324 C C . ALA A 1 491 ? 18.037 9.694 -32.338 1.00 89.00 491 ALA A C 1
ATOM 3326 O O . ALA A 1 491 ? 18.342 9.645 -33.525 1.00 89.00 491 ALA A O 1
ATOM 3327 N N . SER A 1 492 ? 18.699 10.503 -31.509 1.00 90.19 492 SER A N 1
ATOM 3328 C CA . SER A 1 492 ? 19.892 11.242 -31.947 1.00 90.19 492 SER A CA 1
ATOM 3329 C C . SER A 1 492 ? 21.073 10.294 -32.166 1.00 90.19 492 SER A C 1
ATOM 3331 O O . SER A 1 492 ? 21.833 10.444 -33.120 1.00 90.19 492 SER A O 1
ATOM 3333 N N . ALA A 1 493 ? 21.202 9.266 -31.332 1.00 88.94 493 ALA A N 1
ATOM 3334 C CA . ALA A 1 493 ? 22.153 8.192 -31.553 1.00 88.94 493 ALA A CA 1
ATOM 3335 C C . ALA A 1 493 ? 21.626 6.858 -31.021 1.00 88.94 493 ALA A C 1
ATOM 3337 O O . ALA A 1 493 ? 20.882 6.826 -30.045 1.00 88.94 493 ALA A O 1
ATOM 3338 N N . ALA A 1 494 ? 22.032 5.748 -31.631 1.00 90.56 494 ALA A N 1
ATOM 3339 C CA . ALA A 1 494 ? 21.757 4.406 -31.132 1.00 90.56 494 ALA A CA 1
ATOM 3340 C C . ALA A 1 494 ? 22.953 3.485 -31.375 1.00 90.56 494 ALA A C 1
ATOM 3342 O O . ALA A 1 494 ? 23.540 3.506 -32.456 1.00 90.56 494 ALA A O 1
ATOM 3343 N N . THR A 1 495 ? 23.304 2.660 -30.386 1.00 92.06 495 THR A N 1
ATOM 3344 C CA . THR A 1 495 ? 24.368 1.653 -30.521 1.00 92.06 495 THR A CA 1
ATOM 3345 C C . THR A 1 495 ? 23.815 0.244 -30.344 1.00 92.06 495 THR A C 1
ATOM 3347 O O . THR A 1 495 ? 23.392 -0.133 -29.255 1.00 92.06 495 THR A O 1
ATOM 3350 N N . ILE A 1 496 ? 23.859 -0.559 -31.407 1.00 92.25 496 ILE A N 1
ATOM 3351 C CA . ILE A 1 496 ? 23.520 -1.983 -31.387 1.00 92.25 496 ILE A CA 1
ATOM 3352 C C . ILE A 1 496 ? 24.719 -2.758 -30.837 1.00 92.25 496 ILE A C 1
ATOM 3354 O O . ILE A 1 496 ? 25.719 -2.948 -31.533 1.00 92.25 496 ILE A O 1
ATOM 3358 N N . SER A 1 497 ? 24.642 -3.166 -29.573 1.00 90.81 497 SER A N 1
ATOM 3359 C CA . SER A 1 497 ? 25.728 -3.828 -28.838 1.00 90.81 497 SER A CA 1
ATOM 3360 C C . SER A 1 497 ? 25.505 -5.333 -28.655 1.00 90.81 497 SER A C 1
ATOM 3362 O O . SER A 1 497 ? 26.473 -6.076 -28.489 1.00 90.81 497 SER A O 1
ATOM 3364 N N . GLY A 1 498 ? 24.258 -5.803 -28.739 1.00 86.94 498 GLY A N 1
ATOM 3365 C CA . GLY A 1 498 ? 23.891 -7.224 -28.742 1.00 86.94 498 GLY A CA 1
ATOM 3366 C C . GLY A 1 498 ? 23.276 -7.663 -30.071 1.00 86.94 498 GLY A C 1
ATOM 3367 O O . GLY A 1 498 ? 22.917 -6.826 -30.895 1.00 86.94 498 GLY A O 1
ATOM 3368 N N . ALA A 1 499 ? 23.143 -8.974 -30.280 1.00 86.31 499 ALA A N 1
ATOM 3369 C CA . ALA A 1 499 ? 22.503 -9.506 -31.481 1.00 86.31 499 ALA A CA 1
ATOM 3370 C C . ALA A 1 499 ? 21.026 -9.072 -31.580 1.00 86.31 499 ALA A C 1
ATOM 3372 O O . ALA A 1 499 ? 20.322 -9.047 -30.565 1.00 86.31 499 ALA A O 1
ATOM 3373 N N . VAL A 1 500 ? 20.570 -8.763 -32.799 1.00 88.94 500 VAL A N 1
ATOM 3374 C CA . VAL A 1 500 ? 19.189 -8.364 -33.125 1.00 88.94 500 VAL A CA 1
ATOM 3375 C C . VAL A 1 500 ? 18.673 -9.181 -34.311 1.00 88.94 500 VAL A C 1
ATOM 3377 O O . VAL A 1 500 ? 19.353 -9.322 -35.329 1.00 88.94 500 VAL A O 1
ATOM 3380 N N . THR A 1 501 ? 17.458 -9.724 -34.207 1.00 86.38 501 THR A N 1
ATOM 3381 C CA . THR A 1 501 ? 16.869 -10.521 -35.297 1.00 86.38 501 THR A CA 1
ATOM 3382 C C . THR A 1 501 ? 16.339 -9.617 -36.398 1.00 86.38 501 THR A C 1
ATOM 3384 O O . THR A 1 501 ? 16.704 -9.798 -37.553 1.00 86.38 501 THR A O 1
ATOM 3387 N N . THR A 1 502 ? 15.533 -8.613 -36.053 1.00 86.56 502 THR A N 1
ATOM 3388 C CA . THR A 1 502 ? 15.007 -7.643 -37.020 1.00 86.56 502 THR A CA 1
ATOM 3389 C C . THR A 1 502 ? 15.149 -6.232 -36.470 1.00 86.56 502 THR A C 1
ATOM 3391 O O . THR A 1 502 ? 14.643 -5.954 -35.389 1.00 86.56 502 THR A O 1
ATOM 3394 N N . LEU A 1 503 ? 15.812 -5.338 -37.203 1.00 87.62 503 LEU A N 1
ATOM 3395 C CA . LEU A 1 503 ? 15.945 -3.921 -36.861 1.00 87.62 503 LEU A CA 1
ATOM 3396 C C . LEU A 1 503 ? 15.187 -3.053 -37.869 1.00 87.62 503 LEU A C 1
ATOM 3398 O O . LEU A 1 503 ? 15.583 -2.961 -39.029 1.00 87.62 503 LEU A O 1
ATOM 3402 N N . ASN A 1 504 ? 14.140 -2.370 -37.422 1.00 87.88 504 ASN A N 1
ATOM 3403 C CA . ASN A 1 504 ? 13.408 -1.397 -38.227 1.00 87.88 504 ASN A CA 1
ATOM 3404 C C . ASN A 1 504 ? 13.720 0.016 -37.733 1.00 87.88 504 ASN A C 1
ATOM 3406 O O . ASN A 1 504 ? 13.533 0.315 -36.560 1.00 87.88 504 ASN A O 1
ATOM 3410 N N . VAL A 1 505 ? 14.172 0.899 -38.616 1.00 87.25 505 VAL A N 1
ATOM 3411 C CA . VAL A 1 505 ? 14.401 2.315 -38.300 1.00 87.25 505 VAL A CA 1
ATOM 3412 C C . VAL A 1 505 ? 13.397 3.139 -39.095 1.00 87.25 505 VAL A C 1
ATOM 3414 O O . VAL A 1 505 ? 13.563 3.333 -40.299 1.00 87.25 505 VAL A O 1
ATOM 3417 N N . THR A 1 506 ? 12.315 3.552 -38.429 1.00 83.31 506 THR A N 1
ATOM 3418 C CA . THR A 1 506 ? 11.142 4.191 -39.058 1.00 83.31 506 THR A CA 1
ATOM 3419 C C . THR A 1 506 ? 11.139 5.713 -38.924 1.00 83.31 506 THR A C 1
ATOM 3421 O O . THR A 1 506 ? 10.498 6.397 -39.718 1.00 83.31 506 THR A O 1
ATOM 3424 N N . GLY A 1 507 ? 11.890 6.260 -37.964 1.00 78.75 507 GLY A N 1
ATOM 3425 C CA . GLY A 1 507 ? 12.181 7.691 -37.839 1.00 78.75 507 GLY A CA 1
ATOM 3426 C C . GLY A 1 507 ? 13.675 7.974 -38.001 1.00 78.75 507 GLY A C 1
ATOM 3427 O O . GLY A 1 507 ? 14.490 7.069 -37.848 1.00 78.75 507 GLY A O 1
ATOM 3428 N N . ALA A 1 508 ? 14.044 9.231 -38.273 1.00 75.88 508 ALA A N 1
ATOM 3429 C CA . ALA A 1 508 ? 15.448 9.609 -38.453 1.00 75.88 508 ALA A CA 1
ATOM 3430 C C . ALA A 1 508 ? 16.292 9.226 -37.225 1.00 75.88 508 ALA A C 1
ATOM 3432 O O . ALA A 1 508 ? 15.930 9.579 -36.101 1.00 75.88 508 ALA A O 1
ATOM 3433 N N . VAL A 1 509 ? 17.414 8.536 -37.458 1.00 83.31 509 VAL A N 1
ATOM 3434 C CA . VAL A 1 509 ? 18.431 8.261 -36.436 1.00 83.31 509 VAL A CA 1
ATOM 3435 C C . VAL A 1 509 ? 19.736 8.916 -36.863 1.00 83.31 509 VAL A C 1
ATOM 3437 O O . VAL A 1 509 ? 20.355 8.476 -37.832 1.00 83.31 509 VAL A O 1
ATOM 3440 N N . THR A 1 510 ? 20.155 9.982 -36.172 1.00 82.25 510 THR A N 1
ATOM 3441 C CA . THR A 1 510 ? 21.289 10.807 -36.635 1.00 82.25 510 THR A CA 1
ATOM 3442 C C . THR A 1 510 ? 22.593 10.014 -36.665 1.00 82.25 510 THR A C 1
ATOM 3444 O O . THR A 1 510 ? 23.351 10.135 -37.624 1.00 82.25 510 THR A O 1
ATOM 3447 N N . THR A 1 511 ? 22.854 9.181 -35.654 1.00 84.25 511 THR A N 1
ATOM 3448 C CA . THR A 1 511 ? 23.996 8.251 -35.635 1.00 84.25 511 THR A CA 1
ATOM 3449 C C . THR A 1 511 ? 23.555 6.847 -35.234 1.00 84.25 511 THR A C 1
ATOM 3451 O O . THR A 1 511 ? 23.151 6.624 -34.098 1.00 84.25 511 THR A O 1
ATOM 3454 N N . LEU A 1 512 ? 23.673 5.875 -36.134 1.00 86.62 512 LEU A N 1
ATOM 3455 C CA . LEU A 1 512 ? 23.422 4.465 -35.840 1.00 86.62 512 LEU A CA 1
ATOM 3456 C C . LEU A 1 512 ? 24.739 3.687 -35.877 1.00 86.62 512 LEU A C 1
ATOM 3458 O O . LEU A 1 512 ? 25.339 3.541 -36.939 1.00 86.62 512 LEU A O 1
ATOM 3462 N N . ASN A 1 513 ? 25.175 3.176 -34.728 1.00 86.38 513 ASN A N 1
ATOM 3463 C CA . ASN A 1 513 ? 26.350 2.318 -34.602 1.00 86.38 513 ASN A CA 1
ATOM 3464 C C . ASN A 1 513 ? 25.914 0.853 -34.518 1.00 86.38 513 ASN A C 1
ATOM 3466 O O . ASN A 1 513 ? 25.152 0.487 -33.627 1.00 86.38 513 ASN A O 1
ATOM 3470 N N . ILE A 1 514 ? 26.424 -0.002 -35.398 1.00 85.00 514 ILE A N 1
ATOM 3471 C CA . ILE A 1 514 ? 26.160 -1.443 -35.394 1.00 85.00 514 ILE A CA 1
ATOM 3472 C C . ILE A 1 514 ? 27.445 -2.171 -35.018 1.00 85.00 514 ILE A C 1
ATOM 3474 O O . ILE A 1 514 ? 28.341 -2.327 -35.844 1.00 85.00 514 ILE A O 1
ATOM 3478 N N . ASN A 1 515 ? 27.536 -2.612 -33.764 1.00 84.88 515 ASN A N 1
ATOM 3479 C CA . ASN A 1 515 ? 28.709 -3.304 -33.220 1.00 84.88 515 ASN A CA 1
ATOM 3480 C C . ASN A 1 515 ? 28.479 -4.809 -33.030 1.00 84.88 515 ASN A C 1
ATOM 3482 O O . ASN A 1 515 ? 29.380 -5.506 -32.574 1.00 84.88 515 ASN A O 1
ATOM 3486 N N . ASN A 1 516 ? 27.292 -5.307 -33.372 1.00 84.81 516 ASN A N 1
ATOM 3487 C CA . ASN A 1 516 ? 26.932 -6.718 -33.290 1.00 84.81 516 ASN A CA 1
ATOM 3488 C C . ASN A 1 516 ? 26.046 -7.116 -34.484 1.00 84.81 516 ASN A C 1
ATOM 3490 O O . ASN A 1 516 ? 25.730 -6.287 -35.338 1.00 84.81 516 ASN A O 1
ATOM 3494 N N . SER A 1 517 ? 25.674 -8.390 -34.570 1.00 79.81 517 SER A N 1
ATOM 3495 C CA . SER A 1 517 ? 24.931 -8.945 -35.700 1.00 79.81 517 SER A CA 1
ATOM 3496 C C . SER A 1 517 ? 23.461 -8.523 -35.703 1.00 79.81 517 SER A C 1
ATOM 3498 O O . SER A 1 517 ? 22.755 -8.674 -34.707 1.00 79.81 517 SER A O 1
ATOM 3500 N N . VAL A 1 518 ? 22.991 -8.066 -36.861 1.00 83.31 518 VAL A N 1
ATOM 3501 C CA . VAL A 1 518 ? 21.592 -7.791 -37.192 1.00 83.31 518 VAL A CA 1
ATOM 3502 C C . VAL A 1 518 ? 21.194 -8.725 -38.334 1.00 83.31 518 VAL A C 1
ATOM 3504 O O . VAL A 1 518 ? 21.802 -8.673 -39.402 1.00 83.31 518 VAL A O 1
ATOM 3507 N N . THR A 1 519 ? 20.213 -9.605 -38.112 1.00 79.81 519 THR A N 1
ATOM 3508 C CA . THR A 1 519 ? 19.853 -10.648 -39.098 1.00 79.81 519 THR A CA 1
ATOM 3509 C C . THR A 1 519 ? 19.000 -10.103 -40.240 1.00 79.81 519 THR A C 1
ATOM 3511 O O . THR A 1 519 ? 19.237 -10.460 -41.387 1.00 79.81 519 THR A O 1
ATOM 3514 N N . ASN A 1 520 ? 18.031 -9.243 -39.928 1.00 78.31 520 ASN A N 1
ATOM 3515 C CA . ASN A 1 520 ? 17.167 -8.538 -40.870 1.00 78.31 520 ASN A CA 1
ATOM 3516 C C . ASN A 1 520 ? 17.163 -7.053 -40.522 1.00 78.31 520 ASN A C 1
ATOM 3518 O O . ASN A 1 520 ? 17.108 -6.697 -39.343 1.00 78.31 520 ASN A O 1
ATOM 3522 N N . SER A 1 521 ? 17.136 -6.173 -41.518 1.00 77.88 521 SER A N 1
ATOM 3523 C CA . SER A 1 521 ? 17.030 -4.741 -41.245 1.00 77.88 521 SER A CA 1
ATOM 3524 C C . SER A 1 521 ? 16.315 -3.961 -42.334 1.00 77.88 521 SER A C 1
ATOM 3526 O O . SER A 1 521 ? 16.598 -4.152 -43.516 1.00 77.88 521 SER A O 1
ATOM 3528 N N . THR A 1 522 ? 15.498 -3.000 -41.912 1.00 78.50 522 THR A N 1
ATOM 3529 C CA . THR A 1 522 ? 14.947 -1.940 -42.761 1.00 78.50 522 THR A CA 1
ATOM 3530 C C . THR A 1 522 ? 15.410 -0.601 -42.200 1.00 78.50 522 THR A C 1
ATOM 3532 O O . THR A 1 522 ? 15.033 -0.248 -41.082 1.00 78.50 522 THR A O 1
ATOM 3535 N N . ILE A 1 523 ? 16.239 0.142 -42.941 1.00 77.12 523 ILE A N 1
ATOM 3536 C CA . ILE A 1 523 ? 16.795 1.424 -42.484 1.00 77.12 523 ILE A CA 1
ATOM 3537 C C . ILE A 1 523 ? 16.463 2.500 -43.515 1.00 77.12 523 ILE A C 1
ATOM 3539 O O . ILE A 1 523 ? 17.108 2.601 -44.558 1.00 77.12 523 ILE A O 1
ATOM 3543 N N . ALA A 1 524 ? 15.467 3.330 -43.218 1.00 69.00 524 ALA A N 1
ATOM 3544 C CA . ALA A 1 524 ? 15.119 4.459 -44.069 1.00 69.00 524 ALA A CA 1
ATOM 3545 C C . ALA A 1 524 ? 15.850 5.721 -43.594 1.00 69.00 524 ALA A C 1
ATOM 3547 O O . ALA A 1 524 ? 15.587 6.218 -42.498 1.00 69.00 524 ALA A O 1
ATOM 3548 N N . PHE A 1 525 ? 16.740 6.283 -44.419 1.00 65.88 525 PHE A N 1
ATOM 3549 C CA . PHE A 1 525 ? 17.255 7.620 -44.140 1.00 65.88 525 PHE A CA 1
ATOM 3550 C C . PHE A 1 525 ? 16.175 8.663 -44.446 1.00 65.88 525 PHE A C 1
ATOM 3552 O O . PHE A 1 525 ? 15.563 8.681 -45.514 1.00 65.88 525 PHE A O 1
ATOM 3559 N N . ASN A 1 526 ? 15.936 9.564 -43.497 1.00 65.19 526 ASN A N 1
ATOM 3560 C CA . ASN A 1 526 ? 15.202 10.799 -43.768 1.00 65.19 526 ASN A CA 1
ATOM 3561 C C . ASN A 1 526 ? 16.030 11.752 -44.659 1.00 65.19 526 ASN A C 1
ATOM 3563 O O . ASN A 1 526 ? 17.149 12.105 -44.301 1.00 65.19 526 ASN A O 1
ATOM 3567 N N . SER A 1 527 ? 15.467 12.216 -45.775 1.00 57.06 527 SER A N 1
ATOM 3568 C CA . SER A 1 527 ? 16.113 13.140 -46.720 1.00 57.06 527 SER A CA 1
ATOM 3569 C C . SER A 1 527 ? 16.353 14.559 -46.179 1.00 57.06 527 SER A C 1
ATOM 3571 O O . SER A 1 527 ? 17.059 15.334 -46.819 1.00 57.06 527 SER A O 1
ATOM 3573 N N . ALA A 1 528 ? 15.765 14.924 -45.035 1.00 63.97 528 ALA A N 1
ATOM 3574 C CA . ALA A 1 528 ? 15.835 16.269 -44.459 1.00 63.97 528 ALA A CA 1
ATOM 3575 C C . ALA A 1 528 ? 16.997 16.487 -43.466 1.00 63.97 528 ALA A C 1
ATOM 3577 O O . ALA A 1 528 ? 17.180 17.608 -42.993 1.00 63.97 528 ALA A O 1
ATOM 3578 N N . SER A 1 529 ? 17.771 15.454 -43.111 1.00 65.50 529 SER A N 1
ATOM 3579 C CA . SER A 1 529 ? 18.845 15.572 -42.113 1.00 65.50 529 SER A CA 1
ATOM 3580 C C . SER A 1 529 ? 20.037 14.670 -42.408 1.00 65.50 529 SER A C 1
ATOM 3582 O O . SER A 1 529 ? 19.875 13.516 -42.793 1.00 65.50 529 SER A O 1
ATOM 3584 N N . THR A 1 530 ? 21.253 15.161 -42.157 1.00 67.44 530 THR A N 1
ATOM 3585 C CA . THR A 1 530 ? 22.475 14.353 -42.267 1.00 67.44 530 THR A CA 1
ATOM 3586 C C . THR A 1 530 ? 22.448 13.217 -41.248 1.00 67.44 530 THR A C 1
ATOM 3588 O O . THR A 1 530 ? 22.388 13.466 -40.044 1.00 67.44 530 THR A O 1
ATOM 3591 N N . GLN A 1 531 ? 22.525 11.976 -41.722 1.00 67.75 531 GLN A N 1
ATOM 3592 C CA . GLN A 1 531 ? 22.557 10.779 -40.877 1.00 67.75 531 GLN A CA 1
ATOM 3593 C C . GLN A 1 531 ? 23.818 9.961 -41.160 1.00 67.75 531 GLN A C 1
ATOM 3595 O O . GLN A 1 531 ? 24.285 9.878 -42.301 1.00 67.75 531 GLN A O 1
ATOM 3600 N N . THR A 1 532 ? 24.357 9.357 -40.107 1.00 72.44 532 THR A N 1
ATOM 3601 C CA . THR A 1 532 ? 25.540 8.499 -40.140 1.00 72.44 532 THR A CA 1
ATOM 3602 C C . THR A 1 532 ? 25.164 7.084 -39.723 1.00 72.44 532 THR A C 1
ATOM 3604 O O . THR A 1 532 ? 24.641 6.870 -38.633 1.00 72.44 532 THR A O 1
ATOM 3607 N N . LEU A 1 533 ? 25.488 6.107 -40.565 1.00 77.56 533 LEU A N 1
ATOM 3608 C CA . LEU A 1 533 ? 25.467 4.685 -40.227 1.00 77.56 533 LEU A CA 1
ATOM 3609 C C . LEU A 1 533 ? 26.913 4.199 -40.112 1.00 77.56 533 LEU A C 1
ATOM 3611 O O . LEU A 1 533 ? 27.656 4.227 -41.093 1.00 77.56 533 LEU A O 1
ATOM 3615 N N . ALA A 1 534 ? 27.326 3.758 -38.930 1.00 70.38 534 ALA A N 1
ATOM 3616 C CA . ALA A 1 534 ? 28.650 3.201 -38.687 1.00 70.38 534 ALA A CA 1
ATOM 3617 C C . ALA A 1 534 ? 28.541 1.719 -38.315 1.00 70.38 534 ALA A C 1
ATOM 3619 O O . ALA A 1 534 ? 27.788 1.348 -37.421 1.00 70.38 534 ALA A O 1
ATOM 3620 N N . ILE A 1 535 ? 29.307 0.862 -38.985 1.00 67.94 535 ILE A N 1
ATOM 3621 C CA . ILE A 1 535 ? 29.349 -0.581 -38.724 1.00 67.94 535 ILE A CA 1
ATOM 3622 C C . ILE A 1 535 ? 30.738 -0.920 -38.182 1.00 67.94 535 ILE A C 1
ATOM 3624 O O . ILE A 1 535 ? 31.740 -0.741 -38.879 1.00 67.94 535 ILE A O 1
ATOM 3628 N N . GLY A 1 536 ? 30.795 -1.357 -36.923 1.00 60.00 536 GLY A N 1
ATOM 3629 C CA . GLY A 1 536 ? 32.019 -1.720 -36.209 1.00 60.00 536 GLY A CA 1
ATOM 3630 C C . GLY A 1 536 ? 32.602 -3.069 -36.646 1.00 60.00 536 GLY A C 1
ATOM 3631 O O . GLY A 1 536 ? 32.020 -3.782 -37.458 1.00 60.00 536 GLY A O 1
ATOM 3632 N N . ALA A 1 537 ? 33.750 -3.449 -36.075 1.00 56.50 537 ALA A N 1
ATOM 3633 C CA . ALA A 1 537 ? 34.493 -4.653 -36.469 1.00 56.50 537 ALA A CA 1
ATOM 3634 C C . ALA A 1 537 ? 33.731 -5.977 -36.268 1.00 56.50 537 ALA A C 1
ATOM 3636 O O . ALA A 1 537 ? 33.883 -6.902 -37.058 1.00 56.50 537 ALA A O 1
ATOM 3637 N N . ALA A 1 538 ? 32.898 -6.048 -35.226 1.00 59.34 538 ALA A N 1
ATOM 3638 C CA . ALA A 1 538 ? 32.010 -7.180 -34.945 1.00 59.34 538 ALA A CA 1
ATOM 3639 C C . ALA A 1 538 ? 30.576 -6.969 -35.482 1.00 59.34 538 ALA A C 1
ATOM 3641 O O . ALA A 1 538 ? 29.705 -7.820 -35.297 1.00 59.34 538 ALA A O 1
ATOM 3642 N N . GLY A 1 539 ? 30.317 -5.831 -36.136 1.00 58.22 539 GLY A N 1
ATOM 3643 C CA . GLY A 1 539 ? 29.024 -5.494 -36.713 1.00 58.22 539 GLY A CA 1
ATOM 3644 C C . GLY A 1 539 ? 28.774 -6.251 -38.012 1.00 58.22 539 GLY A C 1
ATOM 3645 O O . GLY A 1 539 ? 29.553 -6.158 -38.963 1.00 58.22 539 GLY A O 1
ATOM 3646 N N . ILE A 1 540 ? 27.658 -6.971 -38.071 1.00 62.75 540 ILE A N 1
ATOM 3647 C CA . ILE A 1 540 ? 27.185 -7.621 -39.296 1.00 62.75 540 ILE A CA 1
ATOM 3648 C C . ILE A 1 540 ? 25.780 -7.107 -39.565 1.00 62.75 540 ILE A C 1
ATOM 3650 O O . ILE A 1 540 ? 24.904 -7.261 -38.719 1.00 62.75 540 ILE A O 1
ATOM 3654 N N . LEU A 1 541 ? 25.561 -6.517 -40.737 1.00 68.75 541 LEU A N 1
ATOM 3655 C CA . LEU A 1 541 ? 24.238 -6.121 -41.205 1.00 68.75 541 LEU A CA 1
ATOM 3656 C C . LEU A 1 541 ? 23.814 -7.084 -42.315 1.00 68.75 541 LEU A C 1
ATOM 3658 O O . LEU A 1 541 ? 24.325 -7.011 -43.436 1.00 68.75 541 LEU A O 1
ATOM 3662 N N . ASN A 1 542 ? 22.944 -8.034 -41.976 1.00 59.72 542 ASN A N 1
ATOM 3663 C CA . ASN A 1 542 ? 22.493 -9.087 -42.877 1.00 59.72 542 ASN A CA 1
ATOM 3664 C C . ASN A 1 542 ? 21.062 -8.839 -43.384 1.00 59.72 542 ASN A C 1
ATOM 3666 O O . ASN A 1 542 ? 20.259 -8.145 -42.757 1.00 59.72 542 ASN A O 1
ATOM 3670 N N . GLN A 1 543 ? 20.760 -9.447 -44.527 1.00 58.81 543 GLN A N 1
ATOM 3671 C CA . GLN A 1 543 ? 19.425 -9.637 -45.067 1.00 58.81 543 GLN A CA 1
ATOM 3672 C C . GLN A 1 543 ? 19.074 -11.119 -44.866 1.00 58.81 543 GLN A C 1
ATOM 3674 O O . GLN A 1 543 ? 19.561 -11.985 -45.590 1.00 58.81 543 GLN A O 1
ATOM 3679 N N . GLY A 1 544 ? 18.260 -11.459 -43.869 1.00 46.81 544 GLY A N 1
ATOM 3680 C CA . GLY A 1 544 ? 17.574 -12.752 -43.874 1.00 46.81 544 GLY A CA 1
ATOM 3681 C C . GLY A 1 544 ? 16.549 -12.770 -45.010 1.00 46.81 544 GLY A C 1
ATOM 3682 O O . GLY A 1 544 ? 16.174 -11.713 -45.504 1.00 46.81 544 GLY A O 1
ATOM 3683 N N . GLY A 1 545 ? 16.142 -13.963 -45.458 1.00 38.91 545 GLY A N 1
ATOM 3684 C CA . GLY A 1 545 ? 15.535 -14.251 -46.775 1.00 38.91 545 GLY A CA 1
ATOM 3685 C C . GLY A 1 545 ? 14.210 -13.573 -47.192 1.00 38.91 545 GLY A C 1
ATOM 3686 O O . GLY A 1 545 ? 13.454 -14.179 -47.945 1.00 38.91 545 GLY A O 1
ATOM 3687 N N . GLY A 1 546 ? 13.902 -12.361 -46.724 1.00 41.75 546 GLY A N 1
ATOM 3688 C CA . GLY A 1 546 ? 12.852 -11.467 -47.218 1.00 41.75 546 GLY A CA 1
ATOM 3689 C C . GLY A 1 546 ? 13.365 -10.373 -48.174 1.00 41.75 546 GLY A C 1
ATOM 3690 O O . GLY A 1 546 ? 14.541 -10.309 -48.529 1.00 41.75 546 GLY A O 1
ATOM 3691 N N . THR A 1 547 ? 12.459 -9.492 -48.614 1.00 34.25 547 THR A N 1
ATOM 3692 C CA . THR A 1 547 ? 12.693 -8.485 -49.664 1.00 34.25 547 THR A CA 1
ATOM 3693 C C . THR A 1 547 ? 13.589 -7.318 -49.208 1.00 34.25 547 THR A C 1
ATOM 3695 O O . THR A 1 547 ? 13.091 -6.253 -48.854 1.00 34.25 547 THR A O 1
ATOM 3698 N N . GLY A 1 548 ? 14.911 -7.509 -49.282 1.00 43.28 548 GLY A N 1
ATOM 3699 C CA . GLY A 1 548 ? 15.918 -6.437 -49.407 1.00 43.28 548 GLY A CA 1
ATOM 3700 C C . GLY A 1 548 ? 16.437 -5.782 -48.115 1.00 43.28 548 GLY A C 1
ATOM 3701 O O . GLY A 1 548 ? 15.663 -5.285 -47.305 1.00 43.28 548 GLY A O 1
ATOM 3702 N N . LEU A 1 549 ? 17.770 -5.649 -47.988 1.00 46.50 549 LEU A N 1
ATOM 3703 C CA . LEU A 1 549 ? 18.374 -4.556 -47.213 1.00 46.50 549 LEU A CA 1
ATOM 3704 C C . LEU A 1 549 ? 18.073 -3.264 -47.974 1.00 46.50 549 LEU A C 1
ATOM 3706 O O . LEU A 1 549 ? 18.741 -2.944 -48.958 1.00 46.50 549 LEU A O 1
ATOM 3710 N N . THR A 1 550 ? 17.052 -2.536 -47.539 1.00 49.28 550 THR A N 1
ATOM 3711 C CA . THR A 1 550 ? 16.726 -1.237 -48.128 1.00 49.28 550 THR A CA 1
ATOM 3712 C C . THR A 1 550 ? 17.371 -0.156 -47.281 1.00 49.28 550 THR A C 1
ATOM 3714 O O . THR A 1 550 ? 16.888 0.155 -46.195 1.00 49.28 550 THR A O 1
ATOM 3717 N N . VAL A 1 551 ? 18.476 0.395 -47.781 1.00 54.72 551 VAL A N 1
ATOM 3718 C CA . VAL A 1 551 ? 19.014 1.681 -47.332 1.00 54.72 551 VAL A CA 1
ATOM 3719 C C . VAL A 1 551 ? 18.581 2.720 -48.364 1.00 54.72 551 VAL A C 1
ATOM 3721 O O . VAL A 1 551 ? 19.258 2.938 -49.367 1.00 54.72 551 VAL A O 1
ATOM 3724 N N . SER A 1 552 ? 17.395 3.293 -48.175 1.00 45.44 552 SER A N 1
ATOM 3725 C CA . SER A 1 552 ? 16.786 4.249 -49.110 1.00 45.44 552 SER A CA 1
ATOM 3726 C C . SER A 1 552 ? 17.154 5.698 -48.776 1.00 45.44 552 SER A C 1
ATOM 3728 O O . SER A 1 552 ? 17.444 6.011 -47.624 1.00 45.44 552 SER A O 1
ATOM 3730 N N . ASN A 1 553 ? 17.075 6.590 -49.774 1.00 43.97 553 ASN A N 1
ATOM 3731 C CA . ASN A 1 553 ? 17.240 8.050 -49.644 1.00 43.97 553 ASN A CA 1
ATOM 3732 C C . ASN A 1 553 ? 18.625 8.534 -49.167 1.00 43.97 553 ASN A C 1
ATOM 3734 O O . ASN A 1 553 ? 18.727 9.514 -48.433 1.00 43.97 553 ASN A O 1
ATOM 3738 N N . VAL A 1 554 ? 19.707 7.890 -49.609 1.00 50.31 554 VAL A N 1
ATOM 3739 C CA . VAL A 1 554 ? 21.071 8.411 -49.408 1.00 50.31 554 VAL A CA 1
ATOM 3740 C C . VAL A 1 554 ? 21.297 9.600 -50.354 1.00 50.31 554 VAL A C 1
ATOM 3742 O O . VAL A 1 554 ? 21.649 9.415 -51.517 1.00 50.31 554 VAL A O 1
ATOM 3745 N N . THR A 1 555 ? 21.059 10.826 -49.888 1.00 45.28 555 THR A N 1
ATOM 3746 C CA . THR A 1 555 ? 21.382 12.070 -50.617 1.00 45.28 555 THR A CA 1
ATOM 3747 C C . THR A 1 555 ? 22.811 12.556 -50.300 1.00 45.28 555 THR A C 1
ATOM 3749 O O . THR A 1 555 ? 23.497 11.996 -49.438 1.00 45.28 555 THR A O 1
ATOM 3752 N N . GLN A 1 556 ? 23.305 13.592 -50.999 1.00 39.56 556 GLN A N 1
ATOM 3753 C CA . GLN A 1 556 ? 24.589 14.228 -50.658 1.00 39.56 556 GLN A CA 1
ATOM 3754 C C . GLN A 1 556 ? 24.565 14.721 -49.197 1.00 39.56 556 GLN A C 1
ATOM 3756 O O . GLN A 1 556 ? 23.750 15.569 -48.849 1.00 39.56 556 GLN A O 1
ATOM 3761 N N . GLY A 1 557 ? 25.459 14.189 -48.352 1.00 46.34 557 GLY A N 1
ATOM 3762 C CA . GLY A 1 557 ? 25.593 14.558 -46.933 1.00 46.34 557 GLY A CA 1
ATOM 3763 C C . GLY A 1 557 ? 25.396 13.408 -45.933 1.00 46.34 557 GLY A C 1
ATOM 3764 O O . GLY A 1 557 ? 25.836 13.522 -44.790 1.00 46.34 557 GLY A O 1
ATOM 3765 N N . HIS A 1 558 ? 24.801 12.284 -46.343 1.00 51.09 558 HIS A N 1
ATOM 3766 C CA . HIS A 1 558 ? 24.730 11.064 -45.524 1.00 51.09 558 HIS A CA 1
ATOM 3767 C C . HIS A 1 558 ? 26.023 10.246 -45.613 1.00 51.09 558 HIS A C 1
ATOM 3769 O O . HIS A 1 558 ? 26.682 10.223 -46.655 1.00 51.09 558 HIS A O 1
ATOM 3775 N N . LYS A 1 559 ? 26.389 9.545 -44.532 1.00 61.38 559 LYS A N 1
ATOM 3776 C CA . LYS A 1 559 ? 27.638 8.768 -44.462 1.00 61.38 559 LYS A CA 1
ATOM 3777 C C . LYS A 1 559 ? 27.394 7.347 -43.963 1.00 61.38 559 LYS A C 1
ATOM 3779 O O . LYS A 1 559 ? 26.949 7.152 -42.837 1.00 61.38 559 LYS A O 1
ATOM 3784 N N . ILE A 1 560 ? 27.778 6.353 -44.762 1.00 64.25 560 ILE A N 1
ATOM 3785 C CA . ILE A 1 560 ? 27.904 4.958 -44.318 1.00 64.25 560 ILE A CA 1
ATOM 3786 C C . ILE A 1 560 ? 29.392 4.668 -44.129 1.00 64.25 560 ILE A C 1
ATOM 3788 O O . ILE A 1 560 ? 30.165 4.822 -45.073 1.00 64.25 560 ILE A O 1
ATOM 3792 N N . THR A 1 561 ? 29.800 4.279 -42.921 1.00 56.38 561 THR A N 1
ATOM 3793 C CA . THR A 1 561 ? 31.188 3.927 -42.586 1.00 56.38 561 THR A CA 1
ATOM 3794 C C . THR A 1 561 ? 31.267 2.470 -42.156 1.00 56.38 561 THR A C 1
ATOM 3796 O O . THR A 1 561 ? 30.665 2.092 -41.155 1.00 56.38 561 THR A O 1
ATOM 3799 N N . VAL A 1 562 ? 32.058 1.662 -42.861 1.00 59.25 562 VAL A N 1
ATOM 3800 C CA . VAL A 1 562 ? 32.343 0.271 -42.467 1.00 59.25 562 VAL A CA 1
ATOM 3801 C C . VAL A 1 562 ? 33.772 0.177 -41.917 1.00 59.25 562 VAL A C 1
ATOM 3803 O O . VAL A 1 562 ? 34.757 0.388 -42.641 1.00 59.25 562 VAL A O 1
ATOM 3806 N N . ALA A 1 563 ? 33.894 -0.101 -40.618 1.00 55.09 563 ALA A N 1
ATOM 3807 C CA . ALA A 1 563 ? 35.167 -0.303 -39.927 1.00 55.09 563 ALA A CA 1
ATOM 3808 C C . ALA A 1 563 ? 35.809 -1.653 -40.312 1.00 55.09 563 ALA A C 1
ATOM 3810 O O . ALA A 1 563 ? 35.244 -2.446 -41.060 1.00 55.09 563 ALA A O 1
ATOM 3811 N N . ASN A 1 564 ? 37.052 -1.891 -39.891 1.00 49.62 564 ASN A N 1
ATOM 3812 C CA . ASN A 1 564 ? 37.804 -3.109 -40.221 1.00 49.62 564 ASN A CA 1
ATOM 3813 C C . ASN A 1 564 ? 37.057 -4.378 -39.741 1.00 49.62 564 ASN A C 1
ATOM 3815 O O . ASN A 1 564 ? 36.819 -4.494 -38.547 1.00 49.62 564 ASN A O 1
ATOM 3819 N N . GLY A 1 565 ? 36.671 -5.287 -40.649 1.00 47.75 565 GLY A N 1
ATOM 3820 C CA . GLY A 1 565 ? 35.953 -6.540 -40.343 1.00 47.75 565 GLY A CA 1
ATOM 3821 C C . GLY A 1 565 ? 34.415 -6.507 -40.422 1.00 47.75 565 GLY A C 1
ATOM 3822 O O . GLY A 1 565 ? 33.806 -7.573 -40.513 1.00 47.75 565 GLY A O 1
ATOM 3823 N N . GLY A 1 566 ? 33.784 -5.324 -40.452 1.00 49.84 566 GLY A N 1
ATOM 3824 C CA . GLY A 1 566 ? 32.326 -5.196 -40.586 1.00 49.84 566 GLY A CA 1
ATOM 3825 C C . GLY A 1 566 ? 31.815 -5.646 -41.962 1.00 49.84 566 GLY A C 1
ATOM 3826 O O . GLY A 1 566 ? 32.500 -5.459 -42.973 1.00 49.84 566 GLY A O 1
ATOM 3827 N N . LYS A 1 567 ? 30.615 -6.242 -42.018 1.00 56.53 567 LYS A N 1
ATOM 3828 C CA . LYS A 1 567 ? 30.053 -6.835 -43.253 1.00 56.53 567 LYS A CA 1
ATOM 3829 C C . LYS A 1 567 ? 28.629 -6.358 -43.539 1.00 56.53 567 LYS A C 1
ATOM 3831 O O . LYS A 1 567 ? 27.813 -6.273 -42.622 1.00 56.53 567 LYS A O 1
ATOM 3836 N N . ILE A 1 568 ? 28.336 -6.105 -44.817 1.00 62.38 568 ILE A N 1
ATOM 3837 C CA . ILE A 1 568 ? 26.985 -5.852 -45.340 1.00 62.38 568 ILE A CA 1
ATOM 3838 C C . ILE A 1 568 ? 26.662 -6.951 -46.357 1.00 62.38 568 ILE A C 1
ATOM 3840 O O . ILE A 1 568 ? 27.361 -7.075 -47.366 1.00 62.38 568 ILE A O 1
ATOM 3844 N N . PHE A 1 569 ? 25.608 -7.727 -46.106 1.00 56.59 569 PHE A N 1
ATOM 3845 C CA . PHE A 1 569 ? 25.133 -8.777 -47.011 1.00 56.59 569 PHE A CA 1
ATOM 3846 C C . PHE A 1 569 ? 23.778 -8.389 -47.619 1.00 56.59 569 PHE A C 1
ATOM 3848 O O . PHE A 1 569 ? 22.837 -8.089 -46.887 1.00 56.59 569 PHE A O 1
ATOM 3855 N N . ASN A 1 570 ? 23.666 -8.411 -48.951 1.00 52.34 570 ASN A N 1
ATOM 3856 C CA . ASN A 1 570 ? 22.407 -8.228 -49.678 1.00 52.34 570 ASN A CA 1
ATOM 3857 C C . ASN A 1 570 ? 22.216 -9.383 -50.676 1.00 52.34 570 ASN A C 1
ATOM 3859 O O . ASN A 1 570 ? 22.939 -9.469 -51.669 1.00 52.34 570 ASN A O 1
ATOM 3863 N N . ASN A 1 571 ? 21.250 -10.266 -50.419 1.00 42.09 571 ASN A N 1
ATOM 3864 C CA . ASN A 1 571 ? 20.936 -11.424 -51.251 1.00 42.09 571 ASN A CA 1
ATOM 3865 C C . ASN A 1 571 ? 19.600 -11.191 -51.992 1.00 42.09 571 ASN A C 1
ATOM 3867 O O . ASN A 1 571 ? 18.551 -11.707 -51.625 1.00 42.09 571 ASN A O 1
ATOM 3871 N N . GLY A 1 572 ? 19.623 -10.366 -53.042 1.00 39.81 572 GLY A N 1
ATOM 3872 C CA . GLY A 1 572 ? 18.534 -10.290 -54.027 1.00 39.81 572 GLY A CA 1
ATOM 3873 C C . GLY A 1 572 ? 17.543 -9.131 -53.851 1.00 39.81 572 GLY A C 1
ATOM 3874 O O . GLY A 1 572 ? 16.693 -9.126 -52.963 1.00 39.81 572 GLY A O 1
ATOM 3875 N N . GLY A 1 573 ? 17.620 -8.166 -54.774 1.00 39.56 573 GLY A N 1
ATOM 3876 C CA . GLY A 1 573 ? 16.642 -7.092 -54.975 1.00 39.56 573 GLY A CA 1
ATOM 3877 C C . GLY A 1 573 ? 17.216 -5.953 -55.828 1.00 39.56 573 GLY A C 1
ATOM 3878 O O . GLY A 1 573 ? 18.345 -5.530 -55.606 1.00 39.56 573 GLY A O 1
ATOM 3879 N N . ALA A 1 574 ? 16.446 -5.448 -56.799 1.00 38.31 574 ALA A N 1
ATOM 3880 C CA . ALA A 1 574 ? 16.868 -4.449 -57.797 1.00 38.31 574 ALA A CA 1
ATOM 3881 C C . ALA A 1 574 ? 17.111 -3.018 -57.252 1.00 38.31 574 ALA A C 1
ATOM 3883 O O . ALA A 1 574 ? 17.447 -2.116 -58.015 1.00 38.31 574 ALA A O 1
ATOM 3884 N N . ASN A 1 575 ? 16.963 -2.792 -55.943 1.00 41.81 575 ASN A N 1
ATOM 3885 C CA . ASN A 1 575 ? 17.137 -1.481 -55.317 1.00 41.81 575 ASN A CA 1
ATOM 3886 C C . ASN A 1 575 ? 18.533 -1.393 -54.676 1.00 41.81 575 ASN A C 1
ATOM 3888 O O . ASN A 1 575 ? 18.819 -2.067 -53.688 1.00 41.81 575 ASN A O 1
ATOM 3892 N N . GLY A 1 576 ? 19.420 -0.616 -55.303 1.00 43.47 576 GLY A N 1
ATOM 3893 C CA . GLY A 1 576 ? 20.846 -0.528 -54.974 1.00 43.47 576 GLY A CA 1
ATOM 3894 C C . GLY A 1 576 ? 21.201 0.332 -53.755 1.00 43.47 576 GLY A C 1
ATOM 3895 O O . GLY A 1 576 ? 20.425 1.174 -53.308 1.00 43.47 576 GLY A O 1
ATOM 3896 N N . VAL A 1 577 ? 22.423 0.138 -53.248 1.00 46.59 577 VAL A N 1
ATOM 3897 C CA . VAL A 1 577 ? 23.053 0.974 -52.211 1.00 46.59 577 VAL A CA 1
ATOM 3898 C C . VAL A 1 577 ? 23.745 2.157 -52.901 1.00 46.59 577 VAL A C 1
ATOM 3900 O O . VAL A 1 577 ? 24.620 1.955 -53.741 1.00 46.59 577 VAL A O 1
ATOM 3903 N N . TYR A 1 578 ? 23.354 3.392 -52.566 1.00 44.28 578 TYR A N 1
ATOM 3904 C CA . TYR A 1 578 ? 23.696 4.579 -53.371 1.00 44.28 578 TYR A CA 1
ATOM 3905 C C . TYR A 1 578 ? 25.060 5.239 -53.080 1.00 44.28 578 TYR A C 1
ATOM 3907 O O . TYR A 1 578 ? 25.544 5.980 -53.929 1.00 44.28 578 TYR A O 1
ATOM 3915 N N . ALA A 1 579 ? 25.723 4.953 -51.954 1.00 46.19 579 ALA A N 1
ATOM 3916 C CA . ALA A 1 579 ? 27.139 5.283 -51.730 1.00 46.19 579 ALA A CA 1
ATOM 3917 C C . ALA A 1 579 ? 27.665 4.566 -50.477 1.00 46.19 579 ALA A C 1
ATOM 3919 O O . ALA A 1 579 ? 27.046 4.649 -49.415 1.00 46.19 579 ALA A O 1
ATOM 3920 N N . VAL A 1 580 ? 28.819 3.897 -50.568 1.00 52.53 580 VAL A N 1
ATOM 3921 C CA . VAL A 1 580 ? 29.517 3.324 -49.400 1.00 52.53 580 VAL A CA 1
ATOM 3922 C C . VAL A 1 580 ? 30.906 3.938 -49.293 1.00 52.53 580 VAL A C 1
ATOM 3924 O O . VAL A 1 580 ? 31.697 3.847 -50.234 1.00 52.53 580 VAL A O 1
ATOM 3927 N N . THR A 1 581 ? 31.219 4.529 -48.136 1.00 46.94 581 THR A N 1
ATOM 3928 C CA . THR A 1 581 ? 32.583 4.957 -47.814 1.00 46.94 581 THR A CA 1
ATOM 3929 C C . THR A 1 581 ? 33.244 3.896 -46.946 1.00 46.94 581 THR A C 1
ATOM 3931 O O . THR A 1 581 ? 32.853 3.653 -45.801 1.00 46.94 581 THR A O 1
ATOM 3934 N N . LEU A 1 582 ? 34.275 3.252 -47.479 1.00 49.69 582 LEU A N 1
ATOM 3935 C CA . LEU A 1 582 ? 35.068 2.287 -46.727 1.00 49.69 582 LEU A CA 1
ATOM 3936 C C . LEU A 1 582 ? 36.177 3.037 -45.983 1.00 49.69 582 LEU A C 1
ATOM 3938 O O . LEU A 1 582 ? 36.984 3.728 -46.601 1.00 49.69 582 LEU A O 1
ATOM 3942 N N . GLY A 1 583 ? 36.206 2.926 -44.650 1.00 45.81 583 GLY A N 1
ATOM 3943 C CA . GLY A 1 583 ? 37.321 3.448 -43.848 1.00 45.81 583 GLY A CA 1
ATOM 3944 C C . GLY A 1 583 ? 38.599 2.623 -44.044 1.00 45.81 583 GLY A C 1
ATOM 3945 O O . GLY A 1 583 ? 38.553 1.563 -44.663 1.00 45.81 583 GLY A O 1
ATOM 3946 N N . ALA A 1 584 ? 39.727 3.047 -43.471 1.00 43.00 584 ALA A N 1
ATOM 3947 C CA . ALA A 1 584 ? 41.005 2.333 -43.588 1.00 43.00 584 ALA A CA 1
ATOM 3948 C C . ALA A 1 584 ? 40.951 0.875 -43.041 1.00 43.00 584 ALA A C 1
ATOM 3950 O O . ALA A 1 584 ? 40.148 0.562 -42.152 1.00 43.00 584 ALA A O 1
ATOM 3951 N N . GLY A 1 585 ? 41.790 -0.027 -43.582 1.00 45.75 585 GLY A N 1
ATOM 3952 C CA . GLY A 1 585 ? 41.959 -1.432 -43.144 1.00 45.75 585 GLY A CA 1
ATOM 3953 C C . GLY A 1 585 ? 41.661 -2.502 -44.216 1.00 45.75 585 GLY A C 1
ATOM 3954 O O . GLY A 1 585 ? 41.042 -2.205 -45.236 1.00 45.75 585 GLY A O 1
ATOM 3955 N N . THR A 1 586 ? 42.090 -3.749 -43.980 1.00 42.38 586 THR A N 1
ATOM 3956 C CA . THR A 1 586 ? 41.885 -4.925 -44.861 1.00 42.38 586 THR A CA 1
ATOM 3957 C C . THR A 1 586 ? 40.600 -5.705 -44.508 1.00 42.38 586 THR A C 1
ATOM 3959 O O . THR A 1 586 ? 39.992 -5.453 -43.477 1.00 42.38 586 THR A O 1
ATOM 3962 N N . GLY A 1 587 ? 40.134 -6.634 -45.360 1.00 47.66 587 GLY A N 1
ATOM 3963 C CA . GLY A 1 587 ? 39.058 -7.585 -45.005 1.00 47.66 587 GLY A CA 1
ATOM 3964 C C . GLY A 1 587 ? 37.613 -7.066 -45.088 1.00 47.66 587 GLY A C 1
ATOM 3965 O O . GLY A 1 587 ? 36.734 -7.599 -44.414 1.00 47.66 587 GLY A O 1
ATOM 3966 N N . LYS A 1 588 ? 37.349 -6.031 -45.894 1.00 49.19 588 LYS A N 1
ATOM 3967 C CA . LYS A 1 588 ? 36.003 -5.460 -46.082 1.00 49.19 588 LYS A CA 1
ATOM 3968 C C . LYS A 1 588 ? 35.308 -6.151 -47.257 1.00 49.19 588 LYS A C 1
ATOM 3970 O O . LYS A 1 588 ? 35.900 -6.299 -48.325 1.00 49.19 588 LYS A O 1
ATOM 3975 N N . THR A 1 589 ? 34.059 -6.570 -47.085 1.00 47.97 589 THR A N 1
ATOM 3976 C CA . THR A 1 589 ? 33.276 -7.231 -48.145 1.00 47.97 589 THR A CA 1
ATOM 3977 C C . THR A 1 589 ? 31.948 -6.509 -48.324 1.00 47.97 589 THR A C 1
ATOM 3979 O O . THR A 1 589 ? 31.209 -6.337 -47.354 1.00 47.97 589 THR A O 1
ATOM 3982 N N . ILE A 1 590 ? 31.658 -6.088 -49.557 1.00 53.78 590 ILE A N 1
ATOM 3983 C CA . ILE A 1 590 ? 30.340 -5.591 -49.968 1.00 53.78 590 ILE A CA 1
ATOM 3984 C C . ILE A 1 590 ? 29.802 -6.589 -50.995 1.00 53.78 590 ILE A C 1
ATOM 3986 O O . ILE A 1 590 ? 30.360 -6.734 -52.082 1.00 53.78 590 ILE A O 1
ATOM 3990 N N . THR A 1 591 ? 28.720 -7.282 -50.657 1.00 47.47 591 THR A N 1
ATOM 3991 C CA . THR A 1 591 ? 28.028 -8.200 -51.572 1.00 47.47 591 THR A CA 1
ATOM 3992 C C . THR A 1 591 ? 26.668 -7.591 -51.883 1.00 47.47 591 THR A C 1
ATOM 3994 O O . THR A 1 591 ? 25.745 -7.688 -51.077 1.00 47.47 591 THR A O 1
ATOM 3997 N N . THR A 1 592 ? 26.557 -6.883 -53.007 1.00 48.03 592 THR A N 1
ATOM 3998 C CA . THR A 1 592 ? 25.331 -6.179 -53.423 1.00 48.03 592 THR A CA 1
ATOM 3999 C C . THR A 1 592 ? 25.205 -6.191 -54.947 1.00 48.03 592 THR A C 1
ATOM 4001 O O . THR A 1 592 ? 26.193 -5.949 -55.634 1.00 48.03 592 THR A O 1
ATOM 4004 N N . ALA A 1 593 ? 23.992 -6.391 -55.472 1.00 37.16 593 ALA A N 1
ATOM 4005 C CA . ALA A 1 593 ? 23.717 -6.484 -56.914 1.00 37.16 593 ALA A CA 1
ATOM 4006 C C . ALA A 1 593 ? 23.822 -5.145 -57.687 1.00 37.16 593 ALA A C 1
ATOM 4008 O O . ALA A 1 593 ? 23.991 -5.141 -58.904 1.00 37.16 593 ALA A O 1
ATOM 4009 N N . THR A 1 594 ? 23.761 -4.001 -56.992 1.00 45.84 594 THR A N 1
ATOM 4010 C CA . THR A 1 594 ? 23.839 -2.665 -57.611 1.00 45.84 594 THR A CA 1
ATOM 4011 C C . THR A 1 594 ? 24.456 -1.665 -56.630 1.00 45.84 594 THR A C 1
ATOM 4013 O O . THR A 1 594 ? 23.821 -1.302 -55.637 1.00 45.84 594 THR A O 1
ATOM 4016 N N . VAL A 1 595 ? 25.692 -1.226 -56.893 1.00 51.56 595 VAL A N 1
ATOM 4017 C CA . VAL A 1 595 ? 26.358 -0.110 -56.192 1.00 51.56 595 VAL A CA 1
ATOM 4018 C C . VAL A 1 595 ? 26.676 0.964 -57.215 1.00 51.56 595 VAL A C 1
ATOM 4020 O O . VAL A 1 595 ? 27.400 0.698 -58.170 1.00 51.56 595 VAL A O 1
ATOM 4023 N N . THR A 1 596 ? 26.162 2.174 -57.024 1.00 42.84 596 THR A N 1
ATOM 4024 C CA . THR A 1 596 ? 26.363 3.277 -57.981 1.00 42.84 596 THR A CA 1
ATOM 4025 C C . THR A 1 596 ? 27.683 4.032 -57.747 1.00 42.84 596 THR A C 1
ATOM 4027 O O . THR A 1 596 ? 28.170 4.715 -58.644 1.00 42.84 596 THR A O 1
ATOM 4030 N N . GLY A 1 597 ? 28.312 3.874 -56.573 1.00 46.03 597 GLY A N 1
ATOM 4031 C CA . GLY A 1 597 ? 29.649 4.405 -56.288 1.00 46.03 597 GLY A CA 1
ATOM 4032 C C . GLY A 1 597 ? 30.247 3.939 -54.953 1.00 46.03 597 GLY A C 1
ATOM 4033 O O . GLY A 1 597 ? 29.532 3.766 -53.962 1.00 46.03 597 GLY A O 1
ATOM 4034 N N . ILE A 1 598 ? 31.570 3.744 -54.923 1.00 52.12 598 ILE A N 1
ATOM 4035 C CA . ILE A 1 598 ? 32.348 3.388 -53.722 1.00 52.12 598 ILE A CA 1
ATOM 4036 C C . ILE A 1 598 ? 33.453 4.424 -53.530 1.00 52.12 598 ILE A C 1
ATOM 4038 O O . ILE A 1 598 ? 34.273 4.645 -54.421 1.00 52.12 598 ILE A O 1
ATOM 4042 N N . ALA A 1 599 ? 33.505 5.038 -52.351 1.00 45.00 599 ALA A N 1
ATOM 4043 C CA . ALA A 1 599 ? 34.611 5.904 -51.957 1.00 45.00 599 ALA A CA 1
ATOM 4044 C C . ALA A 1 599 ? 35.528 5.146 -50.988 1.00 45.00 599 ALA A C 1
ATOM 4046 O O . ALA A 1 599 ? 35.096 4.670 -49.936 1.00 45.00 599 ALA A O 1
ATOM 4047 N N . LEU A 1 600 ? 36.803 5.016 -51.343 1.00 47.69 600 LEU A N 1
ATOM 4048 C CA . LEU A 1 600 ? 37.820 4.356 -50.528 1.00 47.69 600 LEU A CA 1
ATOM 4049 C C . LEU A 1 600 ? 38.644 5.425 -49.796 1.00 47.69 600 LEU A C 1
ATOM 4051 O O . LEU A 1 600 ? 39.282 6.256 -50.442 1.00 47.69 600 LEU A O 1
ATOM 4055 N N . ALA A 1 601 ? 38.638 5.411 -48.459 1.00 41.72 601 ALA A N 1
ATOM 4056 C CA . ALA A 1 601 ? 39.425 6.333 -47.639 1.00 41.72 601 ALA A CA 1
ATOM 4057 C C . ALA A 1 601 ? 40.545 5.589 -46.886 1.00 41.72 601 ALA A C 1
ATOM 4059 O O . ALA A 1 601 ? 40.268 4.734 -46.042 1.00 41.72 601 ALA A O 1
ATOM 4060 N N . GLY A 1 602 ? 41.810 5.937 -47.155 1.00 42.03 602 GLY A N 1
ATOM 4061 C CA . GLY A 1 602 ? 42.994 5.431 -46.440 1.00 42.03 602 GLY A CA 1
ATOM 4062 C C . GLY A 1 602 ? 44.074 4.824 -47.346 1.00 42.03 602 GLY A C 1
ATOM 4063 O O . GLY A 1 602 ? 43.862 4.608 -48.533 1.00 42.03 602 GLY A O 1
ATOM 4064 N N . THR A 1 603 ? 45.243 4.518 -46.773 1.00 39.34 603 THR A N 1
ATOM 4065 C CA . THR A 1 603 ? 46.475 4.187 -47.515 1.00 39.34 603 THR A CA 1
ATOM 4066 C C . THR A 1 603 ? 46.564 2.762 -48.088 1.00 39.34 603 THR A C 1
ATOM 4068 O O . THR A 1 603 ? 47.506 2.496 -48.828 1.00 39.34 603 THR A O 1
ATOM 4071 N N . SER A 1 604 ? 45.619 1.846 -47.811 1.00 44.97 604 SER A N 1
ATOM 4072 C CA . SER A 1 604 ? 45.533 0.494 -48.429 1.00 44.97 604 SER A CA 1
ATOM 4073 C C . SER A 1 604 ? 44.217 -0.251 -48.099 1.00 44.97 604 SER A C 1
ATOM 4075 O O . SER A 1 604 ? 44.215 -1.174 -47.280 1.00 44.97 604 SER A O 1
ATOM 4077 N N . PRO A 1 605 ? 43.061 0.125 -48.669 1.00 48.16 605 PRO A N 1
ATOM 4078 C CA . PRO A 1 605 ? 41.836 -0.658 -48.521 1.00 48.16 605 PRO A CA 1
ATOM 4079 C C . PRO A 1 605 ? 41.794 -1.798 -49.554 1.00 48.16 605 PRO A C 1
ATOM 4081 O O . PRO A 1 605 ? 41.723 -1.543 -50.753 1.00 48.16 605 PRO A O 1
ATOM 4084 N N . ASN A 1 606 ? 41.806 -3.053 -49.092 1.00 49.91 606 ASN A N 1
ATOM 4085 C CA . ASN A 1 606 ? 41.411 -4.204 -49.915 1.00 49.91 606 ASN A CA 1
ATOM 4086 C C . ASN A 1 606 ? 39.913 -4.447 -49.704 1.00 49.91 606 ASN A C 1
ATOM 4088 O O . ASN A 1 606 ? 39.492 -4.749 -48.580 1.00 49.91 606 ASN A O 1
ATOM 4092 N N . ALA A 1 607 ? 39.124 -4.308 -50.768 1.00 51.03 607 ALA A N 1
ATOM 4093 C CA . ALA A 1 607 ? 37.691 -4.579 -50.767 1.00 51.03 607 ALA A CA 1
ATOM 4094 C C . ALA A 1 607 ? 37.361 -5.623 -51.838 1.00 51.03 607 ALA A C 1
ATOM 4096 O O . ALA A 1 607 ? 37.784 -5.496 -52.987 1.00 51.03 607 ALA A O 1
ATOM 4097 N N . THR A 1 608 ? 36.594 -6.645 -51.467 1.00 49.19 608 THR A N 1
ATOM 4098 C CA . THR A 1 608 ? 36.039 -7.614 -52.421 1.00 49.19 608 THR A CA 1
ATOM 4099 C C . THR A 1 608 ? 34.601 -7.217 -52.727 1.00 49.19 608 THR A C 1
ATOM 4101 O O . THR A 1 608 ? 33.774 -7.150 -51.810 1.00 49.19 608 THR A O 1
ATOM 4104 N N . LEU A 1 609 ? 34.312 -6.944 -54.000 1.00 55.62 609 LEU A N 1
ATOM 4105 C CA . LEU A 1 609 ? 32.943 -6.849 -54.505 1.00 55.62 609 LEU A CA 1
ATOM 4106 C C . LEU A 1 609 ? 32.575 -8.236 -55.011 1.00 55.62 609 LEU A C 1
ATOM 4108 O O . LEU A 1 609 ? 33.240 -8.744 -55.899 1.00 55.62 609 LEU A O 1
ATOM 4112 N N . ALA A 1 610 ? 31.547 -8.862 -54.452 1.00 45.75 610 ALA A N 1
ATOM 4113 C CA . ALA A 1 610 ? 31.035 -10.125 -54.977 1.00 45.75 610 ALA A CA 1
ATOM 4114 C C . ALA A 1 610 ? 29.656 -9.872 -55.604 1.00 45.75 610 ALA A C 1
ATOM 4116 O O . ALA A 1 610 ? 28.696 -9.619 -54.876 1.00 45.75 610 ALA A O 1
ATOM 4117 N N . GLY A 1 611 ? 29.566 -9.896 -56.941 1.00 50.28 611 GLY A N 1
ATOM 4118 C CA . GLY A 1 611 ? 28.308 -9.783 -57.694 1.00 50.28 611 GLY A CA 1
ATOM 4119 C C . GLY A 1 611 ? 28.448 -9.092 -59.058 1.00 50.28 611 GLY A C 1
ATOM 4120 O O . GLY A 1 611 ? 29.287 -8.216 -59.239 1.00 50.28 611 GLY A O 1
ATOM 4121 N N . THR A 1 612 ? 27.607 -9.472 -60.024 1.00 43.50 612 THR A N 1
ATOM 4122 C CA . THR A 1 612 ? 27.535 -8.846 -61.355 1.00 43.50 612 THR A CA 1
ATOM 4123 C C . THR A 1 612 ? 26.887 -7.464 -61.235 1.00 43.50 612 THR A C 1
ATOM 4125 O O . THR A 1 612 ? 25.675 -7.360 -61.061 1.00 43.50 612 THR A O 1
ATOM 4128 N N . ALA A 1 613 ? 27.680 -6.391 -61.286 1.00 46.94 613 ALA A N 1
ATOM 4129 C CA . ALA A 1 613 ? 27.147 -5.031 -61.278 1.00 46.94 613 ALA A CA 1
ATOM 4130 C C . ALA A 1 613 ? 26.347 -4.763 -62.565 1.00 46.94 613 ALA A C 1
ATOM 4132 O O . ALA A 1 613 ? 26.857 -4.950 -63.667 1.00 46.94 613 ALA A O 1
ATOM 4133 N N . ALA A 1 614 ? 25.110 -4.277 -62.442 1.00 43.34 614 ALA A N 1
ATOM 4134 C CA . ALA A 1 614 ? 24.268 -3.927 -63.593 1.00 43.34 614 ALA A CA 1
ATOM 4135 C C . ALA A 1 614 ? 24.646 -2.583 -64.274 1.00 43.34 614 ALA A C 1
ATOM 4137 O O . ALA A 1 614 ? 23.870 -2.058 -65.069 1.00 43.34 614 ALA A O 1
ATOM 4138 N N . GLY A 1 615 ? 25.815 -2.001 -63.970 1.00 52.00 615 GLY A N 1
ATOM 4139 C CA . GLY A 1 615 ? 26.264 -0.709 -64.504 1.00 52.00 615 GLY A CA 1
ATOM 4140 C C . GLY A 1 615 ? 27.690 -0.325 -64.084 1.00 52.00 615 GLY A C 1
ATOM 4141 O O . GLY A 1 615 ? 28.334 -1.042 -63.317 1.00 52.00 615 GLY A O 1
ATOM 4142 N N . ALA A 1 616 ? 28.190 0.808 -64.595 1.00 43.81 616 ALA A N 1
ATOM 4143 C CA . ALA A 1 616 ? 29.514 1.333 -64.254 1.00 43.81 616 ALA A CA 1
ATOM 4144 C C . ALA A 1 616 ? 29.581 1.737 -62.770 1.00 43.81 616 ALA A C 1
ATOM 4146 O O . ALA A 1 616 ? 28.849 2.619 -62.325 1.00 43.81 616 ALA A O 1
ATOM 4147 N N . VAL A 1 617 ? 30.474 1.100 -62.009 1.00 51.06 617 VAL A N 1
ATOM 4148 C CA . VAL A 1 617 ? 30.764 1.464 -60.617 1.00 51.06 617 VAL A CA 1
ATOM 4149 C C . VAL A 1 617 ? 31.852 2.534 -60.618 1.00 51.06 617 VAL A C 1
ATOM 4151 O O . VAL A 1 617 ? 32.993 2.258 -60.988 1.00 51.06 617 VAL A O 1
ATOM 4154 N N . THR A 1 618 ? 31.535 3.751 -60.178 1.00 44.00 618 THR A N 1
ATOM 4155 C CA . THR A 1 618 ? 32.563 4.781 -59.968 1.00 44.00 618 THR A CA 1
ATOM 4156 C C . THR A 1 618 ? 33.273 4.519 -58.643 1.00 44.00 618 THR A C 1
ATOM 4158 O O . THR A 1 618 ? 32.667 4.608 -57.573 1.00 44.00 618 THR A O 1
ATOM 4161 N N . VAL A 1 619 ? 34.565 4.200 -58.707 1.00 48.62 619 VAL A N 1
ATOM 4162 C CA . VAL A 1 619 ? 35.424 4.032 -57.530 1.00 48.62 619 VAL A CA 1
ATOM 4163 C C . VAL A 1 619 ? 36.304 5.266 -57.391 1.00 48.62 619 VAL A C 1
ATOM 4165 O O . VAL A 1 619 ? 37.163 5.512 -58.233 1.00 48.62 619 VAL A O 1
ATOM 4168 N N . ASN A 1 620 ? 36.123 6.025 -56.313 1.00 46.72 620 ASN A N 1
ATOM 4169 C CA . ASN A 1 620 ? 37.007 7.141 -55.982 1.00 46.72 620 ASN A CA 1
ATOM 4170 C C . ASN A 1 620 ? 38.007 6.692 -54.911 1.00 46.72 620 ASN A C 1
ATOM 4172 O O . ASN A 1 620 ? 37.642 6.507 -53.747 1.00 46.72 620 ASN A O 1
ATOM 4176 N N . ILE A 1 621 ? 39.267 6.498 -55.311 1.00 48.84 621 ILE A N 1
ATOM 4177 C CA . ILE A 1 621 ? 40.381 6.169 -54.412 1.00 48.84 621 ILE A CA 1
ATOM 4178 C C . ILE A 1 621 ? 41.081 7.471 -54.035 1.00 48.84 621 ILE A C 1
ATOM 4180 O O . ILE A 1 621 ? 41.829 8.040 -54.830 1.00 48.84 621 ILE A O 1
ATOM 4184 N N . ALA A 1 622 ? 40.849 7.958 -52.818 1.00 41.62 622 ALA A N 1
ATOM 4185 C CA . ALA A 1 622 ? 41.588 9.106 -52.310 1.00 41.62 622 ALA A CA 1
ATOM 4186 C C . ALA A 1 622 ? 42.980 8.643 -51.840 1.00 41.62 622 ALA A C 1
ATOM 4188 O O . ALA A 1 622 ? 43.107 8.089 -50.753 1.00 41.62 622 ALA A O 1
ATOM 4189 N N . ALA A 1 623 ? 44.001 8.852 -52.681 1.00 43.00 623 ALA A N 1
ATOM 4190 C CA . ALA A 1 623 ? 45.435 8.707 -52.389 1.00 43.00 623 ALA A CA 1
ATOM 4191 C C . ALA A 1 623 ? 45.852 7.408 -51.647 1.00 43.00 623 ALA A C 1
ATOM 4193 O O . ALA A 1 623 ? 46.080 7.406 -50.437 1.00 43.00 623 ALA A O 1
ATOM 4194 N N . GLY A 1 624 ? 46.017 6.302 -52.385 1.00 49.50 624 GLY A N 1
ATOM 4195 C CA . GLY A 1 624 ? 46.579 5.044 -51.868 1.00 49.50 624 GLY A CA 1
ATOM 4196 C C . GLY A 1 624 ? 46.539 3.884 -52.875 1.00 49.50 624 GLY A C 1
ATOM 4197 O O . GLY A 1 624 ? 45.809 3.940 -53.861 1.00 49.50 624 GLY A O 1
ATOM 4198 N N . THR A 1 625 ? 47.311 2.819 -52.623 1.00 45.72 625 THR A N 1
ATOM 4199 C CA . THR A 1 625 ? 47.427 1.597 -53.453 1.00 45.72 625 THR A CA 1
ATOM 4200 C C . THR A 1 625 ? 46.384 0.531 -53.081 1.00 45.72 625 THR A C 1
ATOM 4202 O O . THR A 1 625 ? 46.728 -0.610 -52.773 1.00 45.72 625 THR A O 1
ATOM 4205 N N . GLY A 1 626 ? 45.102 0.898 -53.023 1.00 47.97 626 GLY A N 1
ATOM 4206 C CA . GLY A 1 626 ? 44.024 -0.064 -52.751 1.00 47.97 626 GLY A CA 1
ATOM 4207 C C . GLY A 1 626 ? 43.759 -0.976 -53.952 1.00 47.97 626 GLY A C 1
ATOM 4208 O O . GLY A 1 626 ? 43.728 -0.494 -55.082 1.00 47.97 626 GLY A O 1
ATOM 4209 N N . ASN A 1 627 ? 43.548 -2.274 -53.717 1.00 49.97 627 ASN A N 1
ATOM 4210 C CA . ASN A 1 627 ? 43.188 -3.236 -54.759 1.00 49.97 627 ASN A CA 1
ATOM 4211 C C . ASN A 1 627 ? 41.717 -3.649 -54.580 1.00 49.97 627 ASN A C 1
ATOM 4213 O O . ASN A 1 627 ? 41.314 -4.073 -53.492 1.00 49.97 627 ASN A O 1
ATOM 4217 N N . ILE A 1 628 ? 40.909 -3.521 -55.634 1.00 52.03 628 ILE A N 1
ATOM 4218 C CA . ILE A 1 628 ? 39.550 -4.073 -55.666 1.00 52.03 628 ILE A CA 1
ATOM 4219 C C . ILE A 1 628 ? 39.612 -5.379 -56.437 1.00 52.03 628 ILE A C 1
ATOM 4221 O O . ILE A 1 628 ? 39.905 -5.390 -57.630 1.00 52.03 628 ILE A O 1
ATOM 4225 N N . THR A 1 629 ? 39.314 -6.482 -55.762 1.00 47.22 629 THR A N 1
ATOM 4226 C CA . THR A 1 629 ? 39.134 -7.767 -56.435 1.00 47.22 629 THR A CA 1
ATOM 4227 C C . THR A 1 629 ? 37.653 -7.910 -56.760 1.00 47.22 629 THR A C 1
ATOM 4229 O O . THR A 1 629 ? 36.838 -8.145 -55.866 1.00 47.22 629 THR A O 1
ATOM 4232 N N . ASN A 1 630 ? 37.314 -7.699 -58.031 1.00 43.56 630 ASN A N 1
ATOM 4233 C CA . ASN A 1 630 ? 36.063 -8.158 -58.623 1.00 43.56 630 ASN A CA 1
ATOM 4234 C C . ASN A 1 630 ? 36.326 -9.582 -59.148 1.00 43.56 630 ASN A C 1
ATOM 4236 O O . ASN A 1 630 ? 37.286 -9.727 -59.910 1.00 43.56 630 ASN A O 1
ATOM 4240 N N . PRO A 1 631 ? 35.603 -10.623 -58.708 1.00 39.78 631 PRO A N 1
ATOM 4241 C CA . PRO A 1 631 ? 35.704 -11.941 -59.319 1.00 39.78 631 PRO A CA 1
ATOM 4242 C C . PRO A 1 631 ? 35.225 -11.928 -60.775 1.00 39.78 631 PRO A C 1
ATOM 4244 O O . PRO A 1 631 ? 34.321 -11.122 -61.107 1.00 39.78 631 PRO A O 1
#

Sequence (631 aa):
MQINGKTVSTLNINSTLDTLSAGAGAKINTLTLEASGLITNSLGTAANLTIAAIDQSSVAADKTFALNNMSTAITSVKAHATNSTTITGAALSGLTITQGVVNVSGVTTADGSITLNIAATAATTVNANGRTIDSISGSAPITLGTLIGPGTVTAAAIAGATSDLTITAGTTVTTFTINAAQTLTKLTIDGTTTIASGANAVITTLTVGSFGTLNPLTTAGNLTITNIDQSAIAAIKTIALGDMTTAVSSVRGHSANALTLTTTTGTPTLTIAAGTVDVQGCAGTLNVAATASTTVLAPGKDLASVSGPTTINIQGATNATITGAVTTLGVTDGITSKLAVNASVDTINIKDNVTVVALELDAAVNTLTASGAAAAITTLTLKTSGSIANALATAGNLTITNIDQSAIASDKTIQLGNITTAVSSVRGHATNSLTLSATGTPTLTIARGVVDVSNCAGTLNIAATAATKVTATARTLAAVSGAQTIELAGASAATISGAVTTLNVTGAVTTLNINNSVTNSTIAFNSASTQTLAIGAAGILNQGGGTGLTVSNVTQGHKITVANGGKIFNNGGANGVYAVTLGAGTGKTITTATVTGIALAGTSPNATLAGTAAGAVTVNIAAGTGNITNP

Secondary structure (DSSP, 8-state):
-EE-S-EEEEEEE-S--S--EE-TT-EEEEEEE-TT----S---S-TT-EEEEEE-TTSPTT-EEEEES--S---EEE--TTPEEEEES---SSEEEEESEEEEES---TTSEEEEEE--SS-EEEE-TT-EEEEE--SS-EEE---SSS-EE--EEE-SS--EEEE-TT-EEEEEEEPTT-EEEEEEESSEEEEEE-TT-EEEEEEE-TT-EEEPP---S--EEEEEE-TT--S-EEEEEET--S-EEEEE--SSS-EEEEESS----EEEEEEEEEEEE--S-EEEE-SS-EEEE-TT-EEEEEEEEEEEEEES-SEEEEEEEEEEEEE-S-BSSEEEE-S-EEEEEEPTT-EEEEEEESSEEEEEEE-STT-EEEEEEE-SS-EE-S--EESS--EEEEEE-TT--S-EEEEEET--SEEEEEE--SSSEEEEEESS--EEEEEEEEEEEEEE-SEEEEE-SS-EEEE-TT-EEEEEEEEEEEEEES-SEEEEEEEEEEEEE-S--SEEEE-SEEEEEEEEPPTTS--EEEE-TT-EE---SSS--EEE---TT-EEEE-TT-EEE--S-S--B--EEE-SSS-EEEE-S-BSEEEEESS---EEE-S--SS--EEEEESS---EE--

Foldseek 3Di:
DEAEQDEAAEDEAAADDQEYEYHANYEYAEYEYAAHHAHPDDHPQHQHYYYAEYAACHYDAADEHEAENHNEEHQEYEHHQRYEYEYAAYQYENYEYAHHEYEYPNHDDVVQAHAYEYAYAEEYEYAPLQHAHAEYEYQEEYEPDDNPDAHEHAEYEYDDEHYAYEDADNYHYAEYEYEACYEHAYYEFLYEYEYHYYANYEYAEYEAAQNGDYDAHPYPYAYHYAEYAQQVHPDAEEDHPEQHQEAHNEYEHHAHHEYEYAYDHHAHEYEYAYHHYECCRHHHEYEYAYQEAYEYRHADAAHPEHEYQYHYEYAHHCEHAYDYEYAEYHDPAENNHEYHYQYEYAEYEYEALYEHAEYEFNAEHAEYEYPEENAEYAEYEYEAHGAHNDAHPYPYAYYYQEYDDQVYDEAYEDRPEAHAEENNEYEHHAPHEYEYAYPHAYEYEYAAHHYECCRHHHAYEYAYPEAYEYENAQAEHPEYEDQYHYEYAHYCEYAHPYEYAEYEDPYAHQEYEFAAEYADYEAEHDLPDAHEYEYDQRGEAHHDPDEWNDHPNPDPRYAYEYYENYEYDTDDDPHWDEEHEYEDDEDYEYETQEYQEYEYDDAEYEYEYEYDYPDDYHYHYDHYDYDYDDD

pLDDT: mean 75.86, std 18.41, range [34.25, 98.44]